Protein AF-A0A365N9K2-F1 (afdb_monomer)

Secondary structure (DSSP, 8-state):
---------------------TTGGGSHHHHHH-HHHHTTTS-HHHHHHHTSPPP-SSSPEEEEEETTEEEEE-HHHHHHHHHHHHHHHHHHHHHHHHHHTS-HHHHHHHH--STTS--SSPP-----HHHHHHHHHHHHHHHHHHHHHHHS-TTTHHHHHSSPPPHHHHHHHHHHHH-GGGGG---TT--------TT-----------------------------PPPP-------------------------SPP-HHHHHHHHHHHHHHSPPPGGG-GGGSHHHHHHHHHTBPTTT--SB--HHHHHHHHHHHHHHHHHHHHHHHS-SS-BTTTTBPPPPSS-HHHHHHHHHHHHTSTTSSSHHHHHHHHHHHHHHHHHHH-----EEE-TTS-EEEETTTEEEEHHHHHHHHHHHHHHHHHHHHHHTTT-PPPPTT---PPPP--

Sequence (452 aa):
MEERGRLDDQQYSPSFSGTLGKKELLTNWMRRTRWDETLSQARRDMLLTLSEVPLTTGQPFWIGIHDGEQIRSSVKDERKLAIIVQALDRLFDRCADTVMHTDVSVRRWLRGRFPDRPYKATFELVMRSASESQYRKEFKRCLCFWLRVLQLPKFVVPSILGRGLSEPQHEMLEQLWSDPIWKDQSPAGLFRVEDDEEGRVEEEDSEDEDESDYEDSGDTKDDEEKIYAWPEQESGCSDEESTTGDQSSTLLTHQDTRVDDPCSDVVLELCYSMAIEDFEDGTASSSLLVYFSAARGLSRPTGDEYLRPHQFTPVLSRLIYCTRLIFLEMTLPRFPHRYAGIPARPSYGHLRKLMPVRTEKMCDGTMSPLGEFLSLLSYGRALSRSEGPVYHFYWSEDDQVLSWDGCLHLAMASFRGLAREALRQATMQSQRLMYDWEPADPTVPITPRIRS

Radius of gyration: 32.37 Å; Cα contacts (8 Å, |Δi|>4): 471; chains: 1; bounding box: 57×123×98 Å

Foldseek 3Di:
DDDDDDDDDDDDDDPPPPPPDPVQCPDPLCVLLVLCVQCVLAQLLLLQQLLAQQFLPVQWRWRDADPNDTDTHHSVLSLLLNVLLVLLVVLLVLLQVLLVPDDQVVQQQLPDQALPDGHPGGNDDDPDPVLNLVLSSLVSSLLSNLLSLLVDDQVCSCNNRVDHQDPVSNVLSCCLVVDPVSVPDDSPDPDGPDCPDPPDPPVPPPPPPPPDDPDDPDDDDDDDDDDDDDDDDDDDDDDDDDDDDDDPDDPPDPDPPDDQDLSNLSSLSSLLCLQQDFDDPLDLCSGSLSVSLSSVQADPDRSSDGHALVRSLSSLVSSLSSSSSSLSCQQARCQANVNNRRHHHDPDDSCVRNSVCCSARQHAPHRGSNNSSVVSSSVSVVVDVVVPPDWDWDADPVNQWIDTPVPDIDGVVVVVVVVVVVVVVVVVVVCVVVVVDDDDDPPDDDDDDDDD

Structure (mmCIF, N/CA/C/O backbone):
data_AF-A0A365N9K2-F1
#
_entry.id   AF-A0A365N9K2-F1
#
loop_
_atom_site.group_PDB
_atom_site.id
_atom_site.type_symbol
_atom_site.label_atom_id
_atom_site.label_alt_id
_atom_site.label_comp_id
_atom_site.label_asym_id
_atom_site.label_entity_id
_atom_site.label_seq_id
_atom_site.pdbx_PDB_ins_code
_atom_site.Cartn_x
_atom_site.Cartn_y
_atom_site.Cartn_z
_atom_site.occupancy
_atom_site.B_iso_or_equiv
_atom_site.auth_seq_id
_atom_site.auth_comp_id
_atom_site.auth_asym_id
_atom_site.auth_atom_id
_atom_site.pdbx_PDB_model_num
ATOM 1 N N . MET A 1 1 ? -23.630 -59.993 38.415 1.00 34.88 1 MET A N 1
ATOM 2 C CA . MET A 1 1 ? -23.910 -59.786 36.981 1.00 34.88 1 MET A CA 1
ATOM 3 C C . MET A 1 1 ? -24.839 -58.589 36.865 1.00 34.88 1 MET A C 1
ATOM 5 O O . MET A 1 1 ? -26.036 -58.758 36.702 1.00 34.88 1 MET A O 1
ATOM 9 N N . GLU A 1 2 ? -24.434 -57.414 37.338 1.00 33.72 2 GLU A N 1
ATOM 10 C CA . GLU A 1 2 ? -23.380 -56.510 36.826 1.00 33.72 2 GLU A CA 1
ATOM 11 C C . GLU A 1 2 ? -23.777 -55.788 35.534 1.00 33.72 2 GLU A C 1
ATOM 13 O O . GLU A 1 2 ? -24.162 -56.406 34.550 1.00 33.72 2 GLU A O 1
ATOM 18 N N . GLU A 1 3 ? -23.652 -54.462 35.633 1.00 29.62 3 GLU A N 1
ATOM 19 C CA . GLU A 1 3 ? -23.690 -53.425 34.599 1.00 29.62 3 GLU A CA 1
ATOM 20 C C . GLU A 1 3 ? -25.038 -53.028 33.974 1.00 29.62 3 GLU A C 1
ATOM 22 O O . GLU A 1 3 ? -25.290 -53.128 32.777 1.00 29.62 3 GLU A O 1
ATOM 27 N N . ARG A 1 4 ? -25.861 -52.377 34.804 1.00 34.00 4 ARG A N 1
ATOM 28 C CA . ARG A 1 4 ? -26.636 -51.191 34.402 1.00 34.00 4 ARG A CA 1
ATOM 29 C C . ARG A 1 4 ? -26.535 -50.145 35.509 1.00 34.00 4 ARG A C 1
ATOM 31 O O . ARG A 1 4 ? -27.096 -50.344 36.581 1.00 34.00 4 ARG A O 1
ATOM 38 N N . GLY A 1 5 ? -25.841 -49.041 35.245 1.00 33.03 5 GLY A N 1
ATOM 39 C CA . GLY A 1 5 ? -25.888 -47.859 36.106 1.00 33.03 5 GLY A CA 1
ATOM 40 C C . GLY A 1 5 ? -24.575 -47.094 36.190 1.00 33.03 5 GLY A C 1
ATOM 41 O O . GLY A 1 5 ? -23.747 -47.420 37.034 1.00 33.03 5 GLY A O 1
ATOM 42 N N . ARG A 1 6 ? -24.439 -46.060 35.349 1.00 31.23 6 ARG A N 1
ATOM 43 C CA . ARG A 1 6 ? -23.902 -44.727 35.689 1.00 31.23 6 ARG A CA 1
ATOM 44 C C . ARG A 1 6 ? -23.842 -43.862 34.427 1.00 31.23 6 ARG A C 1
ATOM 46 O O . ARG A 1 6 ? -22.826 -43.779 33.750 1.00 31.23 6 ARG A O 1
ATOM 53 N N . LEU A 1 7 ? -24.992 -43.274 34.109 1.00 34.56 7 LEU A N 1
ATOM 54 C CA . LEU A 1 7 ? -25.055 -41.947 33.506 1.00 34.56 7 LEU A CA 1
ATOM 55 C C . LEU A 1 7 ? -25.068 -40.929 34.657 1.00 34.56 7 LEU A C 1
ATOM 57 O O . LEU A 1 7 ? -25.518 -41.269 35.752 1.00 34.56 7 LEU A O 1
ATOM 61 N N . ASP A 1 8 ? -24.596 -39.726 34.344 1.00 30.67 8 ASP A N 1
ATOM 62 C CA . ASP A 1 8 ? -24.606 -38.485 35.131 1.00 30.67 8 ASP A CA 1
ATOM 63 C C . ASP A 1 8 ? -23.420 -38.269 36.084 1.00 30.67 8 ASP A C 1
ATOM 65 O O . ASP A 1 8 ? -23.442 -38.646 37.250 1.00 30.67 8 ASP A O 1
ATOM 69 N N . ASP A 1 9 ? -22.356 -37.660 35.543 1.00 30.06 9 ASP A N 1
ATOM 70 C CA . ASP A 1 9 ? -21.850 -36.360 36.018 1.00 30.06 9 ASP A CA 1
ATOM 71 C C . ASP A 1 9 ? -20.636 -35.907 35.183 1.00 30.06 9 ASP A C 1
ATOM 73 O O . ASP A 1 9 ? -19.513 -36.347 35.418 1.00 30.06 9 ASP A O 1
ATOM 77 N N . GLN A 1 10 ? -20.847 -34.996 34.223 1.00 28.80 10 GLN A N 1
ATOM 78 C CA . GLN A 1 10 ? -19.874 -33.934 33.917 1.00 28.80 10 GLN A CA 1
ATOM 79 C C . GLN A 1 10 ? -20.494 -32.838 33.037 1.00 28.80 10 GLN A C 1
ATOM 81 O O . GLN A 1 10 ? -20.728 -33.000 31.841 1.00 28.80 10 GLN A O 1
ATOM 86 N N . GLN A 1 11 ? -20.773 -31.704 33.677 1.00 27.62 11 GLN A N 1
ATOM 87 C CA . GLN A 1 11 ? -21.172 -30.442 33.064 1.00 27.62 11 GLN A CA 1
ATOM 88 C C . GLN A 1 11 ? -19.981 -29.743 32.376 1.00 27.62 11 GLN A C 1
ATOM 90 O O . GLN A 1 11 ? -18.905 -29.639 32.952 1.00 27.62 11 GLN A O 1
ATOM 95 N N . TYR A 1 12 ? -20.251 -29.223 31.172 1.00 24.55 12 TYR A N 1
ATOM 96 C CA . TYR A 1 12 ? -19.747 -27.990 30.539 1.00 24.55 12 TYR A CA 1
ATOM 97 C C . TYR A 1 12 ? -18.257 -27.597 30.633 1.00 24.55 12 TYR A C 1
ATOM 99 O O . TYR A 1 12 ? -17.787 -27.102 31.653 1.00 24.55 12 TYR A O 1
ATOM 107 N N . SER A 1 13 ? -17.596 -27.564 29.467 1.00 24.41 13 SER A N 1
ATOM 108 C CA . SER A 1 13 ? -17.041 -26.334 28.852 1.00 24.41 13 SER A CA 1
ATOM 109 C C . SER A 1 13 ? -16.625 -26.612 27.394 1.00 24.41 13 SER A C 1
ATOM 111 O O . SER A 1 13 ? -15.922 -27.594 27.159 1.00 24.41 13 SER A O 1
ATOM 113 N N . PRO A 1 14 ? -17.016 -25.791 26.399 1.00 27.72 14 PRO A N 1
ATOM 114 C CA . PRO A 1 14 ? -16.534 -25.940 25.033 1.00 27.72 14 PRO A CA 1
ATOM 115 C C . PRO A 1 14 ? -15.165 -25.261 24.917 1.00 27.72 14 PRO A C 1
ATOM 117 O O . PRO A 1 14 ? -15.070 -24.038 24.829 1.00 27.72 14 PRO A O 1
ATOM 120 N N . SER A 1 15 ? -14.085 -26.042 24.922 1.00 25.64 15 SER A N 1
ATOM 121 C CA . SER A 1 15 ? -12.787 -25.543 24.470 1.00 25.64 15 SER A CA 1
ATOM 122 C C . SER A 1 15 ? -12.852 -25.372 22.953 1.00 25.64 15 SER A C 1
ATOM 124 O O . SER A 1 15 ? -12.667 -26.327 22.198 1.00 25.64 15 SER A O 1
ATOM 126 N N . PHE A 1 16 ? -13.147 -24.158 22.498 1.00 33.44 16 PHE A N 1
ATOM 127 C CA . PHE A 1 16 ? -12.962 -23.777 21.104 1.00 33.44 16 PHE A CA 1
ATOM 128 C C . PHE A 1 16 ? -11.461 -23.565 20.863 1.00 33.44 16 PHE A C 1
ATOM 130 O O . PHE A 1 16 ? -10.957 -22.449 20.852 1.00 33.44 16 PHE A O 1
ATOM 137 N N . SER A 1 17 ? -10.723 -24.664 20.736 1.00 33.75 17 SER A N 1
ATOM 138 C CA . SER A 1 17 ? -9.390 -24.681 20.141 1.00 33.75 17 SER A CA 1
ATOM 139 C C . SER A 1 17 ? -9.481 -25.486 18.852 1.00 33.75 17 SER A C 1
ATOM 141 O O . SER A 1 17 ? -9.099 -26.655 18.770 1.00 33.75 17 SER A O 1
ATOM 143 N N . GLY A 1 18 ? -10.050 -24.840 17.832 1.00 34.25 18 GLY A N 1
ATOM 144 C CA . GLY A 1 18 ? -9.949 -25.303 16.457 1.00 34.25 18 GLY A CA 1
ATOM 145 C C . GLY A 1 18 ? -8.474 -25.496 16.136 1.00 34.25 18 GLY A C 1
ATOM 146 O O . GLY A 1 18 ? -7.685 -24.556 16.139 1.00 34.25 18 GLY A O 1
ATOM 147 N N . THR A 1 19 ? -8.092 -26.754 15.963 1.00 39.44 19 THR A N 1
ATOM 148 C CA . THR A 1 19 ? -6.739 -27.161 15.616 1.00 39.44 19 THR A CA 1
ATOM 149 C C . THR A 1 19 ? -6.514 -26.748 14.167 1.00 39.44 19 THR A C 1
ATOM 151 O O . THR A 1 19 ? -6.736 -27.557 13.270 1.00 39.44 19 THR A O 1
ATOM 154 N N . LEU A 1 20 ? -6.118 -25.490 13.930 1.00 42.31 20 LEU A N 1
ATOM 155 C CA . LEU A 1 20 ? -5.577 -25.085 12.634 1.00 42.31 20 LEU A CA 1
ATOM 156 C C . LEU A 1 20 ? -4.445 -26.066 12.326 1.00 42.31 20 LEU A C 1
ATOM 158 O O . LEU A 1 20 ? -3.534 -26.256 13.143 1.00 42.31 20 LEU A O 1
ATOM 162 N N . GLY A 1 21 ? -4.588 -26.818 11.241 1.00 43.91 21 GLY A N 1
ATOM 163 C CA . GLY A 1 21 ? -3.810 -28.025 11.029 1.00 43.91 21 GLY A CA 1
ATOM 164 C C . GLY A 1 21 ? -2.321 -27.709 11.066 1.00 43.91 21 GLY A C 1
ATOM 165 O O . GLY A 1 21 ? -1.830 -26.932 10.255 1.00 43.91 21 GLY A O 1
ATOM 166 N N . LYS A 1 22 ? -1.567 -28.388 11.942 1.00 49.34 22 LYS A N 1
ATOM 167 C CA . LYS A 1 22 ? -0.089 -28.366 11.982 1.00 49.34 22 LYS A CA 1
ATOM 168 C C . LYS A 1 22 ? 0.574 -28.447 10.596 1.00 49.34 22 LYS A C 1
ATOM 170 O O . LYS A 1 22 ? 1.725 -28.068 10.477 1.00 49.34 22 LYS A O 1
ATOM 175 N N . LYS A 1 23 ? -0.112 -28.953 9.565 1.00 49.62 23 LYS A N 1
ATOM 176 C CA . LYS A 1 23 ? 0.366 -29.014 8.178 1.00 49.62 23 LYS A CA 1
ATOM 177 C C . LYS A 1 23 ? 0.492 -27.646 7.490 1.00 49.62 23 LYS A C 1
ATOM 179 O O . LYS A 1 23 ? 1.462 -27.467 6.764 1.00 49.62 23 LYS A O 1
ATOM 184 N N . GLU A 1 24 ? -0.407 -26.690 7.725 1.00 50.44 24 GLU A N 1
ATOM 185 C CA . GLU A 1 24 ? -0.337 -25.351 7.099 1.00 50.44 24 GLU A CA 1
ATOM 186 C C . GLU A 1 24 ? 0.841 -24.538 7.647 1.00 50.44 24 GLU A C 1
ATOM 188 O O . GLU A 1 24 ? 1.615 -23.962 6.879 1.00 50.44 24 GLU A O 1
ATOM 193 N N . LEU A 1 25 ? 1.064 -24.624 8.963 1.00 56.09 25 LEU A N 1
ATOM 194 C CA . LEU A 1 25 ? 2.204 -24.030 9.677 1.00 56.09 25 LEU A CA 1
ATOM 195 C C . LEU A 1 25 ? 3.569 -24.599 9.244 1.00 56.09 25 LEU A C 1
ATOM 197 O O . LEU A 1 25 ? 4.615 -24.033 9.553 1.00 56.09 25 LEU A O 1
ATOM 201 N N . LEU A 1 26 ? 3.588 -25.737 8.544 1.00 60.19 26 LEU A N 1
ATOM 202 C CA . LEU A 1 26 ? 4.820 -26.386 8.089 1.00 60.19 26 LEU A CA 1
ATOM 203 C C . LEU A 1 26 ? 5.224 -25.993 6.665 1.00 60.19 26 LEU A C 1
ATOM 205 O O . LEU A 1 26 ? 6.315 -26.385 6.239 1.00 60.19 26 LEU A O 1
ATOM 209 N N . THR A 1 27 ? 4.396 -25.228 5.946 1.00 81.38 27 THR A N 1
ATOM 210 C CA . THR A 1 27 ? 4.715 -24.788 4.582 1.00 81.38 27 THR A CA 1
ATOM 211 C C . THR A 1 27 ? 5.881 -23.798 4.577 1.00 81.38 27 THR A C 1
ATOM 213 O O . THR A 1 27 ? 6.064 -22.992 5.491 1.00 81.38 27 THR A O 1
ATOM 216 N N . ASN A 1 28 ? 6.680 -23.843 3.513 1.00 87.69 28 ASN A N 1
ATOM 217 C CA . ASN A 1 28 ? 7.766 -22.890 3.279 1.00 87.69 28 ASN A CA 1
ATOM 218 C C . ASN A 1 28 ? 7.250 -21.438 3.251 1.00 87.69 28 ASN A C 1
ATOM 220 O O . ASN A 1 28 ? 7.899 -20.537 3.781 1.00 87.69 28 ASN A O 1
ATOM 224 N N . TRP A 1 29 ? 6.039 -21.236 2.722 1.00 90.44 29 TRP A N 1
ATOM 225 C CA . TRP A 1 29 ? 5.352 -19.947 2.726 1.00 90.44 29 TRP A CA 1
ATOM 226 C C . TRP A 1 29 ? 5.088 -19.411 4.136 1.00 90.44 29 TRP A C 1
ATOM 228 O O . TRP A 1 29 ? 5.485 -18.284 4.439 1.00 90.44 29 TRP A O 1
ATOM 238 N N . MET A 1 30 ? 4.495 -20.218 5.022 1.00 89.81 30 MET A N 1
ATOM 239 C CA . MET A 1 30 ? 4.229 -19.800 6.404 1.00 89.81 30 MET A CA 1
ATOM 240 C C . MET A 1 30 ? 5.520 -19.551 7.187 1.00 89.81 30 MET A C 1
ATOM 242 O O . MET A 1 30 ? 5.608 -18.571 7.917 1.00 89.81 30 MET A O 1
ATOM 246 N N . ARG A 1 31 ? 6.581 -20.338 6.958 1.00 90.06 31 ARG A N 1
ATOM 247 C CA . ARG A 1 31 ? 7.896 -20.073 7.576 1.00 90.06 31 ARG A CA 1
ATOM 248 C C . ARG A 1 31 ? 8.518 -18.744 7.136 1.00 90.06 31 ARG A C 1
ATOM 250 O O . ARG A 1 31 ? 9.196 -18.103 7.939 1.00 90.06 31 ARG A O 1
ATOM 257 N N . ARG A 1 32 ? 8.340 -18.348 5.867 1.00 92.88 32 ARG A N 1
ATOM 258 C CA . ARG A 1 32 ? 8.879 -17.086 5.330 1.00 92.88 32 ARG A CA 1
ATOM 259 C C . ARG A 1 32 ? 8.070 -15.874 5.784 1.00 92.88 32 ARG A C 1
ATOM 261 O O . ARG A 1 32 ? 8.668 -14.834 6.051 1.00 92.88 32 ARG A O 1
ATOM 268 N N . THR A 1 33 ? 6.748 -15.991 5.827 1.00 93.50 33 THR A N 1
ATOM 269 C CA . THR A 1 33 ? 5.845 -14.886 6.183 1.00 93.50 33 THR A CA 1
ATOM 270 C C . THR A 1 33 ? 5.672 -14.719 7.689 1.00 93.50 33 THR A C 1
ATOM 272 O O . THR A 1 33 ? 5.486 -13.597 8.151 1.00 93.50 33 THR A O 1
ATOM 275 N N . ARG A 1 34 ? 5.744 -15.821 8.448 1.00 92.75 34 ARG A N 1
ATOM 276 C CA . ARG A 1 34 ? 5.520 -15.891 9.901 1.00 92.75 34 ARG A CA 1
ATOM 277 C C . ARG A 1 34 ? 4.184 -15.301 10.347 1.00 92.75 34 ARG A C 1
ATOM 279 O O . ARG A 1 34 ? 4.055 -14.818 11.469 1.00 92.75 34 ARG A O 1
ATOM 286 N N . TRP A 1 35 ? 3.172 -15.314 9.480 1.00 93.69 35 TRP A N 1
ATOM 287 C CA . TRP A 1 35 ? 1.870 -14.724 9.801 1.00 93.69 35 TRP A CA 1
ATOM 288 C C . TRP A 1 35 ? 1.162 -15.416 10.964 1.00 93.69 35 TRP A C 1
ATOM 290 O O . TRP A 1 35 ? 0.358 -14.785 11.648 1.00 93.69 35 TRP A O 1
ATOM 300 N N . ASP A 1 36 ? 1.460 -16.690 11.204 1.00 89.81 36 ASP A N 1
ATOM 301 C CA . ASP A 1 36 ? 0.991 -17.427 12.371 1.00 89.81 36 ASP A CA 1
ATOM 302 C C . ASP A 1 36 ? 1.547 -16.850 13.671 1.00 89.81 36 ASP A C 1
ATOM 304 O O . ASP A 1 36 ? 0.795 -16.718 14.630 1.00 89.81 36 ASP A O 1
ATOM 308 N N . GLU A 1 37 ? 2.816 -16.439 13.685 1.00 90.94 37 GLU A N 1
ATOM 309 C CA . GLU A 1 37 ? 3.442 -15.760 14.820 1.00 90.94 37 GLU A CA 1
ATOM 310 C C . GLU A 1 37 ? 2.935 -14.313 14.926 1.00 90.94 37 GLU A C 1
ATOM 312 O O . GLU A 1 37 ? 2.403 -13.919 15.967 1.00 90.94 37 GLU A O 1
ATOM 317 N N . THR A 1 38 ? 3.025 -13.545 13.832 1.00 93.00 38 THR A N 1
ATOM 318 C CA . THR A 1 38 ? 2.657 -12.119 13.772 1.00 93.00 38 THR A CA 1
ATOM 319 C C . THR A 1 38 ? 1.196 -11.867 14.144 1.00 93.00 38 THR A C 1
ATOM 321 O O . THR A 1 38 ? 0.900 -10.881 14.815 1.00 93.00 38 THR A O 1
ATOM 324 N N . LEU A 1 39 ? 0.279 -12.738 13.711 1.00 94.75 39 LEU A N 1
ATOM 325 C CA . LEU A 1 39 ? -1.167 -12.588 13.919 1.00 94.75 39 LEU A CA 1
ATOM 326 C C . LEU A 1 39 ? -1.717 -13.593 14.945 1.00 94.75 39 LEU A C 1
ATOM 328 O O . LEU A 1 39 ? -2.931 -13.793 15.014 1.00 94.75 39 LEU A O 1
ATOM 332 N N . SER A 1 40 ? -0.850 -14.232 15.741 1.00 90.38 40 SER A N 1
ATOM 333 C CA . SER A 1 40 ? -1.245 -15.217 16.766 1.00 90.38 40 SER A CA 1
ATOM 334 C C . SER A 1 40 ? -2.194 -14.635 17.814 1.00 90.38 40 SER A C 1
ATOM 336 O O . SER A 1 40 ? -3.162 -15.282 18.204 1.00 90.38 40 SER A O 1
ATOM 338 N N . GLN A 1 41 ? -1.913 -13.411 18.263 1.00 91.31 41 GLN A N 1
ATOM 339 C CA . GLN A 1 41 ? -2.670 -12.712 19.305 1.00 91.31 41 GLN A CA 1
ATOM 340 C C . GLN A 1 41 ? -3.719 -11.748 18.736 1.00 91.31 41 GLN A C 1
ATOM 342 O O . GLN A 1 41 ? -4.420 -11.088 19.497 1.00 91.31 41 GLN A O 1
ATOM 347 N N . ALA A 1 42 ? -3.820 -11.644 17.409 1.00 94.38 42 ALA A N 1
ATOM 348 C CA . ALA A 1 42 ? -4.695 -10.688 16.752 1.00 94.38 42 ALA A CA 1
ATOM 349 C C . ALA A 1 42 ? -6.100 -11.261 16.508 1.00 94.38 42 ALA A C 1
ATOM 351 O O . ALA A 1 42 ? -6.283 -12.443 16.205 1.00 94.38 42 ALA A O 1
ATOM 352 N N . ARG A 1 43 ? -7.108 -10.391 16.559 1.00 94.81 43 ARG A N 1
ATOM 353 C CA . ARG A 1 43 ? -8.497 -10.692 16.193 1.00 94.81 43 ARG A CA 1
ATOM 354 C C . ARG A 1 43 ? -8.673 -10.625 14.680 1.00 94.81 43 ARG A C 1
ATOM 356 O O . ARG A 1 43 ? -9.058 -9.594 14.135 1.00 94.81 43 ARG A O 1
ATOM 363 N N . ARG A 1 44 ? -8.354 -11.735 14.009 1.00 94.75 44 ARG A N 1
ATOM 364 C CA . ARG A 1 44 ? -8.329 -11.883 12.538 1.00 94.75 44 ARG A CA 1
ATOM 365 C C . ARG A 1 44 ? -9.625 -11.434 11.852 1.00 94.75 44 ARG A C 1
ATOM 367 O O . ARG A 1 44 ? -9.564 -10.730 10.848 1.00 94.75 44 ARG A O 1
ATOM 374 N N . ASP A 1 45 ? -10.771 -11.751 12.449 1.00 92.75 45 ASP A N 1
ATOM 375 C CA . ASP A 1 45 ? -12.102 -11.316 12.011 1.00 92.75 45 ASP A CA 1
ATOM 376 C C . ASP A 1 45 ? -12.229 -9.782 11.968 1.00 92.75 45 ASP A C 1
ATOM 378 O O . ASP A 1 45 ? -12.725 -9.187 11.005 1.00 92.75 45 ASP A O 1
ATOM 382 N N . MET A 1 46 ? -11.708 -9.122 13.001 1.00 95.69 46 MET A N 1
ATOM 383 C CA . MET A 1 46 ? -11.716 -7.666 13.109 1.00 95.69 46 MET A CA 1
ATOM 384 C C . MET A 1 46 ? -10.675 -7.026 12.187 1.00 95.69 46 MET A C 1
ATOM 386 O O . MET A 1 46 ? -10.950 -5.964 11.634 1.00 95.69 46 MET A O 1
ATOM 390 N N . LEU A 1 47 ? -9.516 -7.662 11.964 1.00 96.94 47 LEU A N 1
ATOM 391 C CA . LEU A 1 47 ? -8.500 -7.168 11.023 1.00 96.94 47 LEU A CA 1
ATOM 392 C C . LEU A 1 47 ? -9.048 -7.059 9.596 1.00 96.94 47 LEU A C 1
ATOM 394 O O . LEU A 1 47 ? -8.837 -6.046 8.926 1.00 96.94 47 LEU A O 1
ATOM 398 N N . LEU A 1 48 ? -9.782 -8.082 9.148 1.00 94.94 48 LEU A N 1
ATOM 399 C CA . LEU A 1 48 ? -10.441 -8.068 7.842 1.00 94.94 48 LEU A CA 1
ATOM 400 C C . LEU A 1 48 ? -11.452 -6.920 7.755 1.00 94.94 48 LEU A C 1
ATOM 402 O O . LEU A 1 48 ? -11.399 -6.126 6.816 1.00 94.94 48 LEU A O 1
ATOM 406 N N . THR A 1 49 ? -12.295 -6.771 8.776 1.00 95.50 49 THR A N 1
ATOM 407 C CA . THR A 1 49 ? -13.343 -5.739 8.808 1.00 95.50 49 THR A CA 1
ATOM 408 C C . THR A 1 49 ? -12.766 -4.319 8.874 1.00 95.50 49 THR A C 1
ATOM 410 O O . THR A 1 49 ? -13.257 -3.409 8.205 1.00 95.50 49 THR A O 1
ATOM 413 N N . LEU A 1 50 ? -11.671 -4.116 9.616 1.00 96.88 50 LEU A N 1
ATOM 414 C CA . LEU A 1 50 ? -10.939 -2.844 9.669 1.00 96.88 50 LEU A CA 1
ATOM 415 C C . LEU A 1 50 ? -10.443 -2.403 8.290 1.00 96.88 50 LEU A C 1
ATOM 417 O O . LEU A 1 50 ? -10.382 -1.201 8.036 1.00 96.88 50 LEU A O 1
ATOM 421 N N . SER A 1 51 ? -10.124 -3.350 7.405 1.00 96.06 51 SER A N 1
ATOM 422 C CA . SER A 1 51 ? -9.607 -3.060 6.066 1.00 96.06 51 SER A CA 1
ATOM 423 C C . SER A 1 51 ? -10.673 -2.640 5.055 1.00 96.06 51 SER A C 1
ATOM 425 O O . SER A 1 51 ? -10.312 -2.210 3.968 1.00 96.06 51 SER A O 1
ATOM 427 N N . GLU A 1 52 ? -11.970 -2.729 5.359 1.00 94.75 52 GLU A N 1
ATOM 428 C CA . GLU A 1 52 ? -12.999 -2.450 4.352 1.00 94.75 52 GLU A CA 1
ATOM 429 C C . GLU A 1 52 ? -13.034 -0.989 3.894 1.00 94.75 52 GLU A C 1
ATOM 431 O O . GLU A 1 52 ? -12.782 -0.060 4.658 1.00 94.75 52 GLU A O 1
ATOM 436 N N . VAL A 1 53 ? -13.393 -0.749 2.637 1.00 93.56 53 VAL A N 1
ATOM 437 C CA . VAL A 1 53 ? -13.589 0.626 2.151 1.00 93.56 53 VAL A CA 1
ATOM 438 C C . VAL A 1 53 ? -14.815 1.262 2.831 1.00 93.56 53 VAL A C 1
ATOM 440 O O . VAL A 1 53 ? -15.743 0.549 3.217 1.00 93.56 53 VAL A O 1
ATOM 443 N N . PRO A 1 54 ? -14.835 2.588 3.054 1.00 90.00 54 PRO A N 1
ATOM 444 C CA . PRO A 1 54 ? -15.858 3.219 3.877 1.00 90.00 54 PRO A CA 1
ATOM 445 C C . PRO A 1 54 ? -17.219 3.166 3.181 1.00 90.00 54 PRO A C 1
ATOM 447 O O . PRO A 1 54 ? -17.380 3.623 2.049 1.00 90.00 54 PRO A O 1
ATOM 450 N N . LEU A 1 55 ? -18.221 2.648 3.891 1.00 79.62 55 LEU A N 1
ATOM 451 C CA . LEU A 1 55 ? -19.601 2.594 3.421 1.00 79.62 55 LEU A CA 1
ATOM 452 C C . LEU A 1 55 ? -20.378 3.779 3.985 1.00 79.62 55 LEU A C 1
ATOM 454 O O . LEU A 1 55 ? -20.595 3.893 5.191 1.00 79.62 55 LEU A O 1
ATOM 458 N N . THR A 1 56 ? -20.857 4.667 3.117 1.00 74.88 56 THR A N 1
ATOM 459 C CA . THR A 1 56 ? -21.587 5.865 3.556 1.00 74.88 56 THR A CA 1
ATOM 460 C C . THR A 1 56 ? -23.092 5.622 3.613 1.00 74.88 56 THR A C 1
ATOM 462 O O . THR A 1 56 ? -23.890 6.288 2.962 1.00 74.88 56 THR A O 1
ATOM 465 N N . THR A 1 57 ? -23.488 4.641 4.423 1.00 75.88 57 THR A N 1
ATOM 466 C CA . THR A 1 57 ? -24.889 4.213 4.606 1.00 75.88 57 THR A CA 1
ATOM 467 C C . THR A 1 57 ? -25.666 5.085 5.597 1.00 75.88 57 THR A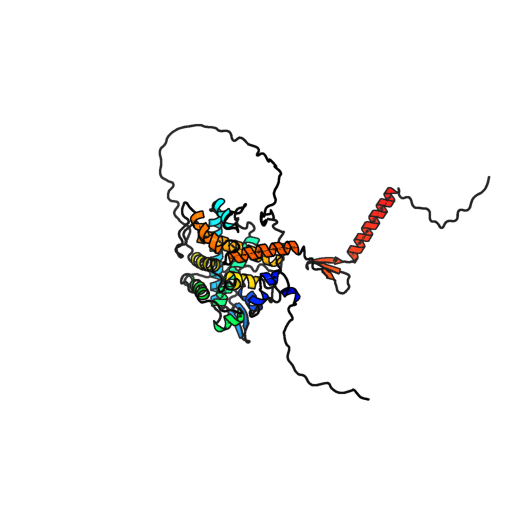 C 1
ATOM 469 O O . THR A 1 57 ? -26.865 4.898 5.789 1.00 75.88 57 THR A O 1
ATOM 472 N N . GLY A 1 58 ? -24.992 6.031 6.260 1.00 80.25 58 GLY A N 1
ATOM 473 C CA . GLY A 1 58 ? -25.572 6.832 7.341 1.00 80.25 58 GLY A CA 1
ATOM 474 C C . GLY A 1 58 ? -25.716 6.077 8.667 1.00 80.25 58 GLY A C 1
ATOM 475 O O . GLY A 1 58 ? -26.249 6.644 9.617 1.00 80.25 58 GLY A O 1
ATOM 476 N N . GLN A 1 59 ? -25.222 4.838 8.744 1.00 86.94 59 GLN A N 1
ATOM 477 C CA . GLN A 1 59 ? -25.156 4.029 9.960 1.00 86.94 59 GLN A CA 1
ATOM 478 C C . GLN A 1 59 ? -23.702 3.879 10.429 1.00 86.94 59 GLN A C 1
ATOM 480 O O . GLN A 1 59 ? -22.794 3.950 9.598 1.00 86.94 59 GLN A O 1
ATOM 485 N N . PRO A 1 60 ? -23.451 3.701 11.741 1.00 90.81 60 PRO A N 1
ATOM 486 C CA . PRO A 1 60 ? -22.120 3.360 12.233 1.00 90.81 60 PRO A CA 1
ATOM 487 C C . PRO A 1 60 ? -21.616 2.072 11.573 1.00 90.81 60 PRO A C 1
ATOM 489 O O . PRO A 1 60 ? -22.372 1.105 11.454 1.00 90.81 60 PRO A O 1
ATOM 492 N N . PHE A 1 61 ? -20.349 2.051 11.171 1.00 94.06 61 PHE A N 1
ATOM 493 C CA . PHE A 1 61 ? -19.744 0.887 10.531 1.00 94.06 61 PHE A CA 1
ATOM 494 C C . PHE A 1 61 ? -19.329 -0.131 11.595 1.00 94.06 61 PHE A C 1
ATOM 496 O O . PHE A 1 61 ? -18.619 0.201 12.545 1.00 94.06 61 PHE A O 1
ATOM 503 N N . TRP A 1 62 ? -19.819 -1.363 11.478 1.00 93.94 62 TRP A N 1
ATOM 504 C CA . TRP A 1 62 ? -19.533 -2.430 12.435 1.00 93.94 62 TRP A CA 1
ATOM 505 C C . TRP A 1 62 ? -18.131 -2.994 12.196 1.00 93.94 62 TRP A C 1
ATOM 507 O O . TRP A 1 62 ? -17.807 -3.329 11.065 1.00 93.94 62 TRP A O 1
ATOM 517 N N . ILE A 1 63 ? -17.317 -3.094 13.253 1.00 94.12 63 ILE A N 1
ATOM 518 C CA . ILE A 1 63 ? -15.950 -3.636 13.178 1.00 94.12 63 ILE A CA 1
ATOM 519 C C . ILE A 1 63 ? -15.883 -5.043 13.777 1.00 94.12 63 ILE A C 1
ATOM 521 O O . ILE A 1 63 ? -15.181 -5.905 13.259 1.00 94.12 63 ILE A O 1
ATOM 525 N N . GLY A 1 64 ? -16.573 -5.277 14.894 1.00 93.69 64 GLY A N 1
ATOM 526 C CA . GLY A 1 64 ? -16.507 -6.561 15.583 1.00 93.69 64 GLY A CA 1
ATOM 527 C C . GLY A 1 64 ? -17.054 -6.524 17.002 1.00 93.69 64 GLY A C 1
ATOM 528 O O . GLY A 1 64 ? -17.652 -5.537 17.437 1.00 93.69 64 GLY A O 1
ATOM 529 N N . ILE A 1 65 ? -16.828 -7.615 17.733 1.00 93.00 65 ILE A N 1
ATOM 530 C CA . ILE A 1 65 ? -17.169 -7.748 19.155 1.00 93.00 65 ILE A CA 1
ATOM 531 C C . ILE A 1 65 ? -15.892 -8.015 19.954 1.00 93.00 65 ILE A C 1
ATOM 533 O O . ILE A 1 65 ? -15.143 -8.948 19.643 1.00 93.00 65 ILE A O 1
ATOM 537 N N . HIS A 1 66 ? -15.676 -7.228 21.004 1.00 89.62 66 HIS A N 1
ATOM 538 C CA . HIS A 1 66 ? -14.559 -7.352 21.940 1.00 89.62 66 HIS A CA 1
ATOM 539 C C . HIS A 1 66 ? -15.098 -7.284 23.371 1.00 89.62 66 HIS A C 1
ATOM 541 O O . HIS A 1 66 ? -15.846 -6.369 23.693 1.00 89.62 66 HIS A O 1
ATOM 547 N N . ASP A 1 67 ? -14.765 -8.267 24.211 1.00 88.19 67 ASP A N 1
ATOM 548 C CA . ASP A 1 67 ? -15.265 -8.387 25.593 1.00 88.19 67 ASP A CA 1
ATOM 549 C C . ASP A 1 67 ? -16.798 -8.273 25.733 1.00 88.19 67 ASP A C 1
ATOM 551 O O . ASP A 1 67 ? -17.327 -7.758 26.713 1.00 88.19 67 ASP A O 1
ATOM 555 N N . GLY A 1 68 ? -17.536 -8.764 24.731 1.00 86.94 68 GLY A N 1
ATOM 556 C CA . GLY A 1 68 ? -19.002 -8.690 24.687 1.00 86.94 68 GLY A CA 1
ATOM 557 C C . GLY A 1 68 ? -19.563 -7.330 24.254 1.00 86.94 68 GLY A C 1
ATOM 558 O O . GLY A 1 68 ? -20.770 -7.216 24.037 1.00 86.94 68 GLY A O 1
ATOM 559 N N . GLU A 1 69 ? -18.712 -6.324 24.053 1.00 90.44 69 GLU A N 1
ATOM 560 C CA . GLU A 1 69 ? -19.093 -5.007 23.548 1.00 90.44 69 GLU A CA 1
ATOM 561 C C . GLU A 1 69 ? -18.915 -4.911 22.031 1.00 90.44 69 GLU A C 1
ATOM 563 O O . GLU A 1 69 ? -17.989 -5.469 21.437 1.00 90.44 69 GLU A O 1
ATOM 568 N N . GLN A 1 70 ? -19.824 -4.186 21.379 1.00 93.50 70 GLN A N 1
ATOM 569 C CA . GLN A 1 70 ? -19.758 -3.974 19.937 1.00 93.50 70 GLN A CA 1
ATOM 570 C C . GLN A 1 70 ? -18.849 -2.794 19.614 1.00 93.50 70 GLN A C 1
ATOM 572 O O . GLN A 1 70 ? -19.151 -1.654 19.969 1.00 93.50 70 GLN A O 1
ATOM 577 N N . ILE A 1 71 ? -17.789 -3.061 18.859 1.00 94.69 71 ILE A N 1
ATOM 578 C CA . ILE A 1 71 ? -16.887 -2.036 18.347 1.00 94.69 71 ILE A CA 1
ATOM 579 C C . ILE A 1 71 ? -17.412 -1.555 17.000 1.00 94.69 71 ILE A C 1
ATOM 581 O O . ILE A 1 71 ? -17.674 -2.344 16.085 1.00 94.69 71 ILE A O 1
ATOM 585 N N . ARG A 1 72 ? -17.588 -0.238 16.890 1.00 94.38 72 ARG A N 1
ATOM 586 C CA . ARG A 1 72 ? -18.125 0.420 15.701 1.00 94.38 72 ARG A CA 1
ATOM 587 C C . ARG A 1 72 ? -17.351 1.701 15.418 1.00 94.38 72 ARG A C 1
ATOM 589 O O . ARG A 1 72 ? -17.041 2.445 16.344 1.00 94.38 72 ARG A O 1
ATOM 596 N N . SER A 1 73 ? -17.113 1.975 14.143 1.00 94.38 73 SER A N 1
ATOM 597 C CA . SER A 1 73 ? -16.654 3.280 13.673 1.00 94.38 73 SER A CA 1
ATOM 598 C C . SER A 1 73 ? -17.851 4.217 13.510 1.00 94.38 73 SER A C 1
ATOM 600 O O . SER A 1 73 ? -18.928 3.810 13.054 1.00 94.38 73 SER A O 1
ATOM 602 N N . SER A 1 74 ? -17.706 5.472 13.937 1.00 94.31 74 SER A N 1
ATOM 603 C CA . SER A 1 74 ? -18.819 6.417 13.919 1.00 94.31 74 SER A CA 1
ATOM 604 C C . SER A 1 74 ? -19.148 6.869 12.491 1.00 94.31 74 SER A C 1
ATOM 606 O O . SER A 1 74 ? -18.294 6.904 11.610 1.00 94.31 74 SER A O 1
ATOM 608 N N . VAL A 1 75 ? -20.391 7.305 12.254 1.00 93.19 75 VAL A N 1
ATOM 609 C CA . VAL A 1 75 ? -20.797 7.862 10.945 1.00 93.19 75 VAL A CA 1
ATOM 610 C C . VAL A 1 75 ? -19.928 9.061 10.549 1.00 93.19 75 VAL A C 1
ATOM 612 O O . VAL A 1 75 ? -19.688 9.296 9.366 1.00 93.19 75 VAL A O 1
ATOM 615 N N . LYS A 1 76 ? -19.471 9.843 11.534 1.00 92.44 76 LYS A N 1
ATOM 616 C CA . LYS A 1 76 ? -18.599 10.996 11.304 1.00 92.44 76 LYS A CA 1
ATOM 617 C C . LYS A 1 76 ? -17.226 10.544 10.804 1.00 92.44 76 LYS A C 1
ATOM 619 O O . LYS A 1 76 ? -16.725 11.127 9.845 1.00 92.44 76 LYS A O 1
ATOM 624 N N . ASP A 1 77 ? -16.669 9.506 11.418 1.00 93.88 77 ASP A N 1
ATOM 625 C CA . ASP A 1 77 ? -15.351 8.979 11.067 1.00 93.88 77 ASP A CA 1
ATOM 626 C C . ASP A 1 77 ? -15.393 8.310 9.692 1.00 93.88 77 ASP A C 1
ATOM 628 O O . ASP A 1 77 ? -14.562 8.618 8.846 1.00 93.88 77 ASP A O 1
ATOM 632 N N . GLU A 1 78 ? -16.427 7.517 9.393 1.00 94.88 78 GLU A N 1
ATOM 633 C CA . GLU A 1 78 ? -16.595 6.892 8.071 1.00 94.88 78 GLU A CA 1
ATOM 634 C C . GLU A 1 78 ? -16.799 7.909 6.942 1.00 94.88 78 GLU A C 1
ATOM 636 O O . GLU A 1 78 ? -16.283 7.731 5.839 1.00 94.88 78 GLU A O 1
ATOM 641 N N . ARG A 1 79 ? -17.500 9.021 7.201 1.00 92.44 79 ARG A N 1
ATOM 642 C CA . ARG A 1 79 ? -17.594 10.125 6.228 1.00 92.44 79 ARG A CA 1
ATOM 643 C C . ARG A 1 79 ? -16.236 10.767 5.976 1.00 92.44 79 ARG A C 1
ATOM 645 O O . ARG A 1 79 ? -15.921 11.087 4.834 1.00 92.44 79 ARG A O 1
ATOM 652 N N . LYS A 1 80 ? -15.435 10.951 7.025 1.00 94.38 80 LYS A N 1
ATOM 653 C CA . LYS A 1 80 ? -14.085 11.498 6.895 1.00 94.38 80 LYS A CA 1
ATOM 654 C C . LYS A 1 80 ? -13.161 10.538 6.148 1.00 94.38 80 LYS A C 1
ATOM 656 O O . LYS A 1 80 ? -12.450 10.976 5.250 1.00 94.38 80 LYS A O 1
ATOM 661 N N . LEU A 1 81 ? -13.235 9.239 6.441 1.00 95.69 81 LEU A N 1
ATOM 662 C CA . LEU A 1 81 ? -12.531 8.198 5.691 1.00 95.69 81 LEU A CA 1
ATOM 663 C C . LEU A 1 81 ? -12.908 8.218 4.210 1.00 95.69 81 LEU A C 1
ATOM 665 O O . LEU A 1 81 ? -12.020 8.124 3.370 1.00 95.69 81 LEU A O 1
ATOM 669 N N . ALA A 1 82 ? -14.189 8.399 3.876 1.00 94.44 82 ALA A N 1
ATOM 670 C CA . ALA A 1 82 ? -14.625 8.518 2.485 1.00 94.44 82 ALA A CA 1
ATOM 671 C C . ALA A 1 82 ? -13.983 9.725 1.778 1.00 94.44 82 ALA A C 1
ATOM 673 O O . ALA A 1 82 ? -13.507 9.587 0.654 1.00 94.44 82 ALA A O 1
ATOM 674 N N . ILE A 1 83 ? -13.894 10.880 2.448 1.00 94.19 83 ILE A N 1
ATOM 675 C CA . ILE A 1 83 ? -13.216 12.074 1.913 1.00 94.19 83 ILE A CA 1
ATOM 676 C C . ILE A 1 83 ? -11.710 11.815 1.717 1.00 94.19 83 ILE A C 1
ATOM 678 O O . ILE A 1 83 ? -11.161 12.165 0.673 1.00 94.19 83 ILE A O 1
ATOM 682 N N . ILE A 1 84 ? -11.048 11.167 2.682 1.00 96.56 84 ILE A N 1
ATOM 683 C CA . ILE A 1 84 ? -9.619 10.808 2.600 1.00 96.56 84 ILE A CA 1
ATOM 684 C C . ILE A 1 84 ? -9.366 9.840 1.437 1.00 96.56 84 ILE A C 1
ATOM 686 O O . ILE A 1 84 ? -8.438 10.031 0.658 1.00 96.56 84 ILE A O 1
ATOM 690 N N . VAL A 1 85 ? -10.215 8.826 1.276 1.00 96.06 85 VAL A N 1
ATOM 691 C CA . VAL A 1 85 ? -10.127 7.852 0.180 1.00 96.06 85 VAL A CA 1
ATOM 692 C C . VAL A 1 85 ? -10.343 8.510 -1.188 1.00 96.06 85 VAL A C 1
ATOM 694 O O . VAL A 1 85 ? -9.649 8.166 -2.141 1.00 96.06 85 VAL A O 1
ATOM 697 N N . GLN A 1 86 ? -11.238 9.495 -1.291 1.00 94.56 86 GLN A N 1
ATOM 698 C CA . GLN A 1 86 ? -11.394 10.292 -2.514 1.00 94.56 86 GLN A CA 1
ATOM 699 C C . GLN A 1 86 ? -10.175 11.185 -2.788 1.00 94.56 86 GLN A C 1
ATOM 701 O O . GLN A 1 86 ? -9.822 11.404 -3.944 1.00 94.56 86 GLN A O 1
ATOM 706 N N . ALA A 1 87 ? -9.523 11.713 -1.748 1.00 96.50 87 ALA A N 1
ATOM 707 C CA . ALA A 1 87 ? -8.258 12.429 -1.905 1.00 96.50 87 ALA A CA 1
ATOM 708 C C . ALA A 1 87 ? -7.133 11.490 -2.368 1.00 96.50 87 ALA A C 1
ATOM 710 O O . ALA A 1 87 ? -6.349 11.866 -3.231 1.00 96.50 87 ALA A O 1
ATOM 711 N N . LEU A 1 88 ? -7.105 10.242 -1.890 1.00 97.88 88 LEU A N 1
ATOM 712 C CA . LEU A 1 88 ? -6.175 9.224 -2.383 1.00 97.88 88 LEU A CA 1
ATOM 713 C C . LEU A 1 88 ? -6.375 8.925 -3.882 1.00 97.88 88 LEU A C 1
ATOM 715 O O . LEU A 1 88 ? -5.393 8.746 -4.597 1.00 97.88 88 LEU A O 1
ATOM 719 N N . ASP A 1 89 ? -7.615 8.907 -4.382 1.00 96.62 89 ASP A N 1
ATOM 720 C CA . ASP A 1 89 ? -7.863 8.754 -5.825 1.00 96.62 89 ASP A CA 1
ATOM 721 C C . ASP A 1 89 ? -7.261 9.907 -6.634 1.00 96.62 89 ASP A C 1
ATOM 723 O O . ASP A 1 89 ? -6.537 9.669 -7.602 1.00 96.62 89 ASP A O 1
ATOM 727 N N . ARG A 1 90 ? -7.486 11.151 -6.197 1.00 96.06 90 ARG A N 1
ATOM 728 C CA . ARG A 1 90 ? -6.910 12.335 -6.854 1.00 96.06 90 ARG A CA 1
ATOM 729 C C . ARG A 1 90 ? -5.384 12.355 -6.768 1.00 96.06 90 ARG A C 1
ATOM 731 O O . ARG A 1 90 ? -4.723 12.758 -7.727 1.00 96.06 90 ARG A O 1
ATOM 738 N N . LEU A 1 91 ? -4.818 11.874 -5.659 1.00 97.75 91 LEU A N 1
ATOM 739 C CA . LEU A 1 91 ? -3.380 11.669 -5.528 1.00 97.75 91 LEU A CA 1
ATOM 740 C C . LEU A 1 91 ? -2.874 10.673 -6.576 1.00 97.75 91 LEU A C 1
ATOM 742 O O . LEU A 1 91 ? -1.910 10.974 -7.272 1.00 97.75 91 LEU A O 1
ATOM 746 N N . PHE A 1 92 ? -3.520 9.518 -6.741 1.00 97.81 92 PHE A N 1
ATOM 747 C CA . PHE A 1 92 ? -3.090 8.543 -7.745 1.00 97.81 92 PHE A CA 1
ATOM 748 C C . PHE A 1 92 ? -3.260 9.047 -9.185 1.00 97.81 92 PHE A C 1
ATOM 750 O O . PHE A 1 92 ? -2.397 8.757 -10.014 1.00 97.81 92 PHE A O 1
ATOM 757 N N . ASP A 1 93 ? -4.271 9.869 -9.476 1.00 96.19 93 ASP A N 1
ATOM 758 C CA . ASP A 1 93 ? -4.398 10.543 -10.781 1.00 96.19 93 ASP A CA 1
ATOM 759 C C . ASP A 1 93 ? -3.216 11.485 -11.043 1.00 96.19 93 ASP A C 1
ATOM 761 O O . ASP A 1 93 ? -2.687 11.577 -12.157 1.00 96.19 93 ASP A O 1
ATOM 765 N N . ARG A 1 94 ? -2.760 12.175 -9.996 1.00 96.31 94 ARG A N 1
ATOM 766 C CA . ARG A 1 94 ? -1.571 13.024 -10.055 1.00 96.31 94 ARG A CA 1
ATOM 767 C C . ARG A 1 94 ? -0.291 12.198 -10.223 1.00 96.31 94 ARG A C 1
ATOM 769 O O . ARG A 1 94 ? 0.504 12.529 -11.103 1.00 96.31 94 ARG A O 1
ATOM 776 N N . CYS A 1 95 ? -0.135 11.096 -9.485 1.00 97.81 95 CYS A N 1
ATOM 777 C CA . CYS A 1 95 ? 0.982 10.163 -9.655 1.00 97.81 95 CYS A CA 1
ATOM 778 C C . CYS A 1 95 ? 1.044 9.614 -11.089 1.00 97.81 95 CYS A C 1
ATOM 780 O O . CYS A 1 95 ? 2.124 9.536 -11.679 1.00 97.81 95 CYS A O 1
ATOM 782 N N . ALA A 1 96 ? -0.108 9.257 -11.666 1.00 96.69 96 ALA A N 1
ATOM 783 C CA . ALA A 1 96 ? -0.207 8.781 -13.040 1.00 96.69 96 ALA A CA 1
ATOM 784 C C . ALA A 1 96 ? 0.289 9.841 -14.035 1.00 96.69 96 ALA A C 1
ATOM 786 O O . ALA A 1 96 ? 1.127 9.549 -14.892 1.00 96.69 96 ALA A O 1
ATOM 787 N N . ASP A 1 97 ? -0.135 11.096 -13.870 1.00 96.12 97 ASP A N 1
ATOM 788 C CA . ASP A 1 97 ? 0.362 12.206 -14.687 1.00 96.12 97 ASP A CA 1
ATOM 789 C C . ASP A 1 97 ? 1.883 12.402 -14.549 1.00 96.12 97 ASP A C 1
ATOM 791 O O . ASP A 1 97 ? 2.573 12.614 -15.553 1.00 96.12 97 ASP A O 1
ATOM 795 N N . THR A 1 98 ? 2.432 12.270 -13.340 1.00 97.75 98 THR A N 1
ATOM 796 C CA . THR A 1 98 ? 3.884 12.327 -13.123 1.00 97.75 98 THR A CA 1
ATOM 797 C C . THR A 1 98 ? 4.611 11.189 -13.837 1.00 97.75 98 THR A C 1
ATOM 799 O O . THR A 1 98 ? 5.620 11.451 -14.499 1.00 97.75 98 THR A O 1
ATOM 802 N N . VAL A 1 99 ? 4.103 9.952 -13.792 1.00 97.94 99 VAL A N 1
ATOM 803 C CA . VAL A 1 99 ? 4.673 8.817 -14.546 1.00 97.94 99 VAL A CA 1
ATOM 804 C C . VAL A 1 99 ? 4.665 9.099 -16.049 1.00 97.94 99 VAL A C 1
ATOM 806 O O . VAL A 1 99 ? 5.706 8.948 -16.691 1.00 97.94 99 VAL A O 1
ATOM 809 N N . MET A 1 100 ? 3.541 9.566 -16.603 1.00 97.06 100 MET A N 1
ATOM 810 C CA . MET A 1 100 ? 3.402 9.854 -18.041 1.00 97.06 100 MET A CA 1
ATOM 811 C C . MET A 1 100 ? 4.399 10.899 -18.545 1.00 97.06 100 MET A C 1
ATOM 813 O O . MET A 1 100 ? 4.837 10.840 -19.691 1.00 97.06 100 MET A O 1
ATOM 817 N N . HIS A 1 101 ? 4.797 11.833 -17.681 1.00 97.06 101 HIS A N 1
ATOM 818 C CA . HIS A 1 101 ? 5.759 12.882 -18.011 1.00 97.06 101 HIS A CA 1
ATOM 819 C C . HIS A 1 101 ? 7.174 12.568 -17.515 1.00 97.06 101 HIS A C 1
ATOM 821 O O . HIS A 1 101 ? 8.012 13.469 -17.448 1.00 97.06 101 HIS A O 1
ATOM 827 N N . THR A 1 102 ? 7.470 11.329 -17.125 1.00 97.62 102 THR A N 1
ATOM 828 C CA . THR A 1 102 ? 8.789 10.918 -16.632 1.00 97.62 102 THR A CA 1
ATOM 829 C C . THR A 1 102 ? 9.530 10.080 -17.671 1.00 97.62 102 THR A C 1
ATOM 831 O O . THR A 1 102 ? 8.990 9.129 -18.239 1.00 97.62 102 THR A O 1
ATOM 834 N N . ASP A 1 103 ? 10.796 10.439 -17.902 1.00 96.56 103 ASP A N 1
ATOM 835 C CA . ASP A 1 103 ? 11.650 9.797 -18.900 1.00 96.56 103 ASP A CA 1
ATOM 836 C C . ASP A 1 103 ? 11.798 8.283 -18.672 1.00 96.56 103 ASP A C 1
ATOM 838 O O . ASP A 1 103 ? 11.802 7.793 -17.534 1.00 96.56 103 ASP A O 1
ATOM 842 N N . VAL A 1 104 ? 11.985 7.553 -19.774 1.00 96.38 104 VAL A N 1
ATOM 843 C CA . VAL A 1 104 ? 12.214 6.101 -19.812 1.00 96.38 104 VAL A CA 1
ATOM 844 C C . VAL A 1 104 ? 13.306 5.682 -18.829 1.00 96.38 104 VAL A C 1
ATOM 846 O O . VAL A 1 104 ? 13.122 4.721 -18.081 1.00 96.38 104 VAL A O 1
ATOM 849 N N . SER A 1 105 ? 14.413 6.424 -18.764 1.00 95.69 105 SER A N 1
ATOM 850 C CA . SER A 1 105 ? 15.548 6.100 -17.895 1.00 95.69 105 SER A CA 1
ATOM 851 C C . SER A 1 105 ? 15.129 6.067 -16.427 1.00 95.69 105 SER A C 1
ATOM 853 O O . SER A 1 105 ? 15.410 5.103 -15.717 1.00 95.69 105 SER A O 1
ATOM 855 N N . VAL A 1 106 ? 14.398 7.088 -15.973 1.00 97.75 106 VAL A N 1
ATOM 856 C CA . VAL A 1 106 ? 13.907 7.182 -14.590 1.00 97.75 106 VAL A CA 1
ATOM 857 C C . VAL A 1 106 ? 12.887 6.078 -14.306 1.00 97.75 106 VAL A C 1
ATOM 859 O O . VAL A 1 106 ? 12.977 5.420 -13.269 1.00 97.75 106 VAL A O 1
ATOM 862 N N . ARG A 1 107 ? 11.966 5.803 -15.241 1.00 98.12 107 ARG A N 1
ATOM 863 C CA . ARG A 1 107 ? 10.953 4.744 -15.079 1.00 98.12 107 ARG A CA 1
ATOM 864 C C . ARG A 1 107 ? 11.554 3.335 -15.032 1.00 98.12 107 ARG A C 1
ATOM 866 O O . ARG A 1 107 ? 11.032 2.484 -14.315 1.00 98.12 107 ARG A O 1
ATOM 873 N N . ARG A 1 108 ? 12.662 3.075 -15.734 1.00 97.69 108 ARG A N 1
ATOM 874 C CA . ARG A 1 108 ? 13.406 1.801 -15.636 1.00 97.69 108 ARG A CA 1
ATOM 875 C C . ARG A 1 108 ? 14.055 1.614 -14.265 1.00 97.69 108 ARG A C 1
ATOM 877 O O . ARG A 1 108 ? 14.010 0.520 -13.701 1.00 97.69 108 ARG A O 1
ATOM 884 N N . TRP A 1 109 ? 14.625 2.681 -13.704 1.00 97.50 109 TRP A N 1
ATOM 885 C CA . TRP A 1 109 ? 15.147 2.663 -12.336 1.00 97.50 109 TRP A CA 1
ATOM 886 C C . TRP A 1 109 ? 14.029 2.490 -11.300 1.00 97.50 109 TRP A C 1
ATOM 888 O O . TRP A 1 109 ? 14.193 1.714 -10.361 1.00 97.50 109 TRP A O 1
ATOM 898 N N . LEU A 1 110 ? 12.877 3.136 -11.501 1.00 97.06 110 LEU A N 1
ATOM 899 C CA . LEU A 1 110 ? 11.700 2.994 -10.638 1.00 97.06 110 LEU A CA 1
ATOM 900 C C . LEU A 1 110 ? 11.174 1.545 -10.585 1.00 97.06 110 LEU A C 1
ATOM 902 O O . LEU A 1 110 ? 10.812 1.061 -9.513 1.00 97.06 110 LEU A O 1
ATOM 906 N N . ARG A 1 111 ? 11.156 0.834 -11.726 1.00 95.88 111 ARG A N 1
ATOM 907 C CA . ARG A 1 111 ? 10.732 -0.582 -11.811 1.00 95.88 111 ARG A CA 1
ATOM 908 C C . ARG A 1 111 ? 11.762 -1.556 -11.230 1.00 95.88 111 ARG A C 1
ATOM 910 O O . ARG A 1 111 ? 11.386 -2.644 -10.792 1.00 95.88 111 ARG A O 1
ATOM 917 N N . GLY A 1 112 ? 13.047 -1.203 -11.236 1.00 92.38 112 GLY A N 1
ATOM 918 C CA . GLY A 1 112 ? 14.132 -2.105 -10.842 1.00 92.38 112 GLY A CA 1
ATOM 919 C C . GLY A 1 112 ? 14.153 -2.429 -9.350 1.00 92.38 112 GLY A C 1
ATOM 920 O O . GLY A 1 112 ? 14.007 -1.535 -8.521 1.00 92.38 112 GLY A O 1
ATOM 921 N N . ARG A 1 113 ? 14.416 -3.698 -9.012 1.00 92.38 113 ARG A N 1
ATOM 922 C CA . ARG A 1 113 ? 14.582 -4.176 -7.624 1.00 92.38 113 ARG A CA 1
ATOM 923 C C . ARG A 1 113 ? 16.007 -4.055 -7.076 1.00 92.38 113 ARG A C 1
ATOM 925 O O . ARG A 1 113 ? 16.174 -4.052 -5.867 1.00 92.38 113 ARG A O 1
ATOM 932 N N . PHE A 1 114 ? 17.017 -4.003 -7.947 1.00 94.25 114 PHE A N 1
ATOM 933 C CA . PHE A 1 114 ? 18.430 -4.071 -7.558 1.00 94.25 114 PHE A CA 1
ATOM 934 C C . PHE A 1 114 ? 19.066 -2.679 -7.490 1.00 94.25 114 PHE A C 1
ATOM 936 O O . PHE A 1 114 ? 18.822 -1.870 -8.386 1.00 94.25 114 PHE A O 1
ATOM 943 N N . PRO A 1 115 ? 19.884 -2.364 -6.477 1.00 93.44 115 PRO A N 1
ATOM 944 C CA . PRO A 1 115 ? 20.396 -1.009 -6.265 1.00 93.44 115 PRO A CA 1
ATOM 945 C C . PRO A 1 115 ? 21.307 -0.511 -7.398 1.00 93.44 115 PRO A C 1
ATOM 947 O O . PRO A 1 115 ? 21.299 0.678 -7.705 1.00 93.44 115 PRO A O 1
ATOM 950 N N . ASP A 1 116 ? 22.031 -1.413 -8.047 1.00 93.88 116 ASP A N 1
ATOM 951 C CA . ASP A 1 116 ? 23.154 -1.159 -8.951 1.00 93.88 116 ASP A CA 1
ATOM 952 C C . ASP A 1 116 ? 22.789 -1.147 -10.445 1.00 93.88 116 ASP A C 1
ATOM 954 O O . ASP A 1 116 ? 23.578 -0.675 -11.265 1.00 93.88 116 ASP A O 1
ATOM 958 N N . ARG A 1 117 ? 21.591 -1.615 -10.817 1.00 93.62 117 ARG A N 1
ATOM 959 C CA . ARG A 1 117 ? 21.164 -1.725 -12.221 1.00 93.62 117 ARG A CA 1
ATOM 960 C C . ARG A 1 117 ? 19.696 -1.341 -12.446 1.00 93.62 117 ARG A C 1
ATOM 962 O O . ARG A 1 117 ? 18.838 -1.673 -11.620 1.00 93.62 117 ARG A O 1
ATOM 969 N N . PRO A 1 118 ? 19.372 -0.671 -13.571 1.00 94.62 118 PRO A N 1
ATOM 970 C CA . PRO A 1 118 ? 17.989 -0.419 -13.958 1.00 94.62 118 PRO A CA 1
ATOM 971 C C . PRO A 1 118 ? 17.325 -1.708 -14.451 1.00 94.62 118 PRO A C 1
ATOM 973 O O . PRO A 1 118 ? 17.996 -2.632 -14.908 1.00 94.62 118 PRO A O 1
ATOM 976 N N . TYR A 1 119 ? 15.992 -1.754 -14.432 1.00 94.81 119 TYR A N 1
ATOM 977 C CA . TYR A 1 119 ? 15.266 -2.852 -15.071 1.00 94.81 119 TYR A CA 1
ATOM 978 C C . TYR A 1 119 ? 15.320 -2.744 -16.601 1.00 94.81 119 TYR A C 1
ATOM 980 O O . TYR A 1 119 ? 15.536 -1.656 -17.148 1.00 94.81 119 TYR A O 1
ATOM 988 N N . LYS A 1 120 ? 15.113 -3.856 -17.316 1.00 93.38 120 LYS A N 1
ATOM 989 C CA . LYS A 1 120 ? 15.072 -3.854 -18.787 1.00 93.38 120 LYS A CA 1
ATOM 990 C C . 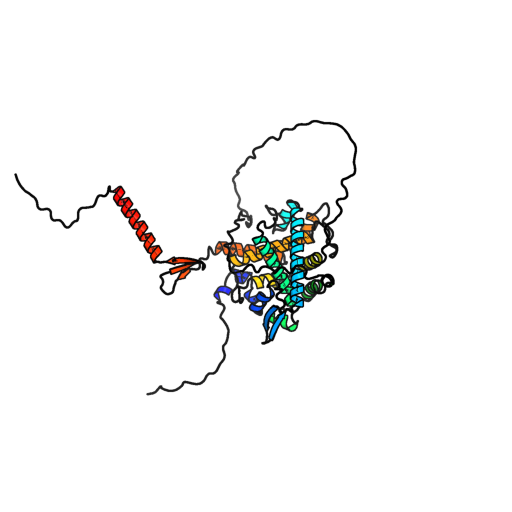LYS A 1 120 ? 13.890 -3.046 -19.340 1.00 93.38 120 LYS A C 1
ATOM 992 O O . LYS A 1 120 ? 14.087 -2.244 -20.246 1.00 93.38 120 LYS A O 1
ATOM 997 N N . ALA A 1 121 ? 12.713 -3.168 -18.723 1.00 92.81 121 ALA A N 1
ATOM 998 C CA . ALA A 1 121 ? 11.490 -2.466 -19.118 1.00 92.81 121 ALA A CA 1
ATOM 999 C C . ALA A 1 121 ? 11.175 -1.245 -18.237 1.00 92.81 121 ALA A C 1
ATOM 1001 O O . ALA A 1 121 ? 11.654 -1.113 -17.104 1.00 92.81 121 ALA A O 1
ATOM 1002 N N . THR A 1 122 ? 10.334 -0.348 -18.748 1.00 94.94 122 THR A N 1
ATOM 1003 C CA . THR A 1 122 ? 9.832 0.805 -17.997 1.00 94.94 122 THR A CA 1
ATOM 1004 C C . THR A 1 122 ? 8.801 0.407 -16.950 1.00 94.94 122 THR A C 1
ATOM 1006 O O . THR A 1 122 ? 8.070 -0.569 -17.104 1.00 94.94 122 THR A O 1
ATOM 1009 N N . PHE A 1 123 ? 8.726 1.178 -15.863 1.00 96.44 123 PHE A N 1
ATOM 1010 C CA . PHE A 1 123 ? 7.512 1.237 -15.056 1.00 96.44 123 PHE A CA 1
ATOM 1011 C C . PHE A 1 123 ? 6.385 1.834 -15.908 1.00 96.44 123 PHE A C 1
ATOM 1013 O O . PHE A 1 123 ? 6.544 2.924 -16.471 1.00 96.44 123 PHE A O 1
ATOM 1020 N N . GLU A 1 124 ? 5.277 1.114 -16.016 1.00 93.12 124 GLU A N 1
ATOM 1021 C CA . GLU A 1 124 ? 4.116 1.490 -16.820 1.00 93.12 124 GLU A CA 1
ATOM 1022 C C . GLU A 1 124 ? 2.876 1.532 -15.945 1.00 93.12 124 GLU A C 1
ATOM 1024 O O . GLU A 1 124 ? 2.804 0.856 -14.919 1.00 93.12 124 GLU A O 1
ATOM 1029 N N . LEU A 1 125 ? 1.935 2.388 -16.333 1.00 94.38 125 LEU A N 1
ATOM 1030 C CA . LEU A 1 125 ? 0.645 2.460 -15.670 1.00 94.38 125 LEU A CA 1
ATOM 1031 C C . LEU A 1 125 ? -0.183 1.237 -16.052 1.00 94.38 125 LEU A C 1
ATOM 1033 O O . LEU A 1 125 ? -0.107 0.760 -17.182 1.00 94.38 125 LEU A O 1
ATOM 1037 N N . VAL A 1 126 ? -0.993 0.753 -15.116 1.00 88.81 126 VAL A N 1
ATOM 1038 C CA . VAL A 1 126 ? -1.948 -0.322 -15.394 1.00 88.81 126 VAL A CA 1
ATOM 1039 C C . VAL A 1 126 ? -2.958 0.177 -16.431 1.00 88.81 126 VAL A C 1
ATOM 1041 O O . VAL A 1 126 ? -3.625 1.182 -16.211 1.00 88.81 126 VAL A O 1
ATOM 1044 N N . MET A 1 127 ? -3.048 -0.505 -17.575 1.00 77.31 127 MET A N 1
ATOM 1045 C CA . MET A 1 127 ? -3.867 -0.055 -18.711 1.00 77.31 127 MET A CA 1
ATOM 1046 C C . MET A 1 127 ? -5.357 -0.386 -18.553 1.00 77.31 127 MET A C 1
ATOM 1048 O O . MET A 1 127 ? -6.214 0.350 -19.040 1.00 77.31 127 MET A O 1
ATOM 1052 N N . ARG A 1 128 ? -5.685 -1.510 -17.902 1.00 82.44 128 ARG A N 1
ATOM 1053 C CA . ARG A 1 128 ? -7.073 -1.951 -17.700 1.00 82.44 128 ARG A CA 1
ATOM 1054 C C . ARG A 1 128 ? -7.676 -1.221 -16.502 1.00 82.44 128 ARG A C 1
ATOM 1056 O O . ARG A 1 128 ? -7.174 -1.355 -15.390 1.00 82.44 128 ARG A O 1
ATOM 1063 N N . SER A 1 129 ? -8.791 -0.519 -16.707 1.00 78.56 129 SER A N 1
ATOM 1064 C CA . SER A 1 129 ? -9.473 0.241 -15.647 1.00 78.56 129 SER A CA 1
ATOM 1065 C C . SER A 1 129 ? -9.930 -0.635 -14.475 1.00 78.56 129 SER A C 1
ATOM 1067 O O . SER A 1 129 ? -9.828 -0.217 -13.327 1.00 78.56 129 SER A O 1
ATOM 1069 N N . ALA A 1 130 ? -10.387 -1.863 -14.745 1.00 79.12 130 ALA A N 1
ATOM 1070 C CA . ALA A 1 130 ? -10.768 -2.822 -13.706 1.00 79.12 130 ALA A CA 1
ATOM 1071 C C . ALA A 1 130 ? -9.569 -3.186 -12.813 1.00 79.12 130 ALA A C 1
ATOM 1073 O O . ALA A 1 130 ? -9.653 -3.104 -11.587 1.00 79.12 130 ALA A O 1
ATOM 1074 N N . SER A 1 131 ? -8.423 -3.499 -13.426 1.00 83.75 131 SER A N 1
ATOM 1075 C CA . SER A 1 131 ? -7.177 -3.767 -12.710 1.00 83.75 131 SER A CA 1
ATOM 1076 C C . SER A 1 131 ? -6.716 -2.528 -11.936 1.00 83.75 131 SER A C 1
ATOM 1078 O O . SER A 1 131 ? -6.442 -2.618 -10.744 1.00 83.75 131 SER A O 1
ATOM 1080 N N . GLU A 1 132 ? -6.713 -1.343 -12.548 1.00 89.25 132 GLU A N 1
ATOM 1081 C CA . GLU A 1 132 ? -6.324 -0.100 -11.870 1.00 89.25 132 GLU A CA 1
ATOM 1082 C C . GLU A 1 132 ? -7.179 0.173 -10.617 1.00 89.25 132 GLU A C 1
ATOM 1084 O O . GLU A 1 132 ? -6.641 0.476 -9.544 1.00 89.25 132 GLU A O 1
ATOM 1089 N N . SER A 1 133 ? -8.500 -0.005 -10.718 1.00 89.75 133 SER A N 1
ATOM 1090 C CA . SER A 1 133 ? -9.431 0.123 -9.592 1.00 89.75 133 SER A CA 1
ATOM 1091 C C . SER A 1 133 ? -9.079 -0.813 -8.436 1.00 89.75 133 SER A C 1
ATOM 1093 O O . SER A 1 133 ? -9.082 -0.377 -7.282 1.00 89.75 133 SER A O 1
ATOM 1095 N N . GLN A 1 134 ? -8.700 -2.065 -8.712 1.00 92.31 134 GLN A N 1
ATOM 1096 C CA . GLN A 1 134 ? -8.275 -3.010 -7.672 1.00 92.31 134 GLN A CA 1
ATOM 1097 C C . GLN A 1 134 ? -6.977 -2.572 -6.977 1.00 92.31 134 GLN A C 1
ATOM 1099 O O . GLN A 1 134 ? -6.856 -2.693 -5.756 1.00 92.31 134 GLN A O 1
ATOM 1104 N N . TYR A 1 135 ? -6.013 -2.035 -7.729 1.00 94.25 135 TYR A N 1
ATOM 1105 C CA . TYR A 1 135 ? -4.736 -1.563 -7.181 1.00 94.25 135 TYR A CA 1
ATOM 1106 C C . TYR A 1 135 ? -4.959 -0.383 -6.230 1.00 94.25 135 TYR A C 1
ATOM 1108 O O . TYR A 1 135 ? -4.461 -0.377 -5.098 1.00 94.25 135 TYR A O 1
ATOM 1116 N N . ARG A 1 136 ? -5.782 0.583 -6.656 1.00 96.06 136 ARG A N 1
ATOM 1117 C CA . ARG A 1 136 ? -6.185 1.728 -5.828 1.00 96.06 136 ARG A CA 1
ATOM 1118 C C . ARG A 1 136 ? -6.985 1.270 -4.606 1.00 96.06 136 ARG A C 1
ATOM 1120 O O . ARG A 1 136 ? -6.713 1.734 -3.499 1.00 96.06 136 ARG A O 1
ATOM 1127 N N . LYS A 1 137 ? -7.928 0.331 -4.778 1.00 96.25 137 LYS A N 1
ATOM 1128 C CA . LYS A 1 137 ? -8.735 -0.257 -3.690 1.00 96.25 137 LYS A CA 1
ATOM 1129 C C . LYS A 1 137 ? -7.850 -0.844 -2.599 1.00 96.25 137 LYS A C 1
ATOM 1131 O O . LYS A 1 137 ? -8.094 -0.563 -1.431 1.00 96.25 137 LYS A O 1
ATOM 1136 N N . GLU A 1 138 ? -6.792 -1.569 -2.948 1.00 96.62 138 GLU A N 1
ATOM 1137 C CA . GLU A 1 138 ? -5.898 -2.177 -1.956 1.00 96.62 138 GLU A CA 1
ATOM 1138 C C . GLU A 1 138 ? -5.211 -1.129 -1.058 1.00 96.62 138 GLU A C 1
ATOM 1140 O O . GLU A 1 138 ? -5.135 -1.300 0.159 1.00 96.62 138 GLU A O 1
ATOM 1145 N N . PHE A 1 139 ? -4.801 0.015 -1.613 1.00 97.12 139 PHE A N 1
ATOM 1146 C CA . PHE A 1 139 ? -4.214 1.091 -0.806 1.00 97.12 139 PHE A CA 1
ATOM 1147 C C . PHE A 1 139 ? -5.269 1.889 -0.015 1.00 97.12 139 PHE A C 1
ATOM 1149 O O . PHE A 1 139 ? -5.003 2.316 1.111 1.00 97.12 139 PHE A O 1
ATOM 1156 N N . LYS A 1 140 ? -6.500 2.026 -0.537 1.00 98.25 140 LYS A N 1
ATOM 1157 C CA . LYS A 1 140 ? -7.643 2.564 0.231 1.00 98.25 140 LYS A CA 1
ATOM 1158 C C . LYS A 1 140 ? -7.907 1.720 1.475 1.00 98.25 140 LYS A C 1
ATOM 1160 O O . LYS A 1 140 ? -8.049 2.273 2.563 1.00 98.25 140 LYS A O 1
ATOM 1165 N N . ARG A 1 141 ? -7.902 0.391 1.323 1.00 98.12 141 ARG A N 1
ATOM 1166 C CA . ARG A 1 141 ? -8.033 -0.559 2.438 1.00 98.12 141 ARG A CA 1
ATOM 1167 C C . ARG A 1 141 ? -6.953 -0.338 3.496 1.00 98.12 141 ARG A C 1
ATOM 1169 O O . ARG A 1 141 ? -7.271 -0.327 4.681 1.00 98.12 141 ARG A O 1
ATOM 1176 N N . CYS A 1 142 ? -5.710 -0.084 3.078 1.00 98.56 142 CYS A N 1
ATOM 1177 C CA . CYS A 1 142 ? -4.609 0.237 3.989 1.00 98.56 142 CYS A CA 1
ATOM 1178 C C . CYS A 1 142 ? -4.880 1.503 4.815 1.00 98.56 142 CYS A C 1
ATOM 1180 O O . CYS A 1 142 ? -4.734 1.482 6.038 1.00 98.56 142 CYS A O 1
ATOM 1182 N N . LEU A 1 143 ? -5.301 2.599 4.175 1.00 98.44 143 LEU A N 1
ATOM 1183 C CA . LEU A 1 143 ? -5.616 3.836 4.899 1.00 98.44 143 LEU A CA 1
ATOM 1184 C C . LEU A 1 143 ? -6.797 3.645 5.854 1.00 98.44 143 LEU A C 1
ATOM 1186 O O . LEU A 1 143 ? -6.726 4.057 7.010 1.00 98.44 143 LEU A O 1
ATOM 1190 N N . CYS A 1 144 ? -7.867 2.991 5.401 1.00 98.44 144 CYS A N 1
ATOM 1191 C CA . CYS A 1 144 ? -9.031 2.723 6.242 1.00 98.44 144 CYS A CA 1
ATOM 1192 C C . CYS A 1 144 ? -8.684 1.851 7.445 1.00 98.44 144 CYS A C 1
ATOM 1194 O O . CYS A 1 144 ? -9.126 2.159 8.550 1.00 98.44 144 CYS A O 1
ATOM 1196 N N . PHE A 1 145 ? -7.850 0.829 7.250 1.00 98.62 145 PHE A N 1
ATOM 1197 C CA . PHE A 1 145 ? -7.364 -0.031 8.320 1.00 98.62 145 PHE A CA 1
ATOM 1198 C C . PHE A 1 145 ? -6.712 0.788 9.437 1.00 98.62 145 PHE A C 1
ATOM 1200 O O . PHE A 1 145 ? -7.181 0.767 10.577 1.00 98.62 145 PHE A O 1
ATOM 1207 N N . TRP A 1 146 ? -5.678 1.568 9.115 1.00 98.62 146 TRP A N 1
ATOM 1208 C CA . TRP A 1 146 ? -4.907 2.284 10.133 1.00 98.62 146 TRP A CA 1
ATOM 1209 C C . TRP A 1 146 ? -5.648 3.467 10.743 1.00 98.62 146 TRP A C 1
ATOM 1211 O O . TRP A 1 146 ? -5.558 3.694 11.949 1.00 98.62 146 TRP A O 1
ATOM 1221 N N . LEU A 1 147 ? -6.433 4.193 9.950 1.00 98.38 147 LEU A N 1
ATOM 1222 C CA . LEU A 1 147 ? -7.209 5.317 10.464 1.00 98.38 147 LEU A CA 1
ATOM 1223 C C . LEU A 1 147 ? -8.379 4.856 11.340 1.00 98.38 147 LEU A C 1
ATOM 1225 O O . LEU A 1 147 ? -8.679 5.521 12.328 1.00 98.38 147 LEU A O 1
ATOM 1229 N N . ARG A 1 148 ? -8.999 3.699 11.062 1.00 97.81 148 ARG A N 1
ATOM 1230 C CA . ARG A 1 148 ? -9.962 3.107 12.005 1.00 97.81 148 ARG A CA 1
ATOM 1231 C C . ARG A 1 148 ? -9.281 2.666 13.288 1.00 97.81 148 ARG A C 1
ATOM 1233 O O . ARG A 1 148 ? -9.806 2.970 14.351 1.00 97.81 148 ARG A O 1
ATOM 1240 N N . VAL A 1 149 ? -8.116 2.015 13.199 1.00 98.00 149 VAL A N 1
ATOM 1241 C CA . VAL A 1 149 ? -7.314 1.642 14.378 1.00 98.00 149 VAL A CA 1
ATOM 1242 C C . VAL A 1 149 ? -6.998 2.866 15.238 1.00 98.00 149 VAL A C 1
ATOM 1244 O O . VAL A 1 149 ? -7.170 2.796 16.452 1.00 98.00 149 VAL A O 1
ATOM 1247 N N . LEU A 1 150 ? -6.602 3.990 14.630 1.00 97.75 150 LEU A N 1
ATOM 1248 C CA . LEU A 1 150 ? -6.338 5.247 15.341 1.00 97.75 150 LEU A CA 1
ATOM 1249 C C . LEU A 1 150 ? -7.555 5.720 16.156 1.00 97.75 150 LEU A C 1
ATOM 1251 O O . LEU A 1 150 ? -7.389 6.264 17.244 1.00 97.75 150 LEU A O 1
ATOM 1255 N N . GLN A 1 151 ? -8.774 5.509 15.646 1.00 96.31 151 GLN A N 1
ATOM 1256 C CA . GLN A 1 151 ? -10.009 5.906 16.336 1.00 96.31 151 GLN A CA 1
ATOM 1257 C C . GLN A 1 151 ? -10.467 4.913 17.415 1.00 96.31 151 GLN A C 1
ATOM 1259 O O . GLN A 1 151 ? -11.411 5.205 18.153 1.00 96.31 151 GLN A O 1
ATOM 1264 N N . LEU A 1 152 ? -9.836 3.742 17.534 1.00 95.19 152 LEU A N 1
ATOM 1265 C CA . LEU A 1 152 ? -10.179 2.786 18.583 1.00 95.19 152 LEU A CA 1
ATOM 1266 C C . LEU A 1 152 ? -9.653 3.252 19.949 1.00 95.19 152 LEU A C 1
ATOM 1268 O O . LEU A 1 152 ? -8.612 3.908 20.037 1.00 95.19 152 LEU A O 1
ATOM 1272 N N . PRO A 1 153 ? -10.317 2.874 21.056 1.00 91.88 153 PRO A N 1
ATOM 1273 C CA . PRO A 1 153 ? -9.779 3.145 22.380 1.00 91.88 153 PRO A CA 1
ATOM 1274 C C . PRO A 1 153 ? -8.395 2.502 22.549 1.00 91.88 153 PRO A C 1
ATOM 1276 O O . PRO A 1 153 ? -8.218 1.313 22.282 1.00 91.88 153 PRO A O 1
ATOM 1279 N N . LYS A 1 154 ? -7.416 3.270 23.050 1.00 91.31 154 LYS A N 1
ATOM 1280 C CA . LYS A 1 154 ? -6.000 2.853 23.134 1.00 91.31 154 LYS A CA 1
ATOM 1281 C C . LYS A 1 154 ? -5.778 1.516 23.849 1.00 91.31 154 LYS A C 1
ATOM 1283 O O . LYS A 1 154 ? -4.871 0.778 23.491 1.00 91.31 154 LYS A O 1
ATOM 1288 N N . PHE A 1 155 ? -6.607 1.198 24.843 1.00 91.00 155 PHE A N 1
ATOM 1289 C CA . PHE A 1 155 ? -6.511 -0.055 25.598 1.00 91.00 155 PHE A CA 1
ATOM 1290 C C . PHE A 1 155 ? -7.012 -1.283 24.819 1.00 91.00 155 PHE A C 1
ATOM 1292 O O . PHE A 1 155 ? -6.653 -2.401 25.168 1.00 91.00 155 PHE A O 1
ATOM 1299 N N . VAL A 1 156 ? -7.821 -1.087 23.774 1.00 93.75 156 VAL A N 1
ATOM 1300 C CA . VAL A 1 156 ? -8.395 -2.161 22.948 1.00 93.75 156 VAL A CA 1
ATOM 1301 C C . VAL A 1 156 ? -7.469 -2.525 21.783 1.00 93.75 156 VAL A C 1
ATOM 1303 O O . VAL A 1 156 ? -7.440 -3.676 21.352 1.00 93.75 156 VAL A O 1
ATOM 1306 N N . VAL A 1 157 ? -6.688 -1.562 21.279 1.00 95.56 157 VAL A N 1
ATOM 1307 C CA . VAL A 1 157 ? -5.802 -1.748 20.115 1.00 95.56 157 VAL A CA 1
ATOM 1308 C C . VAL A 1 157 ? -4.880 -2.973 20.259 1.00 95.56 157 VAL A C 1
ATOM 1310 O O . VAL A 1 157 ? -4.889 -3.796 19.340 1.00 95.56 157 VAL A O 1
ATOM 1313 N N . PRO A 1 158 ? -4.165 -3.186 21.388 1.00 96.06 158 PRO A N 1
ATOM 1314 C CA . PRO A 1 158 ? -3.318 -4.367 21.554 1.00 96.06 158 PRO A CA 1
ATOM 1315 C C . PRO A 1 158 ? -4.084 -5.688 21.485 1.00 96.06 158 PRO A C 1
ATOM 1317 O O . PRO A 1 158 ? -3.579 -6.648 20.914 1.00 96.06 158 PRO A O 1
ATOM 1320 N N . SER A 1 159 ? -5.312 -5.736 22.004 1.00 94.94 159 SER A N 1
ATOM 1321 C CA . SER A 1 159 ? -6.149 -6.941 21.975 1.00 94.94 159 SER A CA 1
ATOM 1322 C C . SER A 1 159 ? -6.687 -7.267 20.579 1.00 94.94 159 SER A C 1
ATOM 1324 O O . SER A 1 159 ? -6.964 -8.425 20.280 1.00 94.94 159 SER A O 1
ATOM 1326 N N . ILE A 1 160 ? -6.855 -6.260 19.715 1.00 95.56 160 ILE A N 1
ATOM 1327 C CA . ILE A 1 160 ? -7.316 -6.461 18.334 1.00 95.56 160 ILE A CA 1
ATOM 1328 C C . ILE A 1 160 ? -6.147 -6.788 17.409 1.00 95.56 160 ILE A C 1
ATOM 1330 O O . ILE A 1 160 ? -6.237 -7.726 16.622 1.00 95.56 160 ILE A O 1
ATOM 1334 N N . LEU A 1 161 ? -5.058 -6.024 17.483 1.00 96.31 161 LEU A N 1
ATOM 1335 C CA . LEU A 1 161 ? -3.918 -6.184 16.579 1.00 96.31 161 LEU A CA 1
ATOM 1336 C C . LEU A 1 161 ? -2.904 -7.230 17.065 1.00 96.31 161 LEU A C 1
ATOM 1338 O O . LEU A 1 161 ? -1.994 -7.597 16.325 1.00 96.31 161 LEU A O 1
ATOM 1342 N N . GLY A 1 162 ? -2.976 -7.667 18.322 1.00 94.69 162 GLY A N 1
ATOM 1343 C CA . GLY A 1 162 ? -1.878 -8.405 18.954 1.00 94.69 162 GLY A CA 1
ATOM 1344 C C . GLY A 1 162 ? -0.617 -7.550 19.166 1.00 94.69 162 GLY A C 1
ATOM 1345 O O . GLY A 1 162 ? 0.429 -8.081 19.526 1.00 94.69 162 GLY A O 1
ATOM 1346 N N . ARG A 1 163 ? -0.694 -6.232 18.921 1.00 93.88 163 ARG A N 1
ATOM 1347 C CA . ARG A 1 163 ? 0.385 -5.253 19.121 1.00 93.88 163 ARG A CA 1
ATOM 1348 C C . ARG A 1 163 ? -0.160 -3.840 19.334 1.00 93.88 163 ARG A C 1
ATOM 1350 O O . ARG A 1 163 ? -1.273 -3.527 18.918 1.00 93.88 163 ARG A O 1
ATOM 1357 N N . GLY A 1 164 ? 0.631 -2.976 19.962 1.00 93.56 164 GLY A N 1
ATOM 1358 C CA . GLY A 1 164 ? 0.345 -1.540 20.017 1.00 93.56 164 GLY A CA 1
ATOM 1359 C C . GLY A 1 164 ? 0.777 -0.808 18.743 1.00 93.56 164 GLY A C 1
ATOM 1360 O O . GLY A 1 164 ? 1.524 -1.354 17.932 1.00 93.56 164 GLY A O 1
ATOM 1361 N N . LEU A 1 165 ? 0.327 0.440 18.601 1.00 95.44 165 LEU A N 1
ATOM 1362 C CA . LEU A 1 165 ? 0.962 1.413 17.710 1.00 95.44 165 LEU A CA 1
ATOM 1363 C C . LEU A 1 165 ? 2.145 2.049 18.445 1.00 95.44 165 LEU A C 1
ATOM 1365 O O . LEU A 1 165 ? 1.997 2.429 19.611 1.00 95.44 165 LEU A O 1
ATOM 1369 N N . SER A 1 166 ? 3.285 2.185 17.772 1.00 95.44 166 SER A N 1
ATOM 1370 C CA . SER A 1 166 ? 4.408 2.963 18.303 1.00 95.44 166 SER A CA 1
ATOM 1371 C C . SER A 1 166 ? 4.064 4.460 18.339 1.00 95.44 166 SER A C 1
ATOM 1373 O O . SER A 1 166 ? 3.122 4.914 17.680 1.00 95.44 166 SER A O 1
ATOM 1375 N N . GLU A 1 167 ? 4.810 5.251 19.116 1.00 95.75 167 GLU A N 1
ATOM 1376 C CA . GLU A 1 167 ? 4.600 6.706 19.168 1.00 95.75 167 GLU A CA 1
ATOM 1377 C C . GLU A 1 167 ? 4.730 7.361 17.778 1.00 95.75 167 GLU A C 1
ATOM 1379 O O . GLU A 1 167 ? 3.788 8.054 17.387 1.00 95.75 167 GLU A O 1
ATOM 1384 N N . PRO A 1 168 ? 5.768 7.069 16.960 1.00 96.69 168 PRO A N 1
ATOM 1385 C CA . PRO A 1 168 ? 5.871 7.622 15.605 1.00 96.69 168 PRO A CA 1
ATOM 1386 C C . PRO A 1 168 ? 4.705 7.229 14.687 1.00 96.69 168 PRO A C 1
ATOM 1388 O O . PRO A 1 168 ? 4.237 8.040 13.888 1.00 96.69 168 PRO A O 1
ATOM 1391 N N . GLN A 1 169 ? 4.202 5.994 14.807 1.00 97.69 169 GLN A N 1
ATOM 1392 C CA . GLN A 1 169 ? 3.033 5.531 14.050 1.00 97.69 169 GLN A CA 1
ATOM 1393 C C . GLN A 1 169 ? 1.770 6.294 14.439 1.00 97.69 169 GLN A C 1
ATOM 1395 O O . GLN A 1 169 ? 0.998 6.715 13.578 1.00 97.69 169 GLN A O 1
ATOM 1400 N N . HIS A 1 170 ? 1.554 6.489 15.739 1.00 97.38 170 HIS A N 1
ATOM 1401 C CA . HIS A 1 170 ? 0.423 7.271 16.213 1.00 97.38 170 HIS A CA 1
ATOM 1402 C C . HIS A 1 170 ? 0.535 8.729 15.753 1.00 97.38 170 HIS A C 1
ATOM 1404 O O . HIS A 1 170 ? -0.459 9.295 15.306 1.00 97.38 170 HIS A O 1
ATOM 1410 N N . GLU A 1 171 ? 1.716 9.342 15.845 1.00 97.44 171 GLU A N 1
ATOM 1411 C CA . GLU A 1 171 ? 1.944 10.726 15.420 1.00 97.44 171 GLU A CA 1
ATOM 1412 C C . GLU A 1 171 ? 1.684 10.921 13.924 1.00 97.44 171 GLU A C 1
ATOM 1414 O O . GLU A 1 171 ? 0.943 11.835 13.563 1.00 97.44 171 GLU A O 1
ATOM 1419 N N . MET A 1 172 ? 2.201 10.042 13.055 1.00 97.12 172 MET A N 1
ATOM 1420 C CA . MET A 1 172 ? 1.987 10.178 11.607 1.00 97.12 172 MET A CA 1
ATOM 1421 C C . MET A 1 172 ? 0.508 10.022 11.215 1.00 97.12 172 MET A C 1
ATOM 1423 O O . MET A 1 172 ? 0.005 10.761 10.366 1.00 97.12 172 MET A O 1
ATOM 1427 N N . LEU A 1 173 ? -0.215 9.088 11.846 1.00 98.44 173 LEU A N 1
ATOM 1428 C CA . LEU A 1 173 ? -1.640 8.872 11.583 1.00 98.44 173 LEU A CA 1
ATOM 1429 C C . LEU A 1 173 ? -2.478 10.044 12.110 1.00 98.44 173 LEU A C 1
ATOM 1431 O O . LEU A 1 173 ? -3.399 10.507 11.432 1.00 98.44 173 LEU A O 1
ATOM 1435 N N . GLU A 1 174 ? -2.139 10.547 13.298 1.00 97.81 174 GLU A N 1
ATOM 1436 C CA . GLU A 1 174 ? -2.799 11.695 13.919 1.00 97.81 174 GLU A CA 1
ATOM 1437 C C . GLU A 1 174 ? -2.542 12.989 13.139 1.00 97.81 174 GLU A C 1
ATOM 1439 O O . GLU A 1 174 ? -3.452 13.807 13.030 1.00 97.81 174 GLU A O 1
ATOM 1444 N N . GLN A 1 175 ? -1.358 13.162 12.539 1.00 97.31 175 GLN A N 1
ATOM 1445 C CA . GLN A 1 175 ? -1.050 14.308 11.680 1.00 97.31 175 GLN A CA 1
ATOM 1446 C C . GLN A 1 175 ? -2.025 14.389 10.501 1.00 97.31 175 GLN A C 1
ATOM 1448 O O . GLN A 1 175 ? -2.631 15.440 10.294 1.00 97.31 175 GLN A O 1
ATOM 1453 N N . LEU A 1 176 ? -2.246 13.282 9.778 1.00 97.69 176 LEU A N 1
ATOM 1454 C CA . LEU A 1 176 ? -3.260 13.251 8.719 1.00 97.69 176 LEU A CA 1
ATOM 1455 C C . LEU A 1 176 ? -4.656 13.473 9.300 1.00 97.69 176 LEU A C 1
ATOM 1457 O O . LEU A 1 176 ? -5.436 14.261 8.763 1.00 97.69 176 LEU A O 1
ATOM 1461 N N . TRP A 1 177 ? -5.005 12.748 10.367 1.00 97.50 177 TRP A N 1
ATOM 1462 C CA . TRP A 1 177 ? -6.364 12.760 10.890 1.00 97.50 177 TRP A CA 1
ATOM 1463 C C . TRP A 1 177 ? -6.750 14.139 11.416 1.00 97.50 177 TRP A C 1
ATOM 1465 O O . TRP A 1 177 ? -7.815 14.641 11.079 1.00 97.50 177 TRP A O 1
ATOM 1475 N N . SER A 1 178 ? -5.911 14.796 12.198 1.00 96.62 178 SER A N 1
ATOM 1476 C CA . SER A 1 178 ? -6.239 16.067 12.846 1.00 96.62 178 SER A CA 1
ATOM 1477 C C . SER A 1 178 ? -5.929 17.307 11.999 1.00 96.62 178 SER A C 1
ATOM 1479 O O . SER A 1 178 ? -6.147 18.428 12.469 1.00 96.62 178 SER A O 1
ATOM 1481 N N . ASP A 1 179 ? -5.508 17.130 10.742 1.00 96.94 179 ASP A N 1
ATOM 1482 C CA . ASP A 1 179 ? -5.206 18.239 9.837 1.00 96.94 179 ASP A CA 1
ATOM 1483 C C . ASP A 1 179 ? -6.427 19.175 9.627 1.00 96.94 179 ASP A C 1
ATOM 1485 O O . ASP A 1 179 ? -7.561 18.711 9.420 1.00 96.94 179 ASP A O 1
ATOM 1489 N N . PRO A 1 180 ? -6.251 20.511 9.697 1.00 94.81 180 PRO A N 1
ATOM 1490 C CA . PRO A 1 180 ? -7.340 21.470 9.521 1.00 94.81 180 PRO A CA 1
ATOM 1491 C C . PRO A 1 180 ? -7.994 21.433 8.135 1.00 94.81 180 PRO A C 1
ATOM 1493 O O . PRO A 1 180 ? -9.135 21.894 8.025 1.00 94.81 180 PRO A O 1
ATOM 1496 N N . ILE A 1 181 ? -7.339 20.870 7.113 1.00 93.88 181 ILE A N 1
ATOM 1497 C CA . ILE A 1 181 ? -7.843 20.838 5.736 1.00 93.88 181 ILE A CA 1
ATOM 1498 C C . ILE A 1 181 ? -9.197 20.140 5.609 1.00 93.88 181 ILE A C 1
ATOM 1500 O O . ILE A 1 181 ? -9.986 20.456 4.718 1.00 93.88 181 ILE A O 1
ATOM 1504 N N . TRP A 1 182 ? -9.507 19.227 6.531 1.00 93.25 182 TRP A N 1
ATOM 1505 C CA . TRP A 1 182 ? -10.753 18.465 6.523 1.00 93.25 182 TRP A CA 1
ATOM 1506 C C . TRP A 1 182 ? -11.980 19.263 6.982 1.00 93.25 182 TRP A C 1
ATOM 1508 O O . TRP A 1 182 ? -13.099 18.785 6.804 1.00 93.25 182 TRP A O 1
ATOM 1518 N N . LYS A 1 183 ? -11.813 20.449 7.589 1.00 85.19 183 LYS A N 1
ATOM 1519 C CA . LYS A 1 183 ? -12.935 21.229 8.155 1.00 85.19 183 LYS A CA 1
ATOM 1520 C C . LYS A 1 183 ? -13.876 21.792 7.089 1.00 85.19 183 LYS A C 1
ATOM 1522 O O . LYS A 1 183 ? -15.079 21.851 7.332 1.00 85.19 183 LYS A O 1
ATOM 1527 N N . ASP A 1 184 ? -13.332 22.147 5.928 1.00 73.50 184 ASP A N 1
ATOM 1528 C CA . ASP A 1 184 ? -14.065 22.817 4.847 1.00 73.50 184 ASP A CA 1
ATOM 1529 C C . ASP A 1 184 ? -14.485 21.857 3.719 1.00 73.50 184 ASP A C 1
ATOM 1531 O O . ASP A 1 184 ? -15.094 22.269 2.730 1.00 73.50 184 ASP A O 1
ATOM 1535 N N . GLN A 1 185 ? -14.191 20.559 3.858 1.00 76.69 185 GLN A N 1
ATOM 1536 C CA . GLN A 1 185 ? -14.524 19.564 2.843 1.00 76.69 185 GLN A CA 1
ATOM 1537 C C . GLN A 1 185 ? -15.994 19.151 2.955 1.00 76.69 185 GLN A C 1
ATOM 1539 O O . GLN A 1 185 ? -16.426 18.520 3.922 1.00 76.69 185 GLN A O 1
ATOM 1544 N N . SER A 1 186 ? -16.776 19.503 1.934 1.00 63.88 186 SER A N 1
ATOM 1545 C CA . SER A 1 186 ? -18.140 19.003 1.785 1.00 63.88 186 SER A CA 1
ATOM 1546 C C . SER A 1 186 ? -18.106 17.555 1.278 1.00 63.88 186 SER A C 1
ATOM 1548 O O . SER A 1 186 ? -17.317 17.263 0.381 1.00 63.88 186 SER A O 1
ATOM 1550 N N . PRO A 1 187 ? -19.006 16.659 1.727 1.00 56.25 187 PRO A N 1
ATOM 1551 C CA . PRO A 1 187 ? -19.191 15.323 1.145 1.00 56.25 187 PRO A CA 1
ATOM 1552 C C . PRO A 1 187 ? -19.768 15.338 -0.289 1.00 56.25 187 PRO A C 1
ATOM 1554 O O . PRO A 1 187 ? -20.477 14.410 -0.688 1.00 56.25 187 PRO A O 1
ATOM 1557 N N . ALA A 1 188 ? -19.563 16.421 -1.043 1.00 42.78 188 ALA A N 1
ATOM 1558 C CA . ALA A 1 188 ? -20.149 16.635 -2.353 1.00 42.78 188 ALA A CA 1
ATOM 1559 C C . ALA A 1 188 ? -19.661 15.545 -3.315 1.00 42.78 188 ALA A C 1
ATOM 1561 O O . ALA A 1 188 ? -18.499 15.518 -3.700 1.00 42.78 188 ALA A O 1
ATOM 1562 N N . GLY A 1 189 ? -20.571 14.642 -3.686 1.00 48.72 189 GLY A N 1
ATOM 1563 C CA . GLY A 1 189 ? -20.260 13.517 -4.564 1.00 48.72 189 GLY A CA 1
ATOM 1564 C C . GLY A 1 189 ? -19.870 12.235 -3.832 1.00 48.72 189 GLY A C 1
ATOM 1565 O O . GLY A 1 189 ? -19.025 11.502 -4.329 1.00 48.72 189 GLY A O 1
ATOM 1566 N N . LEU A 1 190 ? -20.491 11.928 -2.685 1.00 48.06 190 LEU A N 1
ATOM 1567 C CA . LEU A 1 190 ? -20.578 10.561 -2.148 1.00 48.06 190 LEU A CA 1
ATOM 1568 C C . LEU A 1 190 ? -21.282 9.628 -3.155 1.00 48.06 190 LEU A C 1
ATOM 1570 O O . LEU A 1 190 ? -22.412 9.186 -2.951 1.00 48.06 190 LEU A O 1
ATOM 1574 N N . PHE A 1 191 ? -20.625 9.352 -4.277 1.00 44.94 191 PHE A N 1
ATOM 1575 C CA . PHE A 1 191 ? -20.918 8.187 -5.080 1.00 44.94 191 PHE A CA 1
ATOM 1576 C C . PHE A 1 191 ? -20.583 6.989 -4.206 1.00 44.94 191 PHE A C 1
ATOM 1578 O O . PHE A 1 191 ? -19.518 6.921 -3.587 1.00 44.94 191 PHE A O 1
ATOM 1585 N N . ARG A 1 192 ? -21.556 6.090 -4.092 1.00 43.72 192 ARG A N 1
ATOM 1586 C CA . ARG A 1 192 ? -21.383 4.778 -3.487 1.00 43.72 192 ARG A CA 1
ATOM 1587 C C . ARG A 1 192 ? -20.110 4.191 -4.095 1.00 43.72 192 ARG A C 1
ATOM 1589 O O . ARG A 1 192 ? -20.063 4.034 -5.309 1.00 43.72 192 ARG A O 1
ATOM 1596 N N . VAL A 1 193 ? -19.081 3.950 -3.279 1.00 48.31 193 VAL A N 1
ATOM 1597 C CA . VAL A 1 193 ? -17.940 3.136 -3.707 1.00 48.31 193 VAL A CA 1
ATOM 1598 C C . VAL A 1 193 ? -18.575 1.825 -4.146 1.00 48.31 193 VAL A C 1
ATOM 1600 O O . VAL A 1 193 ? -19.198 1.155 -3.320 1.00 48.31 193 VAL A O 1
ATOM 1603 N N . GLU A 1 194 ? -18.597 1.574 -5.454 1.00 40.62 194 GLU A N 1
ATOM 1604 C CA . GLU A 1 194 ? -19.239 0.385 -5.987 1.00 40.62 194 GLU A CA 1
ATOM 1605 C C . GLU A 1 194 ? -18.540 -0.817 -5.363 1.00 40.62 194 GLU A C 1
ATOM 1607 O O . GLU A 1 194 ? -17.311 -0.929 -5.328 1.00 40.62 194 GLU A O 1
ATOM 1612 N N . ASP A 1 195 ? -19.363 -1.643 -4.735 1.00 40.75 195 ASP A N 1
ATOM 1613 C CA . ASP A 1 195 ? -18.945 -2.886 -4.132 1.00 40.75 195 ASP A CA 1
ATOM 1614 C C . ASP A 1 195 ? -18.780 -3.849 -5.306 1.00 40.75 195 ASP A C 1
ATOM 1616 O O . ASP A 1 195 ? -19.733 -4.510 -5.713 1.00 40.75 195 ASP A O 1
ATOM 1620 N N . ASP A 1 196 ? -17.610 -3.820 -5.948 1.00 40.56 196 ASP A N 1
ATOM 1621 C CA . ASP A 1 196 ? -17.219 -4.893 -6.858 1.00 40.56 196 ASP A CA 1
ATOM 1622 C C . ASP A 1 196 ? -17.207 -6.167 -6.013 1.00 40.56 196 ASP A C 1
ATOM 1624 O O . ASP A 1 196 ? -16.313 -6.346 -5.174 1.00 40.56 196 ASP A O 1
ATOM 1628 N N . GLU A 1 197 ? -18.255 -6.983 -6.166 1.00 40.41 197 GLU A N 1
ATOM 1629 C CA . GLU A 1 197 ? -18.417 -8.243 -5.455 1.00 40.41 197 GLU A CA 1
ATOM 1630 C C . GLU A 1 197 ? -17.139 -9.074 -5.600 1.00 40.41 197 GLU A C 1
ATOM 1632 O O . GLU A 1 197 ? -16.800 -9.552 -6.682 1.00 40.41 197 GLU A O 1
ATOM 1637 N N . GLU A 1 198 ? -16.470 -9.328 -4.476 1.00 43.84 198 GLU A N 1
ATOM 1638 C CA . GLU A 1 198 ? -15.336 -10.256 -4.348 1.00 43.84 198 GLU A CA 1
ATOM 1639 C C . GLU A 1 198 ? -15.716 -11.736 -4.604 1.00 43.84 198 GLU A C 1
ATOM 1641 O O . GLU A 1 198 ? -14.987 -12.645 -4.218 1.00 43.84 198 GLU A O 1
ATOM 1646 N N . GLY A 1 199 ? -16.859 -12.002 -5.243 1.00 35.97 199 GLY A N 1
ATOM 1647 C CA . GLY A 1 199 ? -17.369 -13.342 -5.538 1.00 35.97 199 GLY A CA 1
ATOM 1648 C C . GLY A 1 199 ? -17.055 -13.849 -6.944 1.00 35.97 199 GLY A C 1
ATOM 1649 O O . GLY A 1 199 ? -17.174 -15.049 -7.192 1.00 35.97 199 GLY A O 1
ATOM 1650 N N . ARG A 1 200 ? -16.631 -12.979 -7.868 1.00 34.41 200 ARG A N 1
ATOM 1651 C CA . ARG A 1 200 ? -16.095 -13.434 -9.150 1.00 34.41 200 ARG A CA 1
ATOM 1652 C C . ARG A 1 200 ? -14.585 -13.499 -9.011 1.00 34.41 200 ARG A C 1
ATOM 1654 O O . ARG A 1 200 ? -13.896 -12.489 -9.107 1.00 34.41 200 ARG A O 1
ATOM 1661 N N . VAL A 1 201 ? -14.080 -14.714 -8.814 1.00 37.88 201 VAL A N 1
ATOM 1662 C CA . VAL A 1 201 ? -12.795 -15.075 -9.406 1.00 37.88 201 VAL A CA 1
ATOM 1663 C C . VAL A 1 201 ? -13.033 -14.893 -10.904 1.00 37.88 201 VAL A C 1
ATOM 1665 O O . VAL A 1 201 ? -13.476 -15.807 -11.594 1.00 37.88 201 VAL A O 1
ATOM 1668 N N . GLU A 1 202 ? -12.898 -13.661 -11.404 1.00 32.25 202 GLU A N 1
ATOM 1669 C CA . GLU A 1 202 ? -12.438 -13.540 -12.772 1.00 32.25 202 GLU A CA 1
ATOM 1670 C C . GLU A 1 202 ? -11.156 -14.349 -12.743 1.00 32.25 202 GLU A C 1
ATOM 1672 O O . GLU A 1 202 ? -10.297 -14.112 -11.888 1.00 32.25 202 GLU A O 1
ATOM 1677 N N . GLU A 1 203 ? -11.117 -15.412 -13.545 1.00 35.34 203 GLU A N 1
ATOM 1678 C CA . GLU A 1 203 ? -9.848 -15.969 -13.961 1.00 35.34 203 GLU A CA 1
ATOM 1679 C C . GLU A 1 203 ? -9.044 -14.730 -14.339 1.00 35.34 203 GLU A C 1
ATOM 1681 O O . GLU A 1 203 ? -9.381 -14.039 -15.305 1.00 35.34 203 GLU A O 1
ATOM 1686 N N . GLU A 1 204 ? -8.113 -14.334 -13.462 1.00 37.56 204 GLU A N 1
ATOM 1687 C CA . GLU A 1 204 ? -7.037 -13.443 -13.830 1.00 37.56 204 GLU A CA 1
ATOM 1688 C C . GLU A 1 204 ? -6.379 -14.265 -14.928 1.00 37.56 204 GLU A C 1
ATOM 1690 O O . GLU A 1 204 ? -5.582 -15.160 -14.645 1.00 37.56 204 GLU A O 1
ATOM 1695 N N . ASP A 1 205 ? -6.865 -14.062 -16.163 1.00 30.67 205 ASP A N 1
ATOM 1696 C CA . ASP A 1 205 ? -6.195 -14.409 -17.400 1.00 30.67 205 ASP A CA 1
ATOM 1697 C C . ASP A 1 205 ? -4.773 -14.048 -17.064 1.00 30.67 205 ASP A C 1
ATOM 1699 O O . ASP A 1 205 ? -4.533 -12.888 -16.698 1.00 30.67 205 ASP A O 1
ATOM 1703 N N . SER A 1 206 ? -3.916 -15.066 -16.983 1.00 39.47 206 SER A N 1
ATOM 1704 C CA . SER A 1 206 ? -2.525 -14.881 -16.646 1.00 39.47 206 SER A CA 1
ATOM 1705 C C . SER A 1 206 ? -2.089 -13.716 -17.507 1.00 39.47 206 SER A C 1
ATOM 1707 O O . SER A 1 206 ? -2.014 -13.824 -18.731 1.00 39.47 206 SER A O 1
ATOM 1709 N N . GLU A 1 207 ? -1.903 -12.545 -16.895 1.00 36.34 207 GLU A N 1
ATOM 1710 C CA . GLU A 1 207 ? -1.125 -11.511 -17.528 1.00 36.34 207 GLU A CA 1
ATOM 1711 C C . GLU A 1 207 ? 0.265 -12.125 -17.478 1.00 36.34 207 GLU A C 1
ATOM 1713 O O . GLU A 1 207 ? 1.050 -11.907 -16.553 1.00 36.34 207 GLU A O 1
ATOM 1718 N N . ASP A 1 208 ? 0.503 -12.992 -18.463 1.00 31.73 208 ASP A N 1
ATOM 1719 C CA . ASP A 1 208 ? 1.771 -13.454 -18.961 1.00 31.73 208 ASP A CA 1
ATOM 1720 C C . ASP A 1 208 ? 2.484 -12.201 -19.493 1.00 31.73 208 ASP A C 1
ATOM 1722 O O . ASP A 1 208 ? 2.830 -12.077 -20.660 1.00 31.73 208 ASP A O 1
ATOM 1726 N N . GLU A 1 209 ? 2.734 -11.239 -18.605 1.00 39.09 209 GLU A N 1
ATOM 1727 C CA . GLU A 1 209 ? 3.994 -10.524 -18.586 1.00 39.09 209 GLU A CA 1
ATOM 1728 C C . GLU A 1 209 ? 5.026 -11.429 -17.892 1.00 39.09 209 GLU A C 1
ATOM 1730 O O . GLU A 1 209 ? 5.673 -11.040 -16.916 1.00 39.09 209 GLU A O 1
ATOM 1735 N N . ASP A 1 210 ? 5.175 -12.660 -18.388 1.00 41.19 210 ASP A N 1
ATOM 1736 C CA . ASP A 1 210 ? 6.376 -13.448 -18.171 1.00 41.19 210 ASP A CA 1
ATOM 1737 C C . ASP A 1 210 ? 7.185 -13.393 -19.465 1.00 41.19 210 ASP A C 1
ATOM 1739 O O . ASP A 1 210 ? 7.052 -14.200 -20.373 1.00 41.19 210 ASP A O 1
ATOM 1743 N N . GLU A 1 211 ? 8.058 -12.395 -19.525 1.00 39.03 211 GLU A N 1
ATOM 1744 C CA . GLU A 1 211 ? 9.341 -12.559 -20.192 1.00 39.03 211 GLU A CA 1
ATOM 1745 C C . GLU A 1 211 ? 10.423 -12.278 -19.141 1.00 39.03 211 GLU A C 1
ATOM 1747 O O . GLU A 1 211 ? 10.912 -11.155 -18.991 1.00 39.03 211 GLU A O 1
ATOM 1752 N N . SER A 1 212 ? 10.715 -13.314 -18.344 1.00 48.47 212 SER A N 1
ATOM 1753 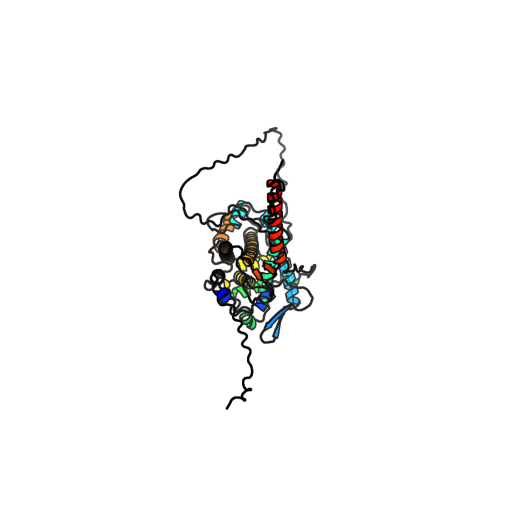C CA . SER A 1 212 ? 12.039 -13.678 -17.806 1.00 48.47 212 SER A CA 1
ATOM 1754 C C . SER A 1 212 ? 12.967 -12.538 -17.340 1.00 48.47 212 SER A C 1
ATOM 1756 O O . SER A 1 212 ? 13.694 -11.962 -18.139 1.00 48.47 212 SER A O 1
ATOM 1758 N N . ASP A 1 213 ? 13.028 -12.224 -16.035 1.00 42.09 213 ASP A N 1
ATOM 1759 C CA . ASP A 1 213 ? 14.267 -11.643 -15.456 1.00 42.09 213 ASP A CA 1
ATOM 1760 C C . ASP A 1 213 ? 14.347 -11.698 -13.915 1.00 42.09 213 ASP A C 1
ATOM 1762 O O . ASP A 1 213 ? 14.719 -10.740 -13.233 1.00 42.09 213 ASP A O 1
ATOM 1766 N N . TYR A 1 214 ? 13.957 -12.833 -13.331 1.00 47.31 214 TYR A N 1
ATOM 1767 C CA . TYR A 1 214 ? 14.323 -13.163 -11.944 1.00 47.31 214 TYR A CA 1
ATOM 1768 C C . TYR A 1 214 ? 15.554 -14.077 -11.887 1.00 47.31 214 TYR A C 1
ATOM 1770 O O . TYR A 1 214 ? 15.809 -14.681 -10.847 1.00 47.31 214 TYR A O 1
ATOM 1778 N N . GLU A 1 215 ? 16.295 -14.192 -12.992 1.00 42.75 215 GLU A N 1
ATOM 1779 C CA . GLU A 1 215 ? 17.546 -14.933 -13.025 1.00 42.75 215 GLU A CA 1
ATOM 1780 C C . GLU A 1 215 ? 18.654 -14.104 -12.376 1.00 42.75 215 GLU A C 1
ATOM 1782 O O . GLU A 1 215 ? 19.053 -13.025 -12.818 1.00 42.75 215 GLU A O 1
ATOM 1787 N N . ASP A 1 216 ? 19.131 -14.637 -11.263 1.00 37.06 216 ASP A N 1
ATOM 1788 C CA . ASP A 1 216 ? 20.483 -14.432 -10.790 1.00 37.06 216 ASP A CA 1
ATOM 1789 C C . ASP A 1 216 ? 21.434 -14.912 -11.897 1.00 37.06 216 ASP A C 1
ATOM 1791 O O . ASP A 1 216 ? 21.565 -16.113 -12.119 1.00 37.06 216 ASP A O 1
ATOM 1795 N N . SER A 1 217 ? 22.067 -13.998 -12.641 1.00 43.00 217 SER A N 1
ATOM 1796 C CA . SER A 1 217 ? 23.216 -14.348 -13.489 1.00 43.00 217 SER A CA 1
ATOM 1797 C C . SER A 1 217 ? 24.409 -14.711 -12.600 1.00 43.00 217 SER A C 1
ATOM 1799 O O . SER A 1 217 ? 25.370 -13.952 -12.470 1.00 43.00 217 SER A O 1
ATOM 1801 N N . GLY A 1 218 ? 24.327 -15.885 -11.983 1.00 36.88 218 GLY A N 1
ATOM 1802 C CA . GLY A 1 218 ? 25.460 -16.636 -11.481 1.00 36.88 218 GLY A CA 1
ATOM 1803 C C . GLY A 1 218 ? 26.054 -17.452 -12.625 1.00 36.88 218 GLY A C 1
ATOM 1804 O O . GLY A 1 218 ? 25.545 -18.515 -12.955 1.00 36.88 218 GLY A O 1
ATOM 1805 N N . ASP A 1 219 ? 27.101 -16.898 -13.234 1.00 40.22 219 ASP A N 1
ATOM 1806 C CA . ASP A 1 219 ? 28.189 -17.563 -13.966 1.00 40.22 219 ASP A CA 1
ATOM 1807 C C . ASP A 1 219 ? 27.900 -18.976 -14.521 1.00 40.22 219 ASP A C 1
ATOM 1809 O O . ASP A 1 219 ? 28.049 -19.991 -13.839 1.00 40.22 219 ASP A O 1
ATOM 1813 N N . THR A 1 220 ? 27.594 -19.056 -15.814 1.00 32.16 220 THR A N 1
ATOM 1814 C CA . THR A 1 220 ? 28.021 -20.200 -16.627 1.00 32.16 220 THR A CA 1
ATOM 1815 C C . THR A 1 220 ? 28.634 -19.672 -17.914 1.00 32.16 220 THR A C 1
ATOM 1817 O O . THR A 1 220 ? 28.027 -18.902 -18.653 1.00 32.16 220 THR A O 1
ATOM 1820 N N . LYS A 1 221 ? 29.898 -20.039 -18.110 1.00 39.88 221 LYS A N 1
ATOM 1821 C CA . LYS A 1 221 ? 30.708 -19.728 -19.281 1.00 39.88 221 LYS A CA 1
ATOM 1822 C C . LYS A 1 221 ? 30.181 -20.431 -20.534 1.00 39.88 221 LYS A C 1
ATOM 1824 O O . LYS A 1 221 ? 29.614 -21.516 -20.440 1.00 39.88 221 LYS A O 1
ATOM 1829 N N . ASP A 1 222 ? 30.562 -19.817 -21.647 1.00 32.62 222 ASP A N 1
ATOM 1830 C CA . ASP A 1 222 ? 30.652 -20.313 -23.022 1.00 32.62 222 ASP A CA 1
ATOM 1831 C C . ASP A 1 222 ? 29.411 -20.190 -23.926 1.00 32.62 222 ASP A C 1
ATOM 1833 O O . ASP A 1 222 ? 28.388 -20.843 -23.753 1.00 32.62 222 ASP A O 1
ATOM 1837 N N . ASP A 1 223 ? 29.623 -19.322 -24.925 1.00 33.38 223 ASP A N 1
ATOM 1838 C CA . ASP A 1 223 ? 29.350 -19.481 -26.354 1.00 33.38 223 ASP A CA 1
ATOM 1839 C C . ASP A 1 223 ? 27.910 -19.740 -26.825 1.00 33.38 223 ASP A C 1
ATOM 1841 O O . ASP A 1 223 ? 27.364 -20.828 -26.709 1.00 33.38 223 ASP A O 1
ATOM 1845 N N . GLU A 1 224 ? 27.333 -18.748 -27.512 1.00 34.28 224 GLU A N 1
ATOM 1846 C CA . GLU A 1 224 ? 27.224 -18.779 -28.981 1.00 34.28 224 GLU A CA 1
ATOM 1847 C C . GLU A 1 224 ? 26.569 -17.487 -29.512 1.00 34.28 224 GLU A C 1
ATOM 1849 O O . GLU A 1 224 ? 25.501 -17.049 -29.081 1.00 34.28 224 GLU A O 1
ATOM 1854 N N . GLU A 1 225 ? 27.244 -16.858 -30.474 1.00 36.84 225 GLU A N 1
ATOM 1855 C CA . GLU A 1 225 ? 26.809 -15.665 -31.197 1.00 36.84 225 GLU A CA 1
ATOM 1856 C C . GLU A 1 225 ? 25.500 -15.902 -31.969 1.00 36.84 225 GLU A C 1
ATOM 1858 O O . GLU A 1 225 ? 25.404 -16.806 -32.801 1.00 36.84 225 GLU A O 1
ATOM 1863 N N . LYS A 1 226 ? 24.517 -15.004 -31.815 1.00 30.58 226 LYS A N 1
ATOM 1864 C CA . LYS A 1 226 ? 23.450 -14.832 -32.811 1.00 30.58 226 LYS A CA 1
ATOM 1865 C C . LYS A 1 226 ? 23.204 -13.363 -33.128 1.00 30.58 226 LYS A C 1
ATOM 1867 O O . LYS A 1 226 ? 22.491 -12.639 -32.441 1.00 30.58 226 LYS A O 1
ATOM 1872 N N . ILE A 1 227 ? 23.831 -12.970 -34.229 1.00 30.97 227 ILE A N 1
ATOM 1873 C CA . ILE A 1 227 ? 23.606 -11.762 -35.016 1.00 30.97 227 ILE A CA 1
ATOM 1874 C C . ILE A 1 2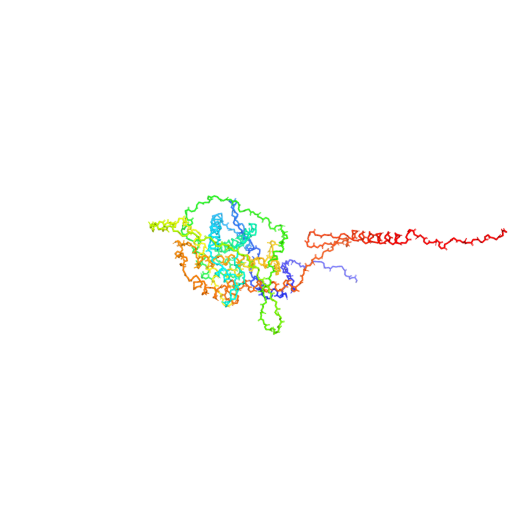27 ? 22.117 -11.658 -35.380 1.00 30.97 227 ILE A C 1
ATOM 1876 O O . ILE A 1 227 ? 21.585 -12.550 -36.039 1.00 30.97 227 ILE A O 1
ATOM 1880 N N . TYR A 1 228 ? 21.470 -10.543 -35.035 1.00 27.98 228 TYR A N 1
ATOM 1881 C CA . TYR A 1 228 ? 20.232 -10.113 -35.686 1.00 27.98 228 TYR A CA 1
ATOM 1882 C C . TYR A 1 228 ? 20.400 -8.693 -36.222 1.00 27.98 228 TYR A C 1
ATOM 1884 O O . TYR A 1 228 ? 20.554 -7.727 -35.477 1.00 27.98 228 TYR A O 1
ATOM 1892 N N . ALA A 1 229 ? 20.417 -8.614 -37.550 1.00 27.55 229 ALA A N 1
ATOM 1893 C CA . ALA A 1 229 ? 20.524 -7.401 -38.338 1.00 27.55 229 ALA A CA 1
ATOM 1894 C C . ALA A 1 229 ? 19.223 -6.583 -38.280 1.00 27.55 229 ALA A C 1
ATOM 1896 O O . ALA A 1 229 ? 18.129 -7.113 -38.474 1.00 27.55 229 ALA A O 1
ATOM 1897 N N . TRP A 1 230 ? 19.364 -5.280 -38.046 1.00 24.20 230 TRP A N 1
ATOM 1898 C CA . TRP A 1 230 ? 18.328 -4.267 -38.255 1.00 24.20 230 TRP A CA 1
ATOM 1899 C C . TRP A 1 230 ? 18.178 -3.978 -39.759 1.00 24.20 230 TRP A C 1
ATOM 1901 O O . TRP A 1 230 ? 19.198 -3.727 -40.402 1.00 24.20 230 TRP A O 1
ATOM 1911 N N . PRO A 1 231 ? 16.965 -3.945 -40.342 1.00 31.69 231 PRO A N 1
ATOM 1912 C CA . PRO A 1 231 ? 16.773 -3.362 -41.659 1.00 31.69 231 PRO A CA 1
ATOM 1913 C C . PRO A 1 231 ? 16.638 -1.841 -41.537 1.00 31.69 231 PRO A C 1
ATOM 1915 O O . PRO A 1 231 ? 15.723 -1.328 -40.892 1.00 31.69 231 PRO A O 1
ATOM 1918 N N . GLU A 1 232 ? 17.556 -1.140 -42.191 1.00 30.22 232 GLU A N 1
ATOM 1919 C CA . GLU A 1 232 ? 17.474 0.280 -42.517 1.00 30.22 232 GLU A CA 1
ATOM 1920 C C . GLU A 1 232 ? 16.238 0.546 -43.396 1.00 30.22 232 GLU A C 1
ATOM 1922 O O . GLU A 1 232 ? 16.001 -0.152 -44.384 1.00 30.22 232 GLU A O 1
ATOM 1927 N N . GLN A 1 233 ? 15.454 1.573 -43.060 1.00 33.72 233 GLN A N 1
ATOM 1928 C CA . GLN A 1 233 ? 14.571 2.233 -44.020 1.00 33.72 233 GLN A CA 1
ATOM 1929 C C . GLN A 1 233 ? 14.902 3.721 -44.053 1.00 33.72 233 GLN A C 1
ATOM 1931 O O . GLN A 1 233 ? 14.820 4.436 -43.055 1.00 33.72 233 GLN A O 1
ATOM 1936 N N . GLU A 1 234 ? 15.333 4.126 -45.240 1.00 29.84 234 GLU A N 1
ATOM 1937 C CA . GLU A 1 234 ? 15.753 5.454 -45.649 1.00 29.84 234 GLU A CA 1
ATOM 1938 C C . GLU A 1 234 ? 14.605 6.466 -45.509 1.00 29.84 234 GLU A C 1
ATOM 1940 O O . GLU A 1 234 ? 13.533 6.298 -46.089 1.00 29.84 234 GLU A O 1
ATOM 1945 N N . SER A 1 235 ? 14.845 7.555 -44.777 1.00 33.25 235 SER A N 1
ATOM 1946 C CA . SER A 1 235 ? 14.016 8.761 -44.831 1.00 33.25 235 SER A CA 1
ATOM 1947 C C . SER A 1 235 ? 14.782 9.817 -45.622 1.00 33.25 235 SER A C 1
ATOM 1949 O O . SER A 1 235 ? 15.787 10.346 -45.150 1.00 33.25 235 SER A O 1
ATOM 1951 N N . GLY A 1 236 ? 14.324 10.086 -46.845 1.00 26.84 236 GLY A N 1
ATOM 1952 C CA . GLY A 1 236 ? 14.928 11.051 -47.759 1.00 26.84 236 GLY A CA 1
ATOM 1953 C C . GLY A 1 236 ? 14.906 12.481 -47.215 1.00 26.84 236 GLY A C 1
ATOM 1954 O O . GLY A 1 236 ? 13.871 12.982 -46.779 1.00 26.84 236 GLY A O 1
ATOM 1955 N N . CYS A 1 237 ? 16.071 13.125 -47.275 1.00 24.23 237 CYS A N 1
ATOM 1956 C CA . CYS A 1 237 ? 16.273 14.553 -47.059 1.00 24.23 237 CYS A CA 1
ATOM 1957 C C . CYS A 1 237 ? 15.636 15.367 -48.195 1.00 24.23 237 CYS A C 1
ATOM 1959 O O . CYS A 1 237 ? 15.811 15.048 -49.371 1.00 24.23 237 CYS A O 1
ATOM 1961 N N . SER A 1 238 ? 14.980 16.466 -47.838 1.00 30.33 238 SER A N 1
ATOM 1962 C CA . SER A 1 238 ? 14.666 17.572 -48.740 1.00 30.33 238 SER A CA 1
ATOM 1963 C C . SER A 1 238 ? 14.970 18.862 -47.984 1.00 30.33 238 SER A C 1
ATOM 1965 O O . SER A 1 238 ? 14.132 19.359 -47.233 1.00 30.33 238 SER A O 1
ATOM 1967 N N . ASP A 1 239 ? 16.193 19.354 -48.169 1.00 29.84 239 ASP A N 1
ATOM 1968 C CA . ASP A 1 239 ? 16.635 20.684 -47.766 1.00 29.84 239 ASP A CA 1
ATOM 1969 C C . ASP A 1 239 ? 16.029 21.739 -48.699 1.00 29.84 239 ASP A C 1
ATOM 1971 O O . ASP A 1 239 ? 16.273 21.695 -49.902 1.00 29.84 239 ASP A O 1
ATOM 1975 N N . GLU A 1 240 ? 15.329 22.730 -48.144 1.00 36.16 240 GLU A N 1
ATOM 1976 C CA . GLU A 1 240 ? 15.248 24.065 -48.745 1.00 36.16 240 GLU A CA 1
ATOM 1977 C C . GLU A 1 240 ? 15.441 25.130 -47.652 1.00 36.16 240 GLU A C 1
ATOM 1979 O O . GLU A 1 240 ? 14.625 25.301 -46.746 1.00 36.16 240 GLU A O 1
ATOM 1984 N N . GLU A 1 241 ? 16.579 25.820 -47.737 1.00 31.88 241 GLU A N 1
ATOM 1985 C CA . GLU A 1 241 ? 17.022 26.926 -46.887 1.00 31.88 241 GLU A CA 1
ATOM 1986 C C . GLU A 1 241 ? 16.548 28.258 -47.497 1.00 31.88 241 GLU A C 1
ATOM 1988 O O . GLU A 1 241 ? 16.806 28.555 -48.663 1.00 31.88 241 GLU A O 1
ATOM 1993 N N . SER A 1 242 ? 15.773 29.069 -46.779 1.00 31.27 242 SER A N 1
ATOM 1994 C CA . SER A 1 242 ? 16.115 30.410 -46.248 1.00 31.27 242 SER A CA 1
ATOM 1995 C C . SER A 1 242 ? 14.840 31.268 -46.388 1.00 31.27 242 SER A C 1
ATOM 1997 O O . SER A 1 242 ? 14.096 31.110 -47.347 1.00 31.27 242 SER A O 1
ATOM 1999 N N . THR A 1 243 ? 14.415 32.094 -45.431 1.00 28.77 243 THR A N 1
ATOM 2000 C CA . THR A 1 243 ? 15.033 33.376 -45.083 1.00 28.77 243 THR A CA 1
ATOM 2001 C C . THR A 1 243 ? 14.659 33.839 -43.671 1.00 28.77 243 THR A C 1
ATOM 2003 O O . THR A 1 243 ? 13.522 33.715 -43.223 1.00 28.77 243 THR A O 1
ATOM 2006 N N . THR A 1 244 ? 15.640 34.467 -43.033 1.00 37.75 244 THR A N 1
ATOM 2007 C CA . THR A 1 244 ? 15.630 35.244 -41.787 1.00 37.75 244 THR A CA 1
ATOM 2008 C C . THR A 1 244 ? 14.379 36.090 -41.519 1.00 37.75 244 THR A C 1
ATOM 2010 O O . THR A 1 244 ? 14.006 36.937 -42.330 1.00 37.75 244 THR A O 1
ATOM 2013 N N . GLY A 1 245 ? 13.835 35.953 -40.309 1.00 28.81 245 GLY A N 1
ATOM 2014 C CA . GLY A 1 245 ? 12.817 36.824 -39.727 1.00 28.81 245 GLY A CA 1
ATOM 2015 C C . GLY A 1 245 ? 12.825 36.684 -38.210 1.00 28.81 245 GLY A C 1
ATOM 2016 O O . GLY A 1 245 ? 12.137 35.841 -37.651 1.00 28.81 245 GLY A O 1
ATOM 2017 N N . ASP A 1 246 ? 13.673 37.484 -37.578 1.00 34.97 246 ASP A N 1
ATOM 2018 C CA . ASP A 1 246 ? 13.833 37.657 -36.139 1.00 34.97 246 ASP A CA 1
ATOM 2019 C C . ASP A 1 246 ? 12.488 37.921 -35.436 1.00 34.97 246 ASP A C 1
ATOM 2021 O O . ASP A 1 246 ? 11.814 38.912 -35.720 1.00 34.97 246 ASP A O 1
ATOM 2025 N N . GLN A 1 247 ? 12.098 37.017 -34.536 1.00 39.53 247 GLN A N 1
ATOM 2026 C CA . GLN A 1 247 ? 11.157 37.266 -33.442 1.00 39.53 247 GLN A CA 1
ATOM 2027 C C . GLN A 1 247 ? 11.344 36.178 -32.380 1.00 39.53 247 GLN A C 1
ATOM 2029 O O . GLN A 1 247 ? 10.570 35.237 -32.213 1.00 39.53 247 GLN A O 1
ATOM 2034 N N . SER A 1 248 ? 12.450 36.325 -31.655 1.00 38.41 248 SER A N 1
ATOM 2035 C CA . SER A 1 248 ? 12.572 35.808 -30.299 1.00 38.41 248 SER A CA 1
ATOM 2036 C C . SER A 1 248 ? 11.410 36.317 -29.430 1.00 38.41 248 SER A C 1
ATOM 2038 O O . SER A 1 248 ? 10.903 37.419 -29.638 1.00 38.41 248 SER A O 1
ATOM 2040 N N . SER A 1 249 ? 11.066 35.534 -28.403 1.00 36.12 249 SER A N 1
ATOM 2041 C CA . SER A 1 249 ? 10.188 35.842 -27.260 1.00 36.12 249 SER A CA 1
ATOM 2042 C C . SER A 1 249 ? 8.662 35.764 -27.448 1.00 36.12 249 SER A C 1
ATOM 2044 O O . SER A 1 249 ? 7.964 36.771 -27.474 1.00 36.12 249 SER A O 1
ATOM 2046 N N . THR A 1 250 ? 8.100 34.544 -27.425 1.00 33.84 250 THR A N 1
ATOM 2047 C CA . THR A 1 250 ? 6.710 34.337 -26.936 1.00 33.84 250 THR A CA 1
ATOM 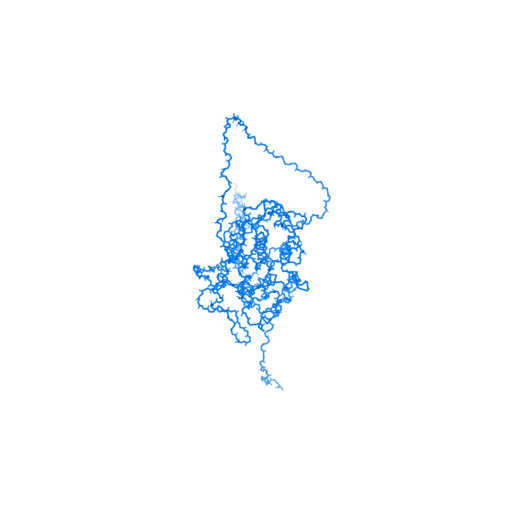2048 C C . THR A 1 250 ? 6.383 32.944 -26.365 1.00 33.84 250 THR A C 1
ATOM 2050 O O . THR A 1 250 ? 5.214 32.593 -26.266 1.00 33.84 250 THR A O 1
ATOM 2053 N N . LEU A 1 251 ? 7.363 32.139 -25.924 1.00 39.78 251 LEU A N 1
ATOM 2054 C CA . LEU A 1 251 ? 7.097 30.795 -25.361 1.00 39.78 251 LEU A CA 1
ATOM 2055 C C . LEU A 1 251 ? 7.580 30.596 -23.915 1.00 39.78 251 LEU A C 1
ATOM 2057 O O . LEU A 1 251 ? 8.048 29.523 -23.550 1.00 39.78 251 LEU A O 1
ATOM 2061 N N . LEU A 1 252 ? 7.445 31.615 -23.065 1.00 44.47 252 LEU A N 1
ATOM 2062 C CA . LEU A 1 252 ? 7.717 31.500 -21.628 1.00 44.47 252 LEU A CA 1
ATOM 2063 C C . LEU A 1 252 ? 6.574 32.090 -20.799 1.00 44.47 252 LEU A C 1
ATOM 2065 O O . LEU A 1 252 ? 6.768 33.113 -20.160 1.00 44.47 252 LEU A O 1
ATOM 2069 N N . THR A 1 253 ? 5.401 31.450 -20.812 1.00 38.72 253 THR A N 1
ATOM 2070 C CA . THR A 1 253 ? 4.370 31.568 -19.755 1.00 38.72 253 THR A CA 1
ATOM 2071 C C . THR A 1 253 ? 3.202 30.602 -20.011 1.00 38.72 253 THR A C 1
ATOM 2073 O O . THR A 1 253 ? 2.054 31.008 -20.153 1.00 38.72 253 THR A O 1
ATOM 2076 N N . HIS A 1 254 ? 3.447 29.287 -20.005 1.00 36.94 254 HIS A N 1
ATOM 2077 C CA . HIS A 1 254 ? 2.383 28.381 -19.556 1.00 36.94 254 HIS A CA 1
ATOM 2078 C C . HIS A 1 254 ? 2.404 28.398 -18.029 1.00 36.94 254 HIS A C 1
ATOM 2080 O O . HIS A 1 254 ? 3.165 27.679 -17.390 1.00 36.94 254 HIS A O 1
ATOM 2086 N N . GLN A 1 255 ? 1.634 29.329 -17.468 1.00 43.00 255 GLN A N 1
ATOM 2087 C CA . GLN A 1 255 ? 1.375 29.449 -16.039 1.00 43.00 255 GLN A CA 1
ATOM 2088 C C . GLN A 1 255 ? 0.960 28.097 -15.446 1.00 43.00 255 GLN A C 1
ATOM 2090 O O . GLN A 1 255 ? 0.022 27.466 -15.937 1.00 43.00 255 GLN A O 1
ATOM 2095 N N . ASP A 1 256 ? 1.642 27.717 -14.360 1.00 47.69 256 ASP A N 1
ATOM 2096 C CA . ASP A 1 256 ? 1.264 26.703 -13.369 1.00 47.69 256 ASP A CA 1
ATOM 2097 C C . ASP A 1 256 ? -0.203 26.862 -12.946 1.00 47.69 256 ASP A C 1
ATOM 2099 O O . ASP A 1 256 ? -0.525 27.531 -11.963 1.00 47.69 256 ASP A O 1
ATOM 2103 N N . THR A 1 257 ? -1.116 26.265 -13.700 1.00 50.44 257 THR A N 1
ATOM 2104 C CA . THR A 1 257 ? -2.558 26.315 -13.428 1.00 50.44 257 THR A CA 1
ATOM 2105 C C . THR A 1 257 ? -3.113 24.917 -13.197 1.00 50.44 257 THR A C 1
ATOM 2107 O O . THR A 1 257 ? -4.239 24.609 -13.574 1.00 50.44 257 THR A O 1
ATOM 2110 N N . ARG A 1 258 ? -2.338 24.049 -12.532 1.00 64.19 258 ARG A N 1
ATOM 2111 C CA . ARG A 1 258 ? -2.952 22.927 -11.819 1.00 64.19 258 ARG A CA 1
ATOM 2112 C C . ARG A 1 258 ? -3.471 23.455 -10.485 1.00 64.19 258 ARG A C 1
ATOM 2114 O O . ARG A 1 258 ? -2.757 24.166 -9.783 1.00 64.19 258 ARG A O 1
ATOM 2121 N N . VAL A 1 259 ? -4.732 23.160 -10.189 1.00 71.56 259 VAL A N 1
ATOM 2122 C CA . VAL A 1 259 ? -5.374 23.520 -8.922 1.00 71.56 259 VAL A CA 1
ATOM 2123 C C . VAL A 1 259 ? -4.623 22.802 -7.802 1.00 71.56 259 VAL A C 1
ATOM 2125 O O . VAL A 1 259 ? -4.446 21.587 -7.879 1.00 71.56 259 VAL A O 1
ATOM 2128 N N . ASP A 1 260 ? -4.151 23.549 -6.803 1.00 83.25 260 ASP A N 1
ATOM 2129 C CA . ASP A 1 260 ? -3.567 22.952 -5.602 1.00 83.25 260 ASP A CA 1
ATOM 2130 C C . ASP A 1 260 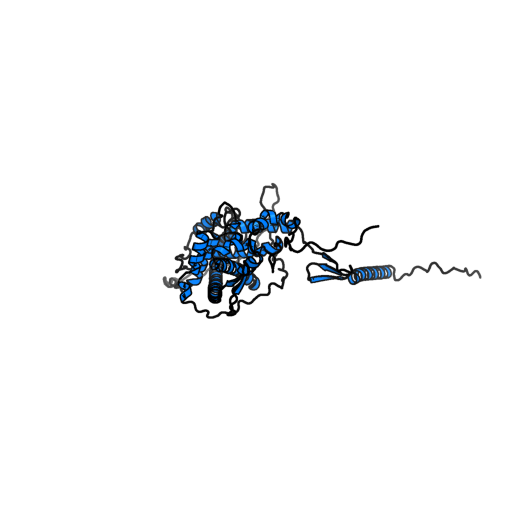? -4.621 22.057 -4.932 1.00 83.25 260 ASP A C 1
ATOM 2132 O O . ASP A 1 260 ? -5.765 22.478 -4.752 1.00 83.25 260 ASP A O 1
ATOM 2136 N N . ASP A 1 261 ? -4.239 20.839 -4.540 1.00 91.94 261 ASP A N 1
ATOM 2137 C CA . ASP A 1 261 ? -5.104 19.905 -3.808 1.00 91.94 261 ASP A CA 1
ATOM 2138 C C . ASP A 1 261 ? -4.470 19.551 -2.457 1.00 91.94 261 ASP A C 1
ATOM 2140 O O . ASP A 1 261 ? -3.828 18.506 -2.323 1.00 91.94 261 ASP A O 1
ATOM 2144 N N . PRO A 1 262 ? -4.644 20.412 -1.439 1.00 94.62 262 PRO A N 1
ATOM 2145 C CA . PRO A 1 262 ? -4.074 20.193 -0.115 1.00 94.62 262 PRO A CA 1
ATOM 2146 C C . PRO A 1 262 ? -4.494 18.869 0.539 1.00 94.62 262 PRO A C 1
ATOM 2148 O O . PRO A 1 262 ? -3.743 18.314 1.334 1.00 94.62 262 PRO A O 1
ATOM 2151 N N . CYS A 1 263 ? -5.676 18.335 0.205 1.00 95.69 263 CYS A N 1
ATOM 2152 C CA . CYS A 1 263 ? -6.111 17.035 0.715 1.00 95.69 263 CYS A CA 1
ATOM 2153 C C . CYS A 1 263 ? -5.243 15.899 0.163 1.00 95.69 263 CYS A C 1
ATOM 2155 O O . CYS A 1 263 ? -4.893 14.987 0.905 1.00 95.69 263 CYS A O 1
ATOM 2157 N N . SER A 1 264 ? -4.895 15.949 -1.126 1.00 96.00 264 SER A N 1
ATOM 2158 C CA . SER A 1 264 ? -3.968 14.980 -1.723 1.00 96.00 264 SER A CA 1
ATOM 2159 C C . SER A 1 264 ? -2.552 15.134 -1.165 1.00 96.00 264 SER A C 1
ATOM 2161 O O . SER A 1 264 ? -1.866 14.131 -0.989 1.00 96.00 264 SER A O 1
ATOM 2163 N N . ASP A 1 265 ? -2.129 16.363 -0.852 1.00 97.00 265 ASP A N 1
ATOM 2164 C CA . ASP A 1 265 ? -0.811 16.658 -0.275 1.00 97.00 265 ASP A CA 1
ATOM 2165 C C . ASP A 1 265 ? -0.616 15.960 1.086 1.00 97.00 265 ASP A C 1
ATOM 2167 O O . ASP A 1 265 ? 0.348 15.215 1.253 1.00 97.00 265 ASP A O 1
ATOM 2171 N N . VAL A 1 266 ? -1.555 16.109 2.029 1.00 97.44 266 VAL A N 1
ATOM 2172 C CA . VAL A 1 266 ? -1.446 15.446 3.349 1.00 97.44 266 VAL A CA 1
ATOM 2173 C C . VAL A 1 266 ? -1.561 13.925 3.257 1.00 97.44 266 VAL A C 1
ATOM 2175 O O . VAL A 1 266 ? -0.914 13.194 4.008 1.00 97.44 266 VAL A O 1
ATOM 2178 N N . VAL A 1 267 ? -2.362 13.418 2.311 1.00 98.44 267 VAL A N 1
ATOM 2179 C CA . VAL A 1 267 ? -2.459 11.975 2.055 1.00 98.44 267 VAL A CA 1
ATOM 2180 C C . VAL A 1 267 ? -1.136 11.445 1.508 1.00 98.44 267 VAL A C 1
ATOM 2182 O O . VAL A 1 267 ? -0.700 10.380 1.946 1.00 98.44 267 VAL A O 1
ATOM 2185 N N . LEU A 1 268 ? -0.469 12.180 0.609 1.00 98.62 268 LEU A N 1
ATOM 2186 C CA . LEU A 1 268 ? 0.857 11.822 0.102 1.00 98.62 268 LEU A CA 1
ATOM 2187 C C . LEU A 1 268 ? 1.881 11.741 1.235 1.00 98.62 268 LEU A C 1
ATOM 2189 O O . LEU A 1 268 ? 2.625 10.762 1.286 1.00 98.62 268 LEU A O 1
ATOM 2193 N N . GLU A 1 269 ? 1.892 12.711 2.153 1.00 98.31 269 GLU A N 1
ATOM 2194 C CA . GLU A 1 269 ? 2.808 12.708 3.301 1.00 98.31 269 GLU A CA 1
ATOM 2195 C C . GLU A 1 269 ? 2.636 11.458 4.170 1.00 98.31 269 GLU A C 1
ATOM 2197 O O . GLU A 1 269 ? 3.628 10.784 4.462 1.00 98.31 269 GLU A O 1
ATOM 2202 N N . LEU A 1 270 ? 1.398 11.082 4.525 1.00 98.56 270 LEU A N 1
ATOM 2203 C CA . LEU A 1 270 ? 1.161 9.838 5.269 1.00 98.56 270 LEU A CA 1
ATOM 2204 C C . LEU A 1 270 ? 1.593 8.613 4.454 1.00 98.56 270 LEU A C 1
ATOM 2206 O O . LEU A 1 270 ? 2.315 7.756 4.961 1.00 98.56 270 LEU A O 1
ATOM 2210 N N . CYS A 1 271 ? 1.160 8.520 3.194 1.00 98.69 271 CYS A N 1
ATOM 2211 C CA . CYS A 1 271 ? 1.458 7.378 2.330 1.00 98.69 271 CYS A CA 1
ATOM 2212 C C . CYS A 1 271 ? 2.968 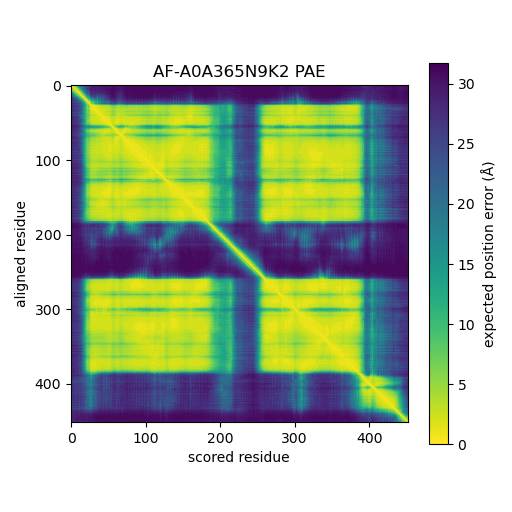7.159 2.179 1.00 98.69 271 CYS A C 1
ATOM 2214 O O . CYS A 1 271 ? 3.443 6.024 2.241 1.00 98.69 271 CYS A O 1
ATOM 2216 N N . TYR A 1 272 ? 3.717 8.248 2.008 1.00 98.69 272 TYR A N 1
ATOM 2217 C CA . TYR A 1 272 ? 5.169 8.223 1.931 1.00 98.69 272 TYR A CA 1
ATOM 2218 C C . TYR A 1 272 ? 5.806 7.867 3.276 1.00 98.69 272 TYR A C 1
ATOM 2220 O O . TYR A 1 272 ? 6.711 7.038 3.301 1.00 98.69 272 TYR A O 1
ATOM 2228 N N . SER A 1 273 ? 5.299 8.410 4.389 1.00 98.38 273 SER A N 1
ATOM 2229 C CA . SER A 1 273 ? 5.795 8.105 5.742 1.00 98.38 273 SER A CA 1
ATOM 2230 C C . SER A 1 273 ? 5.674 6.618 6.073 1.00 98.38 273 SER A C 1
ATOM 2232 O O . SER A 1 273 ? 6.640 6.019 6.539 1.00 98.38 273 SER A O 1
ATOM 2234 N N . MET A 1 274 ? 4.541 5.990 5.734 1.00 98.38 274 MET A N 1
ATOM 2235 C CA . MET A 1 274 ? 4.396 4.536 5.863 1.00 98.38 274 MET A CA 1
ATOM 2236 C C . MET A 1 274 ? 5.346 3.779 4.923 1.00 98.38 274 MET A C 1
ATOM 2238 O O . MET A 1 274 ? 5.822 2.709 5.276 1.00 98.38 274 MET A O 1
ATOM 2242 N N . ALA A 1 275 ? 5.619 4.297 3.719 1.00 98.25 275 ALA A N 1
ATOM 2243 C CA . ALA A 1 275 ? 6.480 3.643 2.728 1.00 98.25 275 ALA A CA 1
ATOM 2244 C C . ALA A 1 275 ? 7.973 3.652 3.092 1.00 98.25 275 ALA A C 1
ATOM 2246 O O . ALA A 1 275 ? 8.694 2.743 2.677 1.00 98.25 275 ALA A O 1
ATOM 2247 N N . ILE A 1 276 ? 8.435 4.657 3.842 1.00 97.75 276 ILE A N 1
ATOM 2248 C CA . ILE A 1 276 ? 9.835 4.776 4.286 1.00 97.75 276 ILE A CA 1
ATOM 2249 C C . ILE A 1 276 ? 10.076 4.266 5.708 1.00 97.75 276 ILE A C 1
ATOM 2251 O O . ILE A 1 276 ? 11.212 4.337 6.180 1.00 97.75 276 ILE A O 1
ATOM 2255 N N . GLU A 1 277 ? 9.034 3.792 6.387 1.00 97.12 277 GLU A N 1
ATOM 2256 C CA . GLU A 1 277 ? 9.095 3.341 7.773 1.00 97.12 277 GLU A CA 1
ATOM 2257 C C . GLU A 1 277 ? 10.162 2.253 7.971 1.00 97.12 277 GLU A C 1
ATOM 2259 O O . GLU A 1 277 ? 10.210 1.271 7.229 1.00 97.12 277 GLU A O 1
ATOM 2264 N N . ASP A 1 278 ? 11.027 2.435 8.967 1.00 92.94 278 ASP A N 1
ATOM 2265 C CA . ASP A 1 278 ? 12.043 1.450 9.336 1.00 92.94 278 ASP A CA 1
ATOM 2266 C C . ASP A 1 278 ? 11.457 0.344 10.216 1.00 92.94 278 ASP A C 1
ATOM 2268 O O . ASP A 1 278 ? 10.498 0.544 10.962 1.00 92.94 278 ASP A O 1
ATOM 2272 N N . PHE A 1 279 ? 12.060 -0.840 10.150 1.00 94.75 279 PHE A N 1
ATOM 2273 C CA . PHE A 1 279 ? 11.652 -1.959 10.991 1.00 94.75 279 PHE A CA 1
ATOM 2274 C C . PHE A 1 279 ? 12.162 -1.787 12.423 1.00 94.75 279 PHE A C 1
ATOM 2276 O O . PHE A 1 279 ? 13.369 -1.761 12.670 1.00 94.75 279 PHE A O 1
ATOM 2283 N N . GLU A 1 280 ? 11.239 -1.757 13.375 1.00 92.00 280 GLU A N 1
ATOM 2284 C CA . GLU A 1 280 ? 11.538 -1.812 14.801 1.00 92.00 280 GLU A CA 1
ATOM 2285 C C . GLU A 1 280 ? 12.022 -3.221 15.181 1.00 92.00 280 GLU A C 1
ATOM 2287 O O . GLU A 1 280 ? 11.474 -4.231 14.724 1.00 92.00 280 GLU A O 1
ATOM 2292 N N . ASP A 1 281 ? 13.106 -3.289 15.961 1.00 89.50 281 ASP A N 1
ATOM 2293 C CA . ASP A 1 281 ? 13.766 -4.529 16.401 1.00 89.50 281 ASP A CA 1
ATOM 2294 C C . ASP A 1 281 ? 14.070 -5.532 15.271 1.00 89.50 281 ASP A C 1
ATOM 2296 O O . ASP A 1 281 ? 14.080 -6.750 15.460 1.00 89.50 281 ASP A O 1
ATOM 2300 N N . GLY A 1 282 ? 14.294 -5.022 14.055 1.00 86.44 282 GLY A N 1
ATOM 2301 C CA . GLY A 1 282 ? 14.553 -5.833 12.865 1.00 86.44 282 GLY A CA 1
ATOM 2302 C C . GLY A 1 282 ? 13.367 -6.685 12.402 1.00 86.44 282 GLY A C 1
ATOM 2303 O O . GLY A 1 282 ? 13.543 -7.589 11.584 1.00 86.44 282 GLY A O 1
ATOM 2304 N N . THR A 1 283 ? 12.162 -6.408 12.899 1.00 91.56 283 THR A N 1
ATOM 2305 C CA . THR A 1 283 ? 10.954 -7.170 12.577 1.00 91.56 283 THR A CA 1
ATOM 2306 C C . THR A 1 283 ? 10.146 -6.450 11.505 1.00 91.56 283 THR A C 1
ATOM 2308 O O . THR A 1 283 ? 9.595 -5.385 11.761 1.00 91.56 283 THR A O 1
ATOM 2311 N N . ALA A 1 284 ? 10.006 -7.035 10.312 1.00 94.88 284 ALA A N 1
ATOM 2312 C CA . ALA A 1 284 ? 9.307 -6.386 9.196 1.00 94.88 284 ALA A CA 1
ATOM 2313 C C . ALA A 1 284 ? 7.845 -6.018 9.516 1.00 94.88 284 ALA A C 1
ATOM 2315 O O . ALA A 1 284 ? 7.382 -4.928 9.175 1.00 94.88 284 ALA A O 1
ATOM 2316 N N . SER A 1 285 ? 7.137 -6.888 10.249 1.00 94.19 285 SER A N 1
ATOM 2317 C CA . SER A 1 285 ? 5.748 -6.671 10.676 1.00 94.19 285 SER A CA 1
ATOM 2318 C C . SER A 1 285 ? 5.567 -5.572 11.729 1.00 94.19 285 SER A C 1
ATOM 2320 O O . SER A 1 285 ? 4.438 -5.328 12.150 1.00 94.19 285 SER A O 1
ATOM 2322 N N . SER A 1 286 ? 6.646 -4.927 12.182 1.00 95.81 286 SER A N 1
ATOM 2323 C CA . SER A 1 286 ? 6.547 -3.706 12.988 1.00 95.81 286 SER A CA 1
ATOM 2324 C C . SER A 1 286 ? 6.047 -2.521 12.157 1.00 95.81 286 SER A C 1
ATOM 2326 O O . SER A 1 286 ? 5.303 -1.698 12.684 1.00 95.81 286 SER A O 1
ATOM 2328 N N . SER A 1 287 ? 6.351 -2.470 10.856 1.00 97.50 287 SER A N 1
ATOM 2329 C CA . SER A 1 287 ? 5.870 -1.398 9.979 1.00 97.50 287 SER A CA 1
ATOM 2330 C C . SER A 1 287 ? 4.373 -1.521 9.674 1.00 97.50 287 SER A C 1
ATOM 2332 O O . SER A 1 287 ? 3.803 -2.621 9.625 1.00 97.50 287 SER A O 1
ATOM 2334 N N . LEU A 1 288 ? 3.716 -0.386 9.450 1.00 98.31 288 LEU A N 1
ATOM 2335 C CA . LEU A 1 288 ? 2.289 -0.292 9.152 1.00 98.31 288 LEU A CA 1
ATOM 2336 C C . LEU A 1 288 ? 1.941 -1.001 7.837 1.00 98.31 288 LEU A C 1
ATOM 2338 O O . LEU A 1 288 ? 1.000 -1.794 7.780 1.00 98.31 288 LEU A O 1
ATOM 2342 N N . LEU A 1 289 ? 2.717 -0.778 6.775 1.00 98.25 289 LEU A N 1
ATOM 2343 C CA . LEU A 1 289 ? 2.443 -1.390 5.470 1.00 98.25 289 LEU A CA 1
ATOM 2344 C C . LEU A 1 289 ? 2.632 -2.912 5.481 1.00 98.25 289 LEU A C 1
ATOM 2346 O O . LEU A 1 289 ? 1.786 -3.634 4.948 1.00 98.25 289 LEU A O 1
ATOM 2350 N N . VAL A 1 290 ? 3.700 -3.422 6.106 1.00 98.19 290 VAL A N 1
ATOM 2351 C CA . VAL A 1 290 ? 3.946 -4.873 6.144 1.00 98.19 290 VAL A CA 1
ATOM 2352 C C . VAL A 1 290 ? 2.918 -5.573 7.022 1.00 98.19 290 VAL A C 1
ATOM 2354 O O . VAL A 1 290 ? 2.370 -6.595 6.607 1.00 98.19 290 VAL A O 1
ATOM 2357 N N . TYR A 1 291 ? 2.583 -5.014 8.187 1.00 98.31 291 TYR A N 1
ATOM 2358 C CA . TYR A 1 291 ? 1.533 -5.586 9.028 1.00 98.31 291 TYR A CA 1
ATOM 2359 C C . TYR A 1 291 ? 0.172 -5.593 8.320 1.00 98.31 291 TYR A C 1
ATOM 2361 O O . TYR A 1 291 ? -0.528 -6.605 8.347 1.00 98.31 291 TYR A O 1
ATOM 2369 N N . PHE A 1 292 ? -0.190 -4.503 7.632 1.00 98.50 292 PHE A N 1
ATOM 2370 C CA . PHE A 1 292 ? -1.402 -4.473 6.812 1.00 98.50 292 PHE A CA 1
ATOM 2371 C C . PHE A 1 292 ? -1.375 -5.569 5.739 1.00 98.50 292 PHE A C 1
ATOM 2373 O O . PHE A 1 292 ? -2.348 -6.308 5.596 1.00 98.50 292 PHE A O 1
ATOM 2380 N N . SER A 1 293 ? -0.250 -5.743 5.035 1.00 97.94 293 SER A N 1
ATOM 2381 C CA . SER A 1 293 ? -0.118 -6.813 4.039 1.00 97.94 293 SER A CA 1
ATOM 2382 C C . SER A 1 293 ? -0.322 -8.207 4.650 1.00 97.94 293 SER A C 1
ATOM 2384 O O . SER A 1 293 ? -0.983 -9.043 4.042 1.00 97.94 293 SER A O 1
ATOM 2386 N N . ALA A 1 294 ? 0.152 -8.441 5.880 1.00 97.00 294 ALA A N 1
ATOM 2387 C CA . ALA A 1 294 ? -0.064 -9.696 6.595 1.00 97.00 294 ALA A CA 1
ATOM 2388 C C . ALA A 1 294 ? -1.547 -9.918 6.925 1.00 97.00 294 ALA A C 1
ATOM 2390 O O . ALA A 1 294 ? -2.068 -11.009 6.704 1.00 97.00 294 ALA A O 1
ATOM 2391 N N . ALA A 1 295 ? -2.257 -8.877 7.375 1.00 97.06 295 ALA A N 1
ATOM 2392 C CA . ALA A 1 295 ? -3.706 -8.941 7.584 1.00 97.06 295 ALA A CA 1
ATOM 2393 C C . ALA A 1 295 ? -4.465 -9.249 6.280 1.00 97.06 295 ALA A C 1
ATOM 2395 O O . ALA A 1 295 ? -5.467 -9.962 6.288 1.00 97.06 295 ALA A O 1
ATOM 2396 N N . ARG A 1 296 ? -3.969 -8.766 5.136 1.00 96.44 296 ARG A N 1
ATOM 2397 C CA . ARG A 1 296 ? -4.514 -9.094 3.809 1.00 96.44 296 ARG A CA 1
ATOM 2398 C C . ARG A 1 296 ? -4.193 -10.512 3.343 1.00 96.44 296 ARG A C 1
ATOM 2400 O O . ARG A 1 296 ? -4.848 -10.991 2.423 1.00 96.44 296 ARG A O 1
ATOM 2407 N N . GLY A 1 297 ? -3.250 -11.181 4.002 1.00 94.19 297 GLY A N 1
ATOM 2408 C CA . GLY A 1 297 ? -2.956 -12.602 3.849 1.00 94.19 297 GLY A CA 1
ATOM 2409 C C . GLY A 1 297 ? -3.980 -13.530 4.503 1.00 94.19 297 GLY A C 1
ATOM 2410 O O . GLY A 1 297 ? -3.845 -14.740 4.372 1.00 94.19 297 GLY A O 1
ATOM 2411 N N . LEU A 1 298 ? -4.994 -13.007 5.197 1.00 93.75 298 LEU A N 1
ATOM 2412 C CA . LEU A 1 298 ? -6.072 -13.797 5.797 1.00 93.75 298 LEU A CA 1
ATOM 2413 C C . LEU A 1 298 ? -7.159 -14.147 4.766 1.00 93.75 298 LEU A C 1
ATOM 2415 O O . LEU A 1 298 ? -7.583 -13.296 3.978 1.00 93.75 298 LEU A O 1
ATOM 2419 N N . SER A 1 299 ? -7.655 -15.385 4.804 1.00 88.62 299 SER A N 1
ATOM 2420 C CA . SER A 1 299 ? -8.768 -15.841 3.963 1.00 88.62 299 SER A CA 1
ATOM 2421 C C . SER A 1 299 ? -10.089 -15.187 4.380 1.00 88.62 299 SER A C 1
ATOM 2423 O O . SER A 1 299 ? -10.422 -15.137 5.563 1.00 88.62 299 SER A O 1
ATOM 2425 N N . ARG A 1 300 ? -10.908 -14.748 3.425 1.00 85.12 300 ARG A N 1
ATOM 2426 C CA . ARG A 1 300 ? -12.258 -14.234 3.718 1.00 85.12 300 ARG A CA 1
ATOM 2427 C C . ARG A 1 300 ? -13.258 -15.380 3.950 1.00 85.12 300 ARG A C 1
ATOM 2429 O O . ARG A 1 300 ? -13.068 -16.450 3.378 1.00 85.12 300 ARG A O 1
ATOM 2436 N N . PRO A 1 301 ? -14.330 -15.167 4.743 1.00 82.12 301 PRO A N 1
ATOM 2437 C CA . PRO A 1 301 ? -14.715 -13.916 5.415 1.00 82.12 301 PRO A CA 1
ATOM 2438 C C . PRO A 1 301 ? -14.176 -13.759 6.849 1.00 82.12 301 PRO A C 1
ATOM 2440 O O . PRO A 1 301 ? -14.121 -12.643 7.351 1.00 82.12 301 PRO A O 1
ATOM 2443 N N . THR A 1 302 ? -13.792 -14.847 7.517 1.00 78.00 302 THR A N 1
ATOM 2444 C CA . THR A 1 302 ? -13.480 -14.882 8.962 1.00 78.00 302 THR A CA 1
ATOM 2445 C C . THR A 1 302 ? -11.989 -14.810 9.294 1.00 78.00 302 THR A C 1
ATOM 2447 O O . THR A 1 302 ? -11.636 -14.503 10.430 1.00 78.00 302 THR A O 1
ATOM 2450 N N . GLY A 1 303 ? -11.101 -15.038 8.323 1.00 84.81 303 GLY A N 1
ATOM 2451 C CA . GLY A 1 303 ? -9.655 -15.066 8.553 1.00 84.81 303 GLY A CA 1
ATOM 2452 C C . GLY A 1 303 ? -9.165 -16.352 9.212 1.00 84.81 303 GLY A C 1
ATOM 2453 O O . GLY A 1 303 ? -8.155 -16.328 9.917 1.00 84.81 303 GLY A O 1
ATOM 2454 N N . ASP A 1 304 ? -9.889 -17.457 9.024 1.00 83.56 304 ASP A N 1
ATOM 2455 C CA . ASP A 1 304 ? -9.531 -18.740 9.628 1.00 83.56 304 ASP A CA 1
ATOM 2456 C C . ASP A 1 304 ? -8.244 -19.311 9.010 1.00 83.56 304 ASP A C 1
ATOM 2458 O O . ASP A 1 304 ? -7.365 -19.764 9.743 1.00 83.56 304 ASP A O 1
ATOM 2462 N N . GLU A 1 305 ? -8.080 -19.196 7.691 1.00 88.06 305 GLU A N 1
ATOM 2463 C CA . GLU A 1 305 ? -6.919 -19.682 6.941 1.00 88.06 305 GLU A CA 1
ATOM 2464 C C . GLU A 1 305 ? -6.043 -18.533 6.410 1.00 88.06 305 GLU A C 1
ATOM 2466 O O . GLU A 1 305 ? -6.398 -17.349 6.453 1.00 88.06 305 GLU A O 1
ATOM 2471 N N . TYR A 1 306 ? -4.873 -18.897 5.880 1.00 89.88 306 TYR A N 1
ATOM 2472 C CA . TYR A 1 306 ? -3.944 -17.978 5.227 1.00 89.88 306 TYR A CA 1
ATOM 2473 C C . TYR A 1 306 ? -3.911 -18.206 3.715 1.00 89.88 306 TYR A C 1
ATOM 2475 O O . TYR A 1 306 ? -3.900 -19.341 3.238 1.00 89.88 306 TYR A O 1
ATOM 2483 N N . LEU A 1 307 ? -3.837 -17.113 2.958 1.00 89.81 307 LEU A N 1
ATOM 2484 C CA . LEU A 1 307 ? -3.714 -17.134 1.508 1.00 89.81 307 LEU A CA 1
ATOM 2485 C C . LEU A 1 307 ? -2.412 -17.808 1.080 1.00 89.81 307 LEU A C 1
ATOM 2487 O O . LEU A 1 307 ? -1.325 -17.542 1.609 1.00 89.81 307 LEU A O 1
ATOM 2491 N N . ARG A 1 308 ? -2.531 -18.650 0.054 1.00 87.44 308 ARG A N 1
ATOM 2492 C CA . ARG A 1 308 ? -1.388 -19.301 -0.586 1.00 87.44 308 ARG A CA 1
ATOM 2493 C C . ARG A 1 308 ? -0.603 -18.315 -1.455 1.00 87.44 308 ARG A C 1
ATOM 2495 O O . ARG A 1 308 ? -1.154 -17.287 -1.855 1.00 87.44 308 ARG A O 1
ATOM 2502 N N . PRO A 1 309 ? 0.655 -18.638 -1.817 1.00 89.50 309 PRO A N 1
ATOM 2503 C CA . PRO A 1 309 ? 1.497 -17.761 -2.627 1.00 89.50 309 PRO A CA 1
ATOM 2504 C C . PRO A 1 309 ? 0.796 -17.201 -3.870 1.00 89.50 309 PRO A C 1
ATOM 2506 O O . PRO A 1 309 ? 0.732 -15.988 -4.021 1.00 89.50 309 PRO A O 1
ATOM 2509 N N . HIS A 1 310 ? 0.190 -18.051 -4.705 1.00 85.12 310 HIS A N 1
ATOM 2510 C CA . HIS A 1 310 ? -0.481 -17.623 -5.939 1.00 85.12 310 HIS A CA 1
ATOM 2511 C C . HIS A 1 310 ? -1.659 -16.660 -5.704 1.00 85.12 310 HIS A C 1
ATOM 2513 O O . HIS A 1 310 ? -1.895 -15.787 -6.530 1.00 85.12 310 HIS A O 1
ATOM 2519 N N . GLN A 1 311 ? -2.353 -16.759 -4.565 1.00 89.19 311 GLN A N 1
ATOM 2520 C CA . GLN A 1 311 ? -3.456 -15.858 -4.200 1.00 89.19 311 GLN A CA 1
ATOM 2521 C C . GLN A 1 311 ? -2.953 -14.544 -3.593 1.00 89.19 311 GLN A C 1
ATOM 2523 O O . GLN A 1 311 ? -3.610 -13.509 -3.700 1.00 89.19 311 GLN A O 1
ATOM 2528 N N . PHE A 1 312 ? -1.789 -14.568 -2.939 1.00 93.44 312 PHE A N 1
ATOM 2529 C CA . PHE A 1 312 ? -1.243 -13.402 -2.251 1.00 93.44 312 PHE A CA 1
ATOM 2530 C C . PHE A 1 312 ? -0.294 -12.563 -3.116 1.00 93.44 312 PHE A C 1
ATOM 2532 O O . PHE A 1 312 ? -0.202 -11.347 -2.936 1.00 93.44 312 PHE A O 1
ATOM 2539 N N . THR A 1 313 ? 0.396 -13.162 -4.091 1.00 94.06 313 THR A N 1
ATOM 2540 C CA . THR A 1 313 ? 1.294 -12.413 -4.982 1.00 94.06 313 THR A CA 1
ATOM 2541 C C . THR A 1 313 ? 0.603 -11.281 -5.758 1.00 94.06 313 THR A C 1
ATOM 2543 O O . THR A 1 313 ? 1.233 -10.231 -5.897 1.00 94.06 313 THR A O 1
ATOM 2546 N N . PRO A 1 314 ? -0.673 -11.383 -6.190 1.00 94.44 314 PRO A N 1
ATOM 2547 C CA . PRO A 1 314 ? -1.405 -10.238 -6.736 1.00 94.44 314 PRO A CA 1
ATOM 2548 C C . PRO A 1 314 ? -1.583 -9.093 -5.725 1.00 94.44 314 PRO A C 1
ATOM 2550 O O . PRO A 1 314 ? -1.395 -7.932 -6.079 1.00 94.44 314 PRO A O 1
ATOM 2553 N N . VAL A 1 315 ? -1.864 -9.388 -4.446 1.00 95.88 315 VAL A N 1
ATOM 2554 C CA . VAL A 1 315 ? -1.958 -8.369 -3.376 1.00 95.88 315 VAL A CA 1
ATOM 2555 C C . VAL A 1 315 ? -0.631 -7.619 -3.228 1.00 95.88 315 VAL A C 1
ATOM 2557 O O . VAL A 1 315 ? -0.615 -6.387 -3.204 1.00 95.88 315 VAL A O 1
ATOM 2560 N N . LEU A 1 316 ? 0.492 -8.343 -3.209 1.00 97.25 316 LEU A N 1
ATOM 2561 C CA . LEU A 1 316 ? 1.825 -7.733 -3.169 1.00 97.25 316 LEU A CA 1
ATOM 2562 C C . LEU A 1 316 ? 2.101 -6.867 -4.401 1.00 97.25 316 LEU A C 1
ATOM 2564 O O . LEU A 1 316 ? 2.608 -5.758 -4.253 1.00 97.25 316 LEU A O 1
ATOM 2568 N N . SER A 1 317 ? 1.746 -7.329 -5.603 1.00 96.31 317 SER A N 1
ATOM 2569 C CA . SER A 1 317 ? 1.908 -6.550 -6.840 1.00 96.31 317 SER A CA 1
ATOM 2570 C C . SER A 1 317 ? 1.154 -5.217 -6.782 1.00 96.31 317 SER A C 1
ATOM 2572 O O . SER A 1 317 ? 1.724 -4.183 -7.140 1.00 96.31 317 SER A O 1
ATOM 2574 N N . ARG A 1 318 ? -0.085 -5.226 -6.267 1.00 97.50 318 ARG A N 1
ATOM 2575 C CA . ARG A 1 318 ? -0.904 -4.018 -6.059 1.00 97.50 318 ARG A CA 1
ATOM 2576 C C . ARG A 1 318 ? -0.216 -3.032 -5.111 1.00 97.50 318 ARG A C 1
ATOM 2578 O O . ARG A 1 318 ? -0.061 -1.858 -5.447 1.00 97.50 318 ARG A O 1
ATOM 2585 N N . LEU A 1 319 ? 0.263 -3.518 -3.964 1.00 98.19 319 LEU A N 1
ATOM 2586 C CA . LEU A 1 319 ? 0.973 -2.695 -2.978 1.00 98.19 319 LEU A CA 1
ATOM 2587 C C . LEU A 1 319 ? 2.288 -2.132 -3.533 1.00 98.19 319 LEU A C 1
ATOM 2589 O O . LEU A 1 319 ? 2.513 -0.928 -3.451 1.00 98.19 319 LEU A O 1
ATOM 2593 N N . ILE A 1 320 ? 3.117 -2.964 -4.171 1.00 98.31 320 ILE A N 1
ATOM 2594 C CA . ILE A 1 320 ? 4.385 -2.549 -4.797 1.00 98.31 320 ILE A CA 1
ATOM 2595 C C . ILE A 1 320 ? 4.155 -1.442 -5.827 1.00 98.31 320 ILE A C 1
ATOM 2597 O O . ILE A 1 320 ? 4.902 -0.462 -5.862 1.00 98.31 320 ILE A O 1
ATOM 2601 N N . TYR A 1 321 ? 3.135 -1.592 -6.673 1.00 98.25 321 TYR A N 1
ATOM 2602 C CA . TYR A 1 321 ? 2.793 -0.600 -7.686 1.00 98.25 321 TYR A CA 1
ATOM 2603 C C . TYR A 1 321 ? 2.405 0.741 -7.056 1.00 98.25 321 TYR A C 1
ATOM 2605 O O . TYR A 1 321 ? 3.015 1.764 -7.377 1.00 98.25 321 TYR A O 1
ATOM 2613 N N . CYS A 1 322 ? 1.455 0.736 -6.118 1.00 98.38 322 CYS A N 1
ATOM 2614 C CA . CYS A 1 322 ? 1.000 1.951 -5.441 1.00 98.38 322 CYS A CA 1
ATOM 2615 C C . CYS A 1 322 ? 2.141 2.632 -4.675 1.00 98.38 322 CYS A C 1
ATOM 2617 O O . CYS A 1 322 ? 2.327 3.843 -4.791 1.00 98.38 322 CYS A O 1
ATOM 2619 N N . THR A 1 323 ? 2.972 1.866 -3.964 1.00 98.31 323 THR A N 1
ATOM 2620 C CA . THR A 1 323 ? 4.136 2.403 -3.251 1.00 98.31 323 THR A CA 1
ATOM 2621 C C . THR A 1 323 ? 5.152 3.038 -4.208 1.00 98.31 323 THR A C 1
ATOM 2623 O O . THR A 1 323 ? 5.679 4.108 -3.913 1.00 98.31 323 THR A O 1
ATOM 2626 N N . ARG A 1 324 ? 5.395 2.460 -5.394 1.00 98.44 324 ARG A N 1
ATOM 2627 C CA . ARG A 1 324 ? 6.266 3.075 -6.418 1.00 98.44 324 ARG A CA 1
ATOM 2628 C C . ARG A 1 324 ? 5.709 4.387 -6.963 1.00 98.44 324 ARG A C 1
ATOM 2630 O O . ARG A 1 324 ? 6.488 5.318 -7.164 1.00 98.44 324 ARG A O 1
ATOM 2637 N N . LEU A 1 325 ? 4.394 4.475 -7.171 1.00 98.50 325 LEU A N 1
ATOM 2638 C CA . LEU A 1 325 ? 3.733 5.730 -7.544 1.00 98.50 325 LEU A CA 1
ATOM 2639 C C . LEU A 1 325 ? 3.968 6.813 -6.483 1.00 98.50 325 LEU A C 1
ATOM 2641 O O . LEU A 1 325 ? 4.390 7.916 -6.824 1.00 98.50 325 LEU A O 1
ATOM 2645 N N . ILE A 1 326 ? 3.776 6.467 -5.208 1.00 98.62 326 ILE A N 1
ATOM 2646 C CA . ILE A 1 326 ? 3.999 7.362 -4.062 1.00 98.62 326 ILE A CA 1
ATOM 2647 C C . ILE A 1 326 ? 5.458 7.838 -4.004 1.00 98.62 326 ILE A C 1
ATOM 2649 O O . ILE A 1 326 ? 5.708 9.034 -3.875 1.00 98.62 326 ILE A O 1
ATOM 2653 N N . PHE A 1 327 ? 6.432 6.932 -4.155 1.00 98.56 327 PHE A N 1
ATOM 2654 C CA . PHE A 1 327 ? 7.852 7.300 -4.188 1.00 98.56 327 PHE A CA 1
ATOM 2655 C C . PHE A 1 327 ? 8.174 8.264 -5.330 1.00 98.56 327 PHE A C 1
ATOM 2657 O O . PHE A 1 327 ? 8.921 9.227 -5.129 1.00 98.56 327 PHE A O 1
ATOM 2664 N N . LEU A 1 328 ? 7.634 8.024 -6.530 1.00 98.50 328 LEU A N 1
ATOM 2665 C CA . LEU A 1 328 ? 7.885 8.903 -7.667 1.00 98.50 328 LEU A CA 1
ATOM 2666 C C . LEU A 1 328 ? 7.267 10.287 -7.450 1.00 98.50 328 LEU A C 1
ATOM 2668 O O . LEU A 1 328 ? 7.958 11.277 -7.679 1.00 98.50 328 LEU A O 1
ATOM 2672 N N . GLU A 1 329 ? 6.019 10.364 -6.984 1.00 98.38 329 GLU A N 1
ATOM 2673 C CA . GLU A 1 329 ? 5.353 11.648 -6.732 1.00 98.38 329 GLU A CA 1
ATOM 2674 C C . GLU A 1 329 ? 6.036 12.421 -5.601 1.00 98.38 329 GLU A C 1
ATOM 2676 O O . GLU A 1 329 ? 6.277 13.611 -5.738 1.00 98.38 329 GLU A O 1
ATOM 2681 N N . MET A 1 330 ? 6.461 11.762 -4.522 1.00 98.19 330 MET A N 1
ATOM 2682 C CA . MET A 1 330 ? 7.169 12.449 -3.437 1.00 98.19 330 MET A CA 1
ATOM 2683 C C . MET A 1 330 ? 8.544 12.979 -3.879 1.00 98.19 330 MET A C 1
ATOM 2685 O O . MET A 1 330 ? 8.966 14.078 -3.509 1.00 98.19 330 MET A O 1
ATOM 2689 N N . THR A 1 331 ? 9.287 12.195 -4.666 1.00 97.81 331 THR A N 1
ATOM 2690 C CA . THR A 1 331 ? 10.678 12.530 -5.011 1.00 97.81 331 THR A CA 1
ATOM 2691 C C . THR A 1 331 ? 10.780 13.422 -6.243 1.00 97.81 331 THR A C 1
ATOM 2693 O O . THR A 1 331 ? 11.588 14.357 -6.272 1.00 97.81 331 THR A O 1
ATOM 2696 N N . LEU A 1 332 ? 9.975 13.171 -7.269 1.00 97.94 332 LEU A N 1
ATOM 2697 C CA . LEU A 1 332 ? 10.029 13.831 -8.570 1.00 97.94 332 LEU A CA 1
ATOM 2698 C C . LEU A 1 332 ? 8.630 14.267 -9.042 1.00 97.94 332 LEU A C 1
ATOM 2700 O O . LEU A 1 332 ? 8.285 13.989 -10.196 1.00 97.94 332 LEU A O 1
ATOM 2704 N N . PRO A 1 333 ? 7.851 15.002 -8.223 1.00 97.56 333 PRO A N 1
ATOM 2705 C CA . PRO A 1 333 ? 6.525 15.428 -8.643 1.00 97.56 333 PRO A CA 1
ATOM 2706 C C . PRO A 1 333 ? 6.647 16.355 -9.847 1.00 97.56 333 PRO A C 1
ATOM 2708 O O . PRO A 1 333 ? 7.545 17.206 -9.917 1.00 97.56 333 PRO A O 1
ATOM 2711 N N . ARG A 1 334 ? 5.745 16.216 -10.817 1.00 95.62 334 ARG A N 1
ATOM 2712 C CA . ARG A 1 334 ? 5.744 17.103 -11.988 1.00 95.62 334 ARG A CA 1
ATOM 2713 C C . ARG A 1 334 ? 5.466 18.560 -11.602 1.00 95.62 334 ARG A C 1
ATOM 2715 O O . ARG A 1 334 ? 6.098 19.460 -12.148 1.00 95.62 334 ARG A O 1
ATOM 2722 N N . PHE A 1 335 ? 4.546 18.768 -10.665 1.00 95.19 335 PHE A N 1
ATOM 2723 C CA . PHE A 1 335 ? 4.105 20.071 -10.159 1.00 95.19 335 PHE A CA 1
ATOM 2724 C C . PHE A 1 335 ? 4.320 20.144 -8.642 1.00 95.19 335 PHE A C 1
ATOM 2726 O O . PHE A 1 335 ? 4.361 19.097 -8.002 1.00 95.19 335 PHE A O 1
ATOM 2733 N N . PRO A 1 336 ? 4.446 21.332 -8.029 1.00 96.31 336 PRO A N 1
ATOM 2734 C CA . PRO A 1 336 ? 4.676 21.419 -6.588 1.00 96.31 336 PRO A CA 1
ATOM 2735 C C . PRO A 1 336 ? 3.447 20.972 -5.777 1.00 96.31 336 PRO A C 1
ATOM 2737 O O . PRO A 1 336 ? 2.309 21.218 -6.179 1.00 96.31 336 PRO A O 1
ATOM 2740 N N . HIS A 1 337 ? 3.664 20.332 -4.629 1.00 96.56 337 HIS A N 1
ATOM 2741 C CA . HIS A 1 337 ? 2.652 20.158 -3.581 1.00 96.56 337 HIS A CA 1
ATOM 2742 C C . HIS A 1 337 ? 2.815 21.306 -2.592 1.00 96.56 337 HIS A C 1
ATOM 2744 O O . HIS A 1 337 ? 3.699 21.277 -1.732 1.00 96.56 337 HIS A O 1
ATOM 2750 N N . ARG A 1 338 ? 2.047 22.382 -2.782 1.00 95.19 338 ARG A N 1
ATOM 2751 C CA . ARG A 1 338 ? 2.261 23.627 -2.032 1.00 95.19 338 ARG A CA 1
ATOM 2752 C C . ARG A 1 338 ? 1.912 23.491 -0.554 1.00 95.19 338 ARG A C 1
ATOM 2754 O O . ARG A 1 338 ? 2.566 24.144 0.252 1.00 95.19 338 ARG A O 1
ATOM 2761 N N . TYR A 1 339 ? 0.929 22.660 -0.205 1.00 94.94 339 TYR A N 1
ATOM 2762 C CA . TYR A 1 339 ? 0.528 22.472 1.188 1.00 94.94 339 TYR A CA 1
ATOM 2763 C C . TYR A 1 339 ? 1.553 21.623 1.949 1.00 94.94 339 TYR A C 1
ATOM 2765 O O . TYR A 1 339 ? 1.976 22.019 3.029 1.00 94.94 339 TYR A O 1
ATOM 2773 N N . ALA A 1 340 ? 2.044 20.539 1.334 1.00 95.06 340 ALA A N 1
ATOM 2774 C CA . ALA A 1 340 ? 3.114 19.697 1.893 1.00 95.06 340 ALA A CA 1
ATOM 2775 C C . ALA A 1 340 ? 4.533 20.294 1.731 1.00 95.06 340 ALA A C 1
ATOM 2777 O O . ALA A 1 340 ? 5.526 19.694 2.133 1.00 95.06 340 ALA A O 1
ATOM 2778 N N . GLY A 1 341 ? 4.676 21.459 1.088 1.00 95.75 341 GLY A N 1
ATOM 2779 C CA . GLY A 1 341 ? 5.978 22.098 0.869 1.00 95.75 341 GLY A CA 1
ATOM 2780 C C . GLY A 1 341 ? 6.927 21.331 -0.066 1.00 95.75 341 GLY A C 1
ATOM 2781 O O . GLY A 1 341 ? 8.138 21.556 -0.024 1.00 95.75 341 GLY A O 1
ATOM 2782 N N . ILE A 1 342 ? 6.412 20.444 -0.926 1.00 96.50 342 ILE A N 1
ATOM 2783 C CA . ILE A 1 342 ? 7.232 19.644 -1.847 1.00 96.50 342 ILE A CA 1
ATOM 2784 C C . ILE A 1 342 ? 7.376 20.406 -3.174 1.00 96.50 342 ILE A C 1
ATOM 2786 O O . ILE A 1 342 ? 6.380 20.643 -3.866 1.00 96.50 342 ILE A O 1
ATOM 2790 N N . PRO A 1 343 ? 8.597 20.794 -3.584 1.00 96.31 343 PRO A N 1
ATOM 2791 C CA . PRO A 1 343 ? 8.800 21.498 -4.842 1.00 96.31 343 PRO A CA 1
ATOM 2792 C C . PRO A 1 343 ? 8.647 20.555 -6.038 1.00 96.31 343 PRO A C 1
ATOM 2794 O O . PRO A 1 343 ? 8.966 19.366 -5.952 1.00 96.31 343 PRO A O 1
ATOM 2797 N N . ALA A 1 344 ? 8.261 21.115 -7.188 1.00 96.44 344 ALA A N 1
ATOM 2798 C CA . ALA A 1 344 ? 8.332 20.406 -8.461 1.00 96.44 344 ALA A CA 1
ATOM 2799 C C . ALA A 1 344 ? 9.748 19.862 -8.716 1.00 96.44 344 ALA A C 1
ATOM 2801 O O . ALA A 1 344 ? 10.756 20.412 -8.251 1.00 96.44 344 ALA A O 1
ATOM 2802 N N . ARG A 1 345 ? 9.834 18.770 -9.477 1.00 96.31 345 ARG A N 1
ATOM 2803 C CA . ARG A 1 345 ? 11.111 18.179 -9.878 1.00 96.31 345 ARG A CA 1
ATOM 2804 C C . ARG A 1 345 ? 11.995 19.210 -10.605 1.00 96.31 345 ARG A C 1
ATOM 2806 O O . ARG A 1 345 ? 11.486 20.014 -11.387 1.00 96.31 345 ARG A O 1
ATOM 2813 N N . PRO A 1 346 ? 13.321 19.179 -10.390 1.00 96.38 346 PRO A N 1
ATOM 2814 C CA . PRO A 1 346 ? 14.241 20.077 -11.084 1.00 96.38 346 PRO A CA 1
ATOM 2815 C C . PRO A 1 346 ? 14.268 19.794 -12.592 1.00 96.38 346 PRO A C 1
ATOM 2817 O O . PRO A 1 346 ? 13.918 18.700 -13.031 1.00 96.38 346 PRO A O 1
ATOM 2820 N N . SER A 1 347 ? 14.758 20.738 -13.399 1.00 95.06 347 SER A N 1
ATOM 2821 C CA . SER A 1 347 ? 14.901 20.536 -14.851 1.00 95.06 347 SER A CA 1
ATOM 2822 C C . SER A 1 347 ? 15.914 19.444 -15.217 1.00 95.06 347 SER A C 1
ATOM 2824 O O . SER A 1 347 ? 15.819 18.843 -16.280 1.00 95.06 347 SER A O 1
ATOM 2826 N N . TYR A 1 348 ? 16.887 19.175 -14.343 1.00 95.50 348 TYR A N 1
ATOM 2827 C CA . TYR A 1 348 ? 17.960 18.204 -14.554 1.00 95.50 348 TYR A CA 1
ATOM 2828 C C . TYR A 1 348 ? 18.261 17.416 -13.276 1.00 95.50 348 TYR A C 1
ATOM 2830 O O . TYR A 1 348 ? 17.900 17.815 -12.171 1.00 95.50 348 TYR A O 1
ATOM 2838 N N . GLY A 1 349 ? 18.969 16.292 -13.419 1.00 95.50 349 GLY A N 1
ATOM 2839 C CA . GLY A 1 349 ? 19.452 15.514 -12.276 1.00 95.50 349 GLY A CA 1
ATOM 2840 C C . GLY A 1 349 ? 18.380 14.680 -11.570 1.00 95.50 349 GLY A C 1
ATOM 2841 O O . GLY A 1 349 ? 18.531 14.399 -10.386 1.00 95.50 349 GLY A O 1
ATOM 2842 N N . HIS A 1 350 ? 17.326 14.247 -12.273 1.00 97.38 350 HIS A N 1
ATOM 2843 C CA . HIS A 1 350 ? 16.241 13.437 -11.692 1.00 97.38 350 HIS A CA 1
ATOM 2844 C C . HIS A 1 350 ? 16.754 12.182 -10.981 1.00 97.38 350 HIS A C 1
ATOM 2846 O O . HIS A 1 350 ? 16.377 11.923 -9.842 1.00 97.38 350 HIS A O 1
ATOM 2852 N N . LEU A 1 351 ? 17.694 11.455 -11.595 1.00 96.56 351 LEU A N 1
ATOM 2853 C CA . LEU A 1 351 ? 18.305 10.276 -10.972 1.00 96.56 351 LEU A CA 1
ATOM 2854 C C . LEU A 1 351 ? 19.096 10.622 -9.706 1.00 96.56 351 LEU A C 1
ATOM 2856 O O . LEU A 1 351 ? 19.049 9.864 -8.748 1.00 96.56 351 LEU A O 1
ATOM 2860 N N . ARG A 1 352 ? 19.758 11.786 -9.640 1.00 96.38 352 ARG A N 1
ATOM 2861 C CA . ARG A 1 352 ? 20.458 12.212 -8.414 1.00 96.38 352 ARG A CA 1
ATOM 2862 C C . ARG A 1 352 ? 19.495 12.412 -7.242 1.00 96.38 352 ARG A C 1
ATOM 2864 O O . ARG A 1 352 ? 19.909 12.235 -6.104 1.00 96.38 352 ARG A O 1
ATOM 2871 N N . LYS A 1 353 ? 18.235 12.763 -7.520 1.00 96.69 353 LYS A N 1
ATOM 2872 C CA . LYS A 1 353 ? 17.183 12.911 -6.506 1.00 96.69 353 LYS A CA 1
ATOM 2873 C C . LYS A 1 353 ? 16.518 11.572 -6.160 1.00 96.69 353 LYS A C 1
ATOM 2875 O O . LYS A 1 353 ? 16.251 11.326 -4.993 1.00 96.69 353 LYS A O 1
ATOM 2880 N N . LEU A 1 354 ? 16.294 10.702 -7.151 1.00 96.62 354 LEU A N 1
ATOM 2881 C CA . LEU A 1 354 ? 15.641 9.401 -6.952 1.00 96.62 354 LEU A CA 1
ATOM 2882 C C . LEU A 1 354 ? 16.556 8.352 -6.299 1.00 96.62 354 LEU A C 1
ATOM 2884 O O . LEU A 1 354 ? 16.101 7.588 -5.453 1.00 96.62 354 LEU A O 1
ATOM 2888 N N . MET A 1 355 ? 17.829 8.277 -6.706 1.00 96.69 355 MET A N 1
ATOM 2889 C CA . MET A 1 355 ? 18.718 7.169 -6.329 1.00 96.69 355 MET A CA 1
ATOM 2890 C C . MET A 1 355 ? 18.909 6.996 -4.818 1.00 96.69 355 MET A C 1
ATOM 2892 O O . MET A 1 355 ? 18.777 5.854 -4.389 1.00 96.69 355 MET A O 1
ATOM 2896 N N . PRO A 1 356 ? 19.147 8.049 -4.006 1.00 96.62 356 PRO A N 1
ATOM 2897 C CA . PRO A 1 356 ? 19.359 7.880 -2.566 1.00 96.62 356 PRO A CA 1
ATOM 2898 C C . PRO A 1 356 ? 18.189 7.166 -1.877 1.00 96.62 356 PRO A C 1
ATOM 2900 O O . PRO A 1 356 ? 18.376 6.130 -1.244 1.00 96.62 356 PRO A O 1
ATOM 2903 N N . VAL A 1 357 ? 16.967 7.657 -2.111 1.00 96.69 357 VAL A N 1
ATOM 2904 C CA . VAL A 1 357 ? 15.741 7.074 -1.548 1.00 96.69 357 VAL A CA 1
ATOM 2905 C C . VAL A 1 357 ? 15.527 5.656 -2.073 1.00 96.69 357 VAL A C 1
ATOM 2907 O O . VAL A 1 357 ? 15.154 4.756 -1.326 1.00 96.69 357 VAL A O 1
ATOM 2910 N N . ARG A 1 358 ? 15.815 5.422 -3.357 1.00 96.25 358 ARG A N 1
ATOM 2911 C CA . ARG A 1 358 ? 15.654 4.105 -3.970 1.00 96.25 358 ARG A CA 1
ATOM 2912 C C . ARG A 1 358 ? 16.571 3.054 -3.347 1.00 96.25 358 ARG A C 1
ATOM 2914 O O . ARG A 1 358 ? 16.108 1.958 -3.028 1.00 96.25 358 ARG A O 1
ATOM 2921 N N . THR A 1 359 ? 17.859 3.361 -3.217 1.00 96.31 359 THR A N 1
ATOM 2922 C CA . THR A 1 359 ? 18.849 2.423 -2.671 1.00 96.31 359 THR A CA 1
ATOM 2923 C C . THR A 1 359 ? 18.602 2.116 -1.202 1.00 96.31 359 THR A C 1
ATOM 2925 O O . THR A 1 359 ? 18.918 1.020 -0.757 1.00 96.31 359 THR A O 1
ATOM 2928 N N . GLU A 1 360 ? 18.015 3.061 -0.470 1.00 96.81 360 GLU A N 1
ATOM 2929 C CA . GLU A 1 360 ? 17.742 2.921 0.957 1.00 96.81 360 GLU A CA 1
ATOM 2930 C C . GLU A 1 360 ? 16.392 2.244 1.246 1.00 96.81 360 GLU A C 1
ATOM 2932 O O . GLU A 1 360 ? 16.313 1.413 2.147 1.00 96.81 360 GLU A O 1
ATOM 2937 N N . LYS A 1 361 ? 15.336 2.572 0.485 1.00 97.31 361 LYS A N 1
ATOM 2938 C CA . LYS A 1 361 ? 13.940 2.254 0.848 1.00 97.31 361 LYS A CA 1
ATOM 2939 C C . LYS A 1 361 ? 13.114 1.550 -0.236 1.00 97.31 361 LYS A C 1
ATOM 2941 O O . LYS A 1 361 ? 11.943 1.272 -0.012 1.00 97.31 361 LYS A O 1
ATOM 2946 N N . MET A 1 362 ? 13.652 1.301 -1.433 1.00 96.62 362 MET A N 1
ATOM 2947 C CA . MET A 1 362 ? 12.857 0.720 -2.535 1.00 96.62 362 MET A CA 1
ATOM 2948 C C . MET A 1 362 ? 13.404 -0.582 -3.107 1.00 96.62 362 MET A C 1
ATOM 2950 O O . MET A 1 362 ? 12.692 -1.261 -3.846 1.00 96.62 362 MET A O 1
ATOM 2954 N N . CYS A 1 363 ? 14.669 -0.902 -2.845 1.00 95.50 363 CYS A N 1
ATOM 2955 C CA . CYS A 1 363 ? 15.309 -2.086 -3.405 1.00 95.50 363 CYS A CA 1
ATOM 2956 C C . CYS A 1 363 ? 15.022 -3.332 -2.563 1.00 95.50 363 CYS A C 1
ATOM 2958 O O . CYS A 1 363 ? 14.749 -3.252 -1.364 1.00 95.50 363 CYS A O 1
ATOM 2960 N N . ASP A 1 364 ? 15.113 -4.495 -3.198 1.00 93.88 364 ASP A N 1
ATOM 2961 C CA . ASP A 1 364 ? 15.059 -5.772 -2.493 1.00 93.88 364 ASP A CA 1
ATOM 2962 C C . ASP A 1 364 ? 16.193 -5.877 -1.458 1.00 93.88 364 ASP A C 1
ATOM 2964 O O . ASP A 1 364 ? 17.300 -5.381 -1.680 1.00 93.88 364 ASP A O 1
ATOM 2968 N N . GLY A 1 365 ? 15.891 -6.490 -0.314 1.00 89.88 365 GLY A N 1
ATOM 2969 C CA . GLY A 1 365 ? 16.806 -6.595 0.825 1.00 89.88 365 GLY A CA 1
ATOM 2970 C C . GLY A 1 365 ? 16.940 -5.327 1.680 1.00 89.88 365 GLY A C 1
ATOM 2971 O O . GLY A 1 365 ? 17.640 -5.361 2.689 1.00 89.88 365 GLY A O 1
ATOM 2972 N N . THR A 1 366 ? 16.274 -4.222 1.326 1.00 93.75 366 THR A N 1
ATOM 2973 C CA . THR A 1 366 ? 16.198 -3.046 2.211 1.00 93.75 366 THR A CA 1
ATOM 2974 C C . THR A 1 366 ? 15.285 -3.320 3.409 1.00 93.75 366 THR A C 1
ATOM 2976 O O . THR A 1 366 ? 14.289 -4.033 3.286 1.00 93.75 366 THR A O 1
ATOM 2979 N N . MET A 1 367 ? 15.593 -2.726 4.568 1.00 94.38 367 MET A N 1
ATOM 2980 C CA . MET A 1 367 ? 14.757 -2.811 5.778 1.00 94.38 367 MET A CA 1
ATOM 2981 C C . MET A 1 367 ? 13.581 -1.829 5.707 1.00 94.38 367 MET A C 1
ATOM 2983 O O . MET A 1 367 ? 13.424 -0.954 6.552 1.00 94.38 367 MET A O 1
ATOM 2987 N N . SER A 1 368 ? 12.796 -1.950 4.640 1.00 95.94 368 SER A N 1
ATOM 2988 C CA . SER A 1 368 ? 11.658 -1.090 4.330 1.00 95.94 368 SER A CA 1
ATOM 2989 C C . SER A 1 368 ? 10.473 -1.929 3.842 1.00 95.94 368 SER A C 1
ATOM 2991 O O . SER A 1 368 ? 10.676 -3.038 3.328 1.00 95.94 368 SER A O 1
ATOM 2993 N N . PRO A 1 369 ? 9.234 -1.418 3.924 1.00 98.00 369 PRO A N 1
ATOM 2994 C CA . PRO A 1 369 ? 8.061 -2.137 3.443 1.00 98.00 369 PRO A CA 1
ATOM 2995 C C . PRO A 1 369 ? 8.161 -2.573 1.983 1.00 98.00 369 PRO A C 1
ATOM 2997 O O . PRO A 1 369 ? 7.839 -3.714 1.659 1.00 98.00 369 PRO A O 1
ATOM 3000 N N . LEU A 1 370 ? 8.653 -1.701 1.095 1.00 97.88 370 LEU A N 1
ATOM 3001 C CA . LEU A 1 370 ? 8.798 -2.047 -0.319 1.00 97.88 370 LEU A CA 1
ATOM 3002 C C . LEU A 1 370 ? 9.870 -3.127 -0.535 1.00 97.88 370 LEU A C 1
ATOM 3004 O O . LEU A 1 370 ? 9.664 -4.024 -1.356 1.00 97.88 370 LEU A O 1
ATOM 3008 N N . GLY A 1 371 ? 10.972 -3.084 0.220 1.00 96.75 371 GLY A N 1
ATOM 3009 C CA . GLY A 1 371 ? 11.987 -4.140 0.215 1.00 96.75 371 GLY A CA 1
ATOM 3010 C C . GLY A 1 371 ? 11.414 -5.503 0.608 1.00 96.75 371 GLY A C 1
ATOM 3011 O O . GLY A 1 371 ? 11.612 -6.486 -0.110 1.00 96.75 371 GLY A O 1
ATOM 3012 N N . GLU A 1 372 ? 10.626 -5.553 1.685 1.00 97.62 372 GLU A N 1
ATOM 3013 C CA . GLU A 1 372 ? 9.971 -6.789 2.131 1.00 97.62 372 GLU A CA 1
ATOM 3014 C C . GLU A 1 372 ? 8.926 -7.285 1.122 1.00 97.62 372 GLU A C 1
ATOM 3016 O O . GLU A 1 372 ? 8.888 -8.478 0.817 1.00 97.62 372 GLU A O 1
ATOM 3021 N N . PHE A 1 373 ? 8.126 -6.394 0.528 1.00 98.12 373 PHE A N 1
ATOM 3022 C CA . PHE A 1 373 ? 7.161 -6.785 -0.504 1.00 98.12 373 PHE A CA 1
ATOM 3023 C C . PHE A 1 373 ? 7.837 -7.396 -1.732 1.00 98.12 373 PHE A C 1
ATOM 3025 O O . PHE A 1 373 ? 7.363 -8.409 -2.248 1.00 98.12 373 PHE A O 1
ATOM 3032 N N . LEU A 1 374 ? 8.951 -6.818 -2.197 1.00 97.50 374 LEU A N 1
ATOM 3033 C CA . LEU A 1 374 ? 9.723 -7.363 -3.318 1.00 97.50 374 LEU A CA 1
ATOM 3034 C C . LEU A 1 374 ? 10.309 -8.740 -2.983 1.00 97.50 374 LEU A C 1
ATOM 3036 O O . LEU A 1 374 ? 10.252 -9.650 -3.822 1.00 97.50 374 LEU A O 1
ATOM 3040 N N . SER A 1 375 ? 10.820 -8.902 -1.760 1.00 95.56 375 SER A N 1
ATOM 3041 C CA . SER A 1 375 ? 11.336 -10.175 -1.260 1.00 95.56 375 SER A CA 1
ATOM 3042 C C . SER A 1 375 ? 10.236 -11.242 -1.240 1.00 95.56 375 SER A C 1
ATOM 3044 O O . SER A 1 375 ? 10.374 -12.279 -1.899 1.00 95.56 375 SER A O 1
ATOM 3046 N N . LEU A 1 376 ? 9.100 -10.953 -0.591 1.00 96.12 376 LEU A N 1
ATOM 3047 C CA . LEU A 1 376 ? 7.940 -11.846 -0.503 1.00 96.12 376 LEU A CA 1
ATOM 3048 C C . LEU A 1 376 ? 7.355 -12.191 -1.872 1.00 96.12 376 LEU A C 1
ATOM 3050 O O . LEU A 1 376 ? 7.041 -13.354 -2.116 1.00 96.12 376 LEU A O 1
ATOM 3054 N N . LEU A 1 377 ? 7.249 -11.219 -2.783 1.00 95.88 377 LEU A N 1
ATOM 3055 C CA . LEU A 1 377 ? 6.727 -11.450 -4.131 1.00 95.88 377 LEU A CA 1
ATOM 3056 C C . LEU A 1 377 ? 7.624 -12.425 -4.896 1.00 95.88 377 LEU A C 1
ATOM 3058 O O . LEU A 1 377 ? 7.128 -13.359 -5.526 1.00 95.88 377 LEU A O 1
ATOM 3062 N N . SER A 1 378 ? 8.946 -12.233 -4.831 1.00 93.38 378 SER A N 1
ATOM 3063 C CA . SER A 1 378 ? 9.883 -13.132 -5.511 1.00 93.38 378 SER A CA 1
ATOM 3064 C C . SER A 1 378 ? 9.903 -14.533 -4.915 1.00 93.38 378 SER A C 1
ATOM 3066 O O . SER A 1 378 ? 9.899 -15.509 -5.665 1.00 93.38 378 SER A O 1
ATOM 3068 N N . TYR A 1 379 ? 9.826 -14.639 -3.587 1.00 93.62 379 TYR A N 1
ATOM 3069 C CA . TYR A 1 379 ? 9.718 -15.921 -2.902 1.00 93.62 379 TYR A CA 1
ATOM 3070 C C . TYR A 1 379 ? 8.408 -16.642 -3.245 1.00 93.62 379 TYR A C 1
ATOM 3072 O O . TYR A 1 379 ? 8.424 -17.820 -3.596 1.00 93.62 379 TYR A O 1
ATOM 3080 N N . GLY A 1 380 ? 7.280 -15.926 -3.212 1.00 92.00 380 GLY A N 1
ATOM 3081 C CA . GLY A 1 380 ? 5.962 -16.467 -3.534 1.00 92.00 380 GLY A CA 1
ATOM 3082 C C . GLY A 1 380 ? 5.871 -16.962 -4.976 1.00 92.00 380 GLY A C 1
ATOM 3083 O O . GLY A 1 380 ? 5.412 -18.075 -5.207 1.00 92.00 380 GLY A O 1
ATOM 3084 N N . ARG A 1 381 ? 6.395 -16.198 -5.946 1.00 89.81 381 ARG A N 1
ATOM 3085 C CA . ARG A 1 381 ? 6.465 -16.623 -7.358 1.00 89.81 381 ARG A CA 1
ATOM 3086 C C . ARG A 1 381 ? 7.334 -17.865 -7.551 1.00 89.81 381 ARG A C 1
ATOM 3088 O O . ARG A 1 381 ? 6.959 -18.762 -8.302 1.00 89.81 381 ARG A O 1
ATOM 3095 N N . ALA A 1 382 ? 8.488 -17.935 -6.884 1.00 89.25 382 ALA A N 1
ATOM 3096 C CA . ALA A 1 382 ? 9.337 -19.125 -6.926 1.00 89.25 382 ALA A CA 1
ATOM 3097 C C . ALA A 1 382 ? 8.610 -20.356 -6.359 1.00 89.25 382 ALA A C 1
ATOM 3099 O O . ALA A 1 382 ? 8.644 -21.421 -6.974 1.00 89.25 382 ALA A O 1
ATOM 3100 N N . LEU A 1 383 ? 7.897 -20.188 -5.241 1.00 86.81 383 LEU A N 1
ATOM 3101 C CA . LEU A 1 383 ? 7.148 -21.268 -4.609 1.00 86.81 383 LEU A CA 1
ATOM 3102 C C . LEU A 1 383 ? 5.970 -21.738 -5.478 1.00 86.81 383 LEU A C 1
ATOM 3104 O O . LEU A 1 383 ? 5.872 -22.935 -5.738 1.00 86.81 383 LEU A O 1
ATOM 3108 N N . SER A 1 384 ? 5.164 -20.819 -6.025 1.00 79.38 384 SER A N 1
ATOM 3109 C CA . SER A 1 384 ? 4.061 -21.149 -6.946 1.00 79.38 384 SER A CA 1
ATOM 3110 C C . SER A 1 384 ? 4.530 -21.951 -8.162 1.00 79.38 384 SER A C 1
ATOM 3112 O O . SER A 1 384 ? 3.861 -22.893 -8.572 1.00 79.38 384 SER A O 1
ATOM 3114 N N . ARG A 1 385 ? 5.705 -21.625 -8.722 1.00 77.06 385 ARG A N 1
ATOM 3115 C CA . ARG A 1 385 ? 6.288 -22.388 -9.840 1.00 77.06 385 ARG A CA 1
ATOM 3116 C C . ARG A 1 385 ? 6.717 -23.796 -9.430 1.00 77.06 385 ARG A C 1
ATOM 3118 O O . ARG A 1 385 ? 6.593 -24.723 -10.222 1.00 77.06 385 ARG A O 1
ATOM 3125 N N . SER A 1 386 ? 7.209 -23.961 -8.202 1.00 72.00 386 SER A N 1
ATOM 3126 C CA . SER A 1 386 ? 7.655 -25.262 -7.688 1.00 72.00 386 SER A CA 1
ATOM 3127 C C . SER A 1 386 ? 6.517 -26.180 -7.228 1.00 72.00 386 SER A C 1
ATOM 3129 O O . SER A 1 386 ? 6.674 -27.397 -7.265 1.00 72.00 386 SER A O 1
ATOM 3131 N N . GLU A 1 387 ? 5.380 -25.618 -6.804 1.00 62.66 387 GLU A N 1
ATOM 3132 C CA . GLU A 1 387 ? 4.229 -26.386 -6.305 1.00 62.66 387 GLU A CA 1
ATOM 3133 C C . GLU A 1 387 ? 3.357 -26.972 -7.436 1.00 62.66 387 GLU A C 1
ATOM 3135 O O . GLU A 1 387 ? 2.556 -27.870 -7.179 1.00 62.66 387 GLU A O 1
ATOM 3140 N N . GLY A 1 388 ? 3.563 -26.545 -8.691 1.00 54.69 388 GLY A N 1
ATOM 3141 C CA . GLY A 1 388 ? 2.745 -26.946 -9.841 1.00 54.69 388 GLY A CA 1
ATOM 3142 C C . GLY A 1 388 ? 1.302 -26.414 -9.757 1.00 54.69 388 GLY A C 1
ATOM 3143 O O . GLY A 1 388 ? 0.909 -25.832 -8.745 1.00 54.69 388 GLY A O 1
ATOM 3144 N N . PRO A 1 389 ? 0.480 -26.575 -10.810 1.00 54.59 389 PRO A N 1
ATOM 3145 C CA . PRO A 1 389 ? -0.942 -26.256 -10.724 1.00 54.59 389 PRO A CA 1
ATOM 3146 C C . PRO A 1 389 ? -1.608 -27.169 -9.686 1.00 54.59 389 PRO A C 1
ATOM 3148 O O . PRO A 1 389 ? -1.648 -28.394 -9.833 1.00 54.59 389 PRO A O 1
ATOM 3151 N N . VAL A 1 390 ? -2.107 -26.569 -8.604 1.00 53.22 390 VAL A N 1
ATOM 3152 C CA . VAL A 1 390 ? -2.769 -27.297 -7.521 1.00 53.22 390 VAL A CA 1
ATOM 3153 C C . VAL A 1 390 ? -4.233 -27.497 -7.891 1.00 53.22 390 VAL A C 1
ATOM 3155 O O . VAL A 1 390 ? -5.084 -26.691 -7.536 1.00 53.22 390 VAL A O 1
ATOM 3158 N N . TYR A 1 391 ? -4.529 -28.583 -8.600 1.00 57.72 391 TYR A N 1
ATOM 3159 C CA . TYR A 1 391 ? -5.911 -28.993 -8.837 1.00 57.72 391 TYR A CA 1
ATOM 3160 C C . TYR A 1 391 ? -6.494 -29.599 -7.558 1.00 57.72 391 TYR A C 1
ATOM 3162 O O . TYR A 1 391 ? -6.015 -30.628 -7.063 1.00 57.72 391 TYR A O 1
ATOM 3170 N N . HIS A 1 392 ? -7.538 -28.974 -7.019 1.00 59.72 392 HIS A N 1
ATOM 3171 C CA . HIS A 1 392 ? -8.282 -29.531 -5.895 1.00 59.72 392 HIS A CA 1
ATOM 3172 C C . HIS A 1 392 ? -9.435 -30.381 -6.411 1.00 59.72 392 HIS A C 1
ATOM 3174 O O . HIS A 1 392 ? -10.461 -29.867 -6.838 1.00 59.72 392 HIS A O 1
ATOM 3180 N N . PHE A 1 393 ? -9.248 -31.698 -6.367 1.00 72.56 393 PHE A N 1
ATOM 3181 C CA . PHE A 1 393 ? -10.268 -32.662 -6.754 1.00 72.56 393 PHE A CA 1
ATOM 3182 C C . PHE A 1 393 ? -11.192 -32.987 -5.580 1.00 72.56 393 PHE A C 1
ATOM 3184 O O . PHE A 1 393 ? -10.729 -33.397 -4.513 1.00 72.56 393 PHE A O 1
ATOM 3191 N N . TYR A 1 394 ? -12.494 -32.878 -5.810 1.00 76.94 394 TYR A N 1
ATOM 3192 C CA . TYR A 1 394 ? -13.541 -33.309 -4.895 1.00 76.94 394 TYR A CA 1
ATOM 3193 C C . TYR A 1 394 ? -14.359 -34.408 -5.569 1.00 76.94 394 TYR A C 1
ATOM 3195 O O . TYR A 1 394 ? -14.762 -34.282 -6.724 1.00 76.94 394 TYR A O 1
ATOM 3203 N N . TRP A 1 395 ? -14.606 -35.493 -4.845 1.00 85.00 395 TRP A N 1
ATOM 3204 C CA . TRP A 1 395 ? -15.552 -36.520 -5.267 1.00 85.00 395 TRP A CA 1
ATOM 3205 C C . TRP A 1 395 ? -16.909 -36.238 -4.628 1.00 85.00 395 TRP A C 1
ATOM 3207 O O . TRP A 1 395 ? -16.977 -35.881 -3.450 1.00 85.00 395 TRP A O 1
ATOM 3217 N N . SER A 1 396 ? -17.986 -36.385 -5.398 1.00 85.94 396 SER A N 1
ATOM 3218 C CA . SER A 1 396 ? -19.332 -36.473 -4.832 1.00 85.94 396 SER A CA 1
ATOM 3219 C C . SER A 1 396 ? -19.441 -37.695 -3.914 1.00 85.94 396 SER A C 1
ATOM 3221 O O . SER A 1 396 ? -18.735 -38.679 -4.110 1.00 85.94 396 SER A O 1
ATOM 3223 N N . GLU A 1 397 ? -20.338 -37.664 -2.924 1.00 83.81 397 GLU A N 1
ATOM 3224 C CA . GLU A 1 397 ? -20.501 -38.769 -1.956 1.00 83.81 397 GLU A CA 1
ATOM 3225 C C . GLU A 1 397 ? -20.831 -40.126 -2.607 1.00 83.81 397 GLU A C 1
ATOM 3227 O O . GLU A 1 397 ? -20.610 -41.175 -2.008 1.00 83.81 397 GLU A O 1
ATOM 3232 N N . ASP A 1 398 ? -21.373 -40.111 -3.826 1.00 88.62 398 ASP A N 1
ATOM 3233 C CA . ASP A 1 398 ? -21.713 -41.295 -4.620 1.00 88.62 398 ASP A CA 1
ATOM 3234 C C . ASP A 1 398 ? -20.604 -41.730 -5.604 1.00 88.62 398 ASP A C 1
ATOM 3236 O O . ASP A 1 398 ? -20.819 -42.628 -6.431 1.00 88.62 398 ASP A O 1
ATOM 3240 N N . ASP A 1 399 ? -19.438 -41.077 -5.556 1.00 85.88 399 ASP A N 1
ATOM 3241 C CA . ASP A 1 399 ? -18.282 -41.279 -6.437 1.00 85.88 399 ASP A CA 1
ATOM 3242 C C . ASP A 1 399 ? -18.614 -41.189 -7.947 1.00 85.88 399 ASP A C 1
ATOM 3244 O O . ASP A 1 399 ? -17.906 -41.745 -8.797 1.00 85.88 399 ASP A O 1
ATOM 3248 N N . GLN A 1 400 ? -19.717 -40.530 -8.327 1.00 90.00 400 GLN A N 1
ATOM 3249 C CA . GLN A 1 400 ? -20.120 -40.402 -9.736 1.00 90.00 400 GLN A CA 1
ATOM 3250 C C . GLN A 1 400 ? -19.660 -39.106 -10.396 1.00 90.00 400 GLN A C 1
ATOM 3252 O O . GLN A 1 400 ? -19.635 -39.042 -11.632 1.00 90.00 400 GLN A O 1
ATOM 3257 N N . VAL A 1 401 ? -19.300 -38.091 -9.616 1.00 87.06 401 VAL A N 1
ATOM 3258 C CA . VAL A 1 401 ? -18.906 -36.776 -10.115 1.00 87.06 401 VAL A CA 1
ATOM 3259 C C . VAL A 1 401 ? -17.583 -36.372 -9.481 1.00 87.06 401 VAL A C 1
ATOM 3261 O O . VAL A 1 401 ? -17.462 -36.292 -8.263 1.00 87.06 401 VAL A O 1
ATOM 3264 N N . LEU A 1 402 ? -16.598 -36.102 -10.334 1.00 86.06 402 LEU A N 1
ATOM 3265 C CA . LEU A 1 402 ? -15.332 -35.491 -9.950 1.00 86.06 402 LEU A CA 1
ATOM 3266 C C . LEU A 1 402 ? -15.420 -33.996 -10.250 1.00 86.06 402 LEU A C 1
ATOM 3268 O O . LEU A 1 402 ? -15.550 -33.629 -11.418 1.00 86.06 402 LEU A O 1
ATOM 3272 N N . SER A 1 403 ? -15.357 -33.138 -9.241 1.00 82.88 403 SER A N 1
ATOM 3273 C CA . SER A 1 403 ? -15.284 -31.686 -9.417 1.00 82.88 403 SER A CA 1
ATOM 3274 C C . SER A 1 403 ? -13.891 -31.153 -9.105 1.00 82.88 403 SER A C 1
ATOM 3276 O O . SER A 1 403 ? -13.167 -31.717 -8.286 1.00 82.88 403 SER A O 1
ATOM 3278 N N . TRP A 1 404 ? -13.503 -30.075 -9.781 1.00 80.88 404 TRP A N 1
ATOM 3279 C CA . TRP A 1 404 ? -12.291 -29.325 -9.469 1.00 80.88 404 TRP A CA 1
ATOM 3280 C C . TRP A 1 404 ? -12.532 -27.822 -9.588 1.00 80.88 404 TRP A C 1
ATOM 3282 O O . TRP A 1 404 ? -13.385 -27.370 -10.356 1.00 80.88 404 TRP A O 1
ATOM 3292 N N . ASP A 1 405 ? -11.817 -27.071 -8.750 1.00 59.75 405 ASP A N 1
ATOM 3293 C CA . ASP A 1 405 ? -11.798 -25.603 -8.700 1.00 59.75 405 ASP A CA 1
ATOM 3294 C C . ASP A 1 405 ? -13.188 -24.946 -8.583 1.00 59.75 405 ASP A C 1
ATOM 3296 O O . ASP A 1 405 ? -13.423 -23.840 -9.056 1.00 59.75 405 ASP A O 1
ATOM 3300 N N . GLY A 1 406 ? -14.147 -25.642 -7.959 1.00 60.34 406 GLY A N 1
ATOM 3301 C CA . GLY A 1 406 ? -15.487 -25.130 -7.637 1.00 60.34 406 GLY A CA 1
ATOM 3302 C C . GLY A 1 406 ? -16.440 -24.918 -8.823 1.00 60.34 406 GLY A C 1
ATOM 3303 O O . GLY A 1 406 ? -17.648 -24.836 -8.612 1.00 60.34 406 GLY A O 1
ATOM 3304 N N . CYS A 1 407 ? -15.933 -24.888 -10.057 1.00 60.44 407 CYS A N 1
ATOM 3305 C CA . CYS A 1 407 ? -16.708 -24.545 -11.254 1.00 60.44 407 CYS A CA 1
ATOM 3306 C C . CYS A 1 407 ? -16.807 -25.693 -12.269 1.00 60.44 407 CYS A C 1
ATOM 3308 O O . CYS A 1 407 ? -17.774 -25.768 -13.032 1.00 60.44 407 CYS A O 1
ATOM 3310 N N . LEU A 1 408 ? -15.836 -26.608 -12.283 1.00 67.44 408 LEU A N 1
ATOM 3311 C CA . LEU A 1 408 ? -15.744 -27.666 -13.285 1.00 67.44 408 LEU A CA 1
ATOM 3312 C C . LEU A 1 408 ? -16.088 -29.025 -12.677 1.00 67.44 408 LEU A C 1
ATOM 3314 O O . LEU A 1 408 ? -15.736 -29.330 -11.538 1.00 67.44 408 LEU A O 1
ATOM 3318 N N . HIS A 1 409 ? -16.811 -29.846 -13.438 1.00 82.69 409 HIS A N 1
ATOM 3319 C CA . HIS A 1 409 ? -17.206 -31.185 -13.016 1.00 82.69 409 HIS A CA 1
ATOM 3320 C C . HIS A 1 409 ? -17.199 -32.173 -14.184 1.00 82.69 409 HIS A C 1
ATOM 3322 O O . HIS A 1 409 ? -17.651 -31.880 -15.291 1.00 82.69 409 HIS A O 1
ATOM 3328 N N . LEU A 1 410 ? -16.714 -33.382 -13.916 1.00 86.00 410 LEU A N 1
ATOM 3329 C CA . LEU A 1 410 ? -16.712 -34.517 -14.824 1.00 86.00 410 LEU A CA 1
ATOM 3330 C C . LEU A 1 410 ? -17.583 -35.621 -14.230 1.00 86.00 410 LEU A C 1
ATOM 3332 O O . LEU A 1 410 ? -17.227 -36.262 -13.243 1.00 86.00 410 LEU A O 1
ATOM 3336 N N . ALA A 1 411 ? -18.721 -35.882 -14.870 1.00 90.12 411 ALA A N 1
ATOM 3337 C CA . ALA A 1 411 ? -19.534 -37.043 -14.544 1.00 90.12 411 ALA A CA 1
ATOM 3338 C C . ALA A 1 411 ? -18.900 -38.318 -15.122 1.00 90.12 411 ALA A C 1
ATOM 3340 O O . ALA A 1 411 ? -18.571 -38.386 -16.314 1.00 90.12 411 ALA A O 1
ATOM 3341 N N . MET A 1 412 ? -18.827 -39.381 -14.321 1.00 91.06 412 MET A N 1
ATOM 3342 C CA . MET A 1 412 ? -18.312 -40.684 -14.756 1.00 91.06 412 MET A CA 1
ATOM 3343 C C . MET A 1 412 ? -19.126 -41.281 -15.912 1.00 91.06 412 MET A C 1
ATOM 3345 O O . MET A 1 412 ? -18.594 -42.039 -16.724 1.00 91.06 412 MET A O 1
ATOM 3349 N N . ALA A 1 413 ? -20.407 -40.921 -16.036 1.00 89.12 413 ALA A N 1
ATOM 3350 C CA . ALA A 1 413 ? -21.233 -41.273 -17.190 1.00 89.12 413 ALA A CA 1
ATOM 3351 C C . ALA A 1 413 ? -20.698 -40.659 -18.494 1.00 89.12 413 ALA A C 1
ATOM 3353 O O . ALA A 1 413 ? -20.579 -41.373 -19.492 1.00 89.12 413 ALA A O 1
ATOM 3354 N N . SER A 1 414 ? -20.320 -39.379 -18.468 1.00 87.56 414 SER A N 1
ATOM 3355 C CA . SER A 1 414 ? -19.739 -3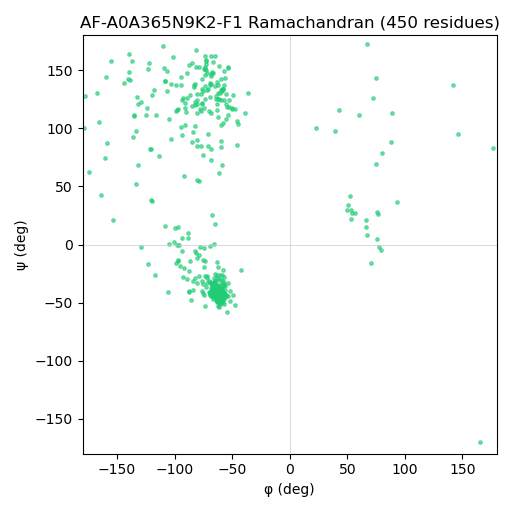8.664 -19.608 1.00 87.56 414 SER A CA 1
ATOM 3356 C C . SER A 1 414 ? -18.364 -39.219 -19.965 1.00 87.56 414 SER A C 1
ATOM 3358 O O . SER A 1 414 ? -18.102 -39.496 -21.134 1.00 87.56 414 SER A O 1
ATOM 3360 N N . PHE A 1 415 ? -17.523 -39.491 -18.962 1.00 88.06 415 PHE A N 1
ATOM 3361 C CA . PHE A 1 415 ? -16.215 -40.118 -19.169 1.00 88.06 415 PHE A CA 1
ATOM 3362 C C . PHE A 1 415 ? -16.334 -41.501 -19.833 1.00 88.06 415 PHE A C 1
ATOM 3364 O O . PHE A 1 415 ? -15.715 -41.770 -20.865 1.00 88.06 415 PHE A O 1
ATOM 3371 N N . ARG A 1 416 ? -17.205 -42.372 -19.300 1.00 91.50 416 ARG A N 1
ATOM 3372 C CA . ARG A 1 416 ? -17.499 -43.684 -19.909 1.00 91.50 416 ARG A CA 1
ATOM 3373 C C . ARG A 1 416 ? -18.118 -43.530 -21.304 1.00 91.50 416 ARG A C 1
ATOM 3375 O O . ARG A 1 416 ? -17.851 -44.350 -22.177 1.00 91.50 416 ARG A O 1
ATOM 3382 N N . GLY A 1 417 ? -18.945 -42.506 -21.516 1.00 89.88 417 GLY A N 1
ATOM 3383 C CA . GLY A 1 417 ? -19.529 -42.167 -22.815 1.00 89.88 417 GLY A CA 1
ATOM 3384 C C . GLY A 1 417 ? -18.465 -41.848 -23.862 1.00 89.88 417 GLY A C 1
ATOM 3385 O O . GLY A 1 417 ? -18.495 -42.425 -24.946 1.00 89.88 417 GLY A O 1
ATOM 3386 N N . LEU A 1 418 ? -17.479 -41.023 -23.505 1.00 89.81 418 LEU A N 1
ATOM 3387 C CA . LEU A 1 418 ? -16.355 -40.674 -24.372 1.00 89.81 418 LEU A CA 1
ATOM 3388 C C . LEU A 1 418 ? -15.520 -41.904 -24.751 1.00 89.81 418 LEU A C 1
ATOM 3390 O O . LEU A 1 418 ? -15.217 -42.094 -25.926 1.00 89.81 418 LEU A O 1
ATOM 3394 N N . ALA A 1 419 ? -15.226 -42.792 -23.796 1.00 87.50 419 ALA A N 1
ATOM 3395 C CA . ALA A 1 419 ? -14.519 -44.041 -24.085 1.00 87.50 419 ALA A CA 1
ATOM 3396 C C . ALA A 1 419 ? -15.301 -44.951 -25.053 1.00 87.50 419 ALA A C 1
ATOM 3398 O O . ALA A 1 419 ? -14.721 -45.523 -25.978 1.00 87.50 419 ALA A O 1
ATOM 3399 N N . ARG A 1 420 ? -16.626 -45.066 -24.876 1.00 90.75 420 ARG A N 1
ATOM 3400 C CA . ARG A 1 420 ? -17.485 -45.837 -25.793 1.00 90.75 420 ARG A CA 1
ATOM 3401 C C . ARG A 1 420 ? -17.529 -45.224 -27.186 1.00 90.75 420 ARG A C 1
ATOM 3403 O O . ARG A 1 420 ? -17.478 -45.966 -28.160 1.00 90.75 420 ARG A O 1
ATOM 3410 N N . GLU A 1 421 ? -17.613 -43.902 -27.284 1.00 91.12 421 GLU A N 1
ATOM 3411 C CA . GLU A 1 421 ? -17.623 -43.212 -28.573 1.00 91.12 421 GLU A CA 1
ATOM 3412 C C . GLU A 1 421 ? -16.277 -43.359 -29.288 1.00 91.12 421 GLU A C 1
ATOM 3414 O O . GLU A 1 421 ? -16.253 -43.694 -30.469 1.00 91.12 421 GLU A O 1
ATOM 3419 N N . ALA A 1 422 ? -15.160 -43.219 -28.571 1.00 89.81 422 ALA A N 1
ATOM 3420 C CA . ALA A 1 422 ? -13.831 -43.468 -29.121 1.00 89.81 422 ALA A CA 1
ATOM 3421 C C . ALA A 1 422 ? -13.696 -44.906 -29.649 1.00 89.81 422 ALA A C 1
ATOM 3423 O O . ALA A 1 422 ? -13.221 -45.111 -30.767 1.00 89.81 422 ALA A O 1
ATOM 3424 N N . LEU A 1 423 ? -14.180 -45.898 -28.891 1.00 91.62 423 LEU A N 1
ATOM 3425 C CA . LEU A 1 423 ? -14.206 -47.291 -29.337 1.00 91.62 423 LEU A CA 1
ATOM 3426 C C . LEU A 1 423 ? -15.082 -47.464 -30.582 1.00 91.62 423 LEU A C 1
ATOM 3428 O O . LEU A 1 423 ? -14.644 -48.072 -31.551 1.00 91.62 423 LEU A O 1
ATOM 3432 N N . ARG A 1 424 ? -16.290 -46.892 -30.591 1.00 91.75 424 ARG A N 1
ATOM 3433 C CA . ARG A 1 424 ? -17.217 -46.959 -31.728 1.00 91.75 424 ARG A CA 1
ATOM 3434 C C . ARG A 1 424 ? -16.600 -46.365 -32.993 1.00 91.75 424 ARG A C 1
ATOM 3436 O O . ARG A 1 424 ? -16.707 -46.966 -34.060 1.00 91.75 424 ARG A O 1
ATOM 3443 N N . GLN A 1 425 ? -15.935 -45.218 -32.874 1.00 91.00 425 GLN A N 1
ATOM 3444 C CA . GLN A 1 425 ? -15.225 -44.579 -33.982 1.00 91.00 425 GLN A CA 1
ATOM 3445 C C . GLN A 1 425 ? -14.067 -45.450 -34.468 1.00 91.00 425 GLN A C 1
ATOM 3447 O O . GLN A 1 425 ? -13.944 -45.673 -35.670 1.00 91.00 425 GLN A O 1
ATOM 3452 N N . ALA A 1 426 ? -13.266 -46.010 -33.559 1.00 89.50 426 ALA A N 1
ATOM 3453 C CA . ALA A 1 426 ? -12.193 -46.932 -33.919 1.00 89.50 426 ALA A CA 1
ATOM 3454 C C . ALA A 1 426 ? -12.728 -48.191 -34.625 1.00 89.50 426 ALA A C 1
ATOM 3456 O O . ALA A 1 426 ? -12.173 -48.605 -35.642 1.00 89.50 426 ALA A O 1
ATOM 3457 N N . THR A 1 427 ? -13.837 -48.766 -34.151 1.00 86.56 427 THR A N 1
ATOM 3458 C CA . THR A 1 427 ? -14.502 -49.908 -34.793 1.00 86.56 427 THR A CA 1
ATOM 3459 C C . THR A 1 427 ? -15.026 -49.544 -36.178 1.00 86.56 427 THR A C 1
ATOM 3461 O O . THR A 1 427 ? -14.770 -50.285 -37.119 1.0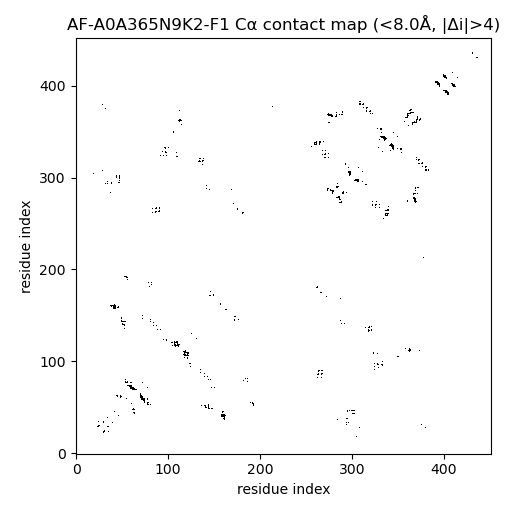0 86.56 427 THR A O 1
ATOM 3464 N N . MET A 1 428 ? -15.687 -48.394 -36.338 1.00 85.69 428 MET A N 1
ATOM 3465 C CA . MET A 1 428 ? -16.153 -47.928 -37.650 1.00 85.69 428 MET A CA 1
ATOM 3466 C C . MET A 1 428 ? -15.003 -47.693 -38.631 1.00 85.69 428 MET A C 1
ATOM 3468 O O . MET A 1 428 ? -15.111 -48.042 -39.804 1.00 85.69 428 MET A O 1
ATOM 3472 N N . GLN A 1 429 ? -13.903 -47.092 -38.173 1.00 85.44 429 GLN A N 1
ATOM 3473 C CA . GLN A 1 429 ? -12.719 -46.891 -39.009 1.00 85.44 429 GLN A CA 1
ATOM 3474 C C . GLN A 1 429 ? -12.079 -48.230 -39.378 1.00 85.44 429 GLN A C 1
ATOM 3476 O O . GLN A 1 429 ? -11.717 -48.430 -40.532 1.00 85.44 429 GLN A O 1
ATOM 3481 N N . SER A 1 430 ? -12.009 -49.172 -38.436 1.00 81.38 430 SER A N 1
ATOM 3482 C CA . SER A 1 430 ? -11.540 -50.535 -38.694 1.00 81.38 430 SER A CA 1
ATOM 3483 C C . SER A 1 430 ? -12.419 -51.255 -39.722 1.00 81.38 430 SER A C 1
ATOM 3485 O O . SER A 1 430 ? -11.897 -51.784 -40.695 1.00 81.38 430 SER A O 1
ATOM 3487 N N . GLN A 1 431 ? -13.749 -51.199 -39.587 1.00 82.00 431 GLN A N 1
ATOM 3488 C CA . GLN A 1 431 ? -14.691 -51.762 -40.564 1.00 82.00 431 GLN A CA 1
ATOM 3489 C C . GLN A 1 431 ? -14.495 -51.152 -41.953 1.00 82.00 431 GLN A C 1
ATOM 3491 O O . GLN A 1 431 ? -14.347 -51.887 -42.925 1.00 82.00 431 GLN A O 1
ATOM 3496 N N . ARG A 1 432 ? -14.372 -49.822 -42.042 1.00 83.44 432 ARG A N 1
ATOM 3497 C CA . ARG A 1 432 ? -14.073 -49.134 -43.307 1.00 83.44 432 ARG A CA 1
ATOM 3498 C C . ARG A 1 432 ? -12.749 -49.577 -43.922 1.00 83.44 432 ARG A C 1
ATOM 3500 O O . ARG A 1 432 ? -12.693 -49.813 -45.123 1.00 83.44 432 ARG A O 1
ATOM 3507 N N . LEU A 1 433 ? -11.693 -49.698 -43.117 1.00 85.06 433 LEU A N 1
ATOM 3508 C CA . LEU A 1 433 ? -10.383 -50.179 -43.573 1.00 85.06 433 LEU A CA 1
ATOM 3509 C C . LEU A 1 433 ? -10.431 -51.643 -44.026 1.00 85.06 433 LEU A C 1
ATOM 3511 O O . LEU A 1 433 ? -9.704 -52.031 -44.937 1.00 85.06 433 LEU A O 1
ATOM 3515 N N . MET A 1 434 ? -11.308 -52.436 -43.416 1.00 82.69 434 MET A N 1
ATOM 3516 C CA . MET A 1 434 ? -11.562 -53.833 -43.759 1.00 82.69 434 MET A CA 1
ATOM 3517 C C . MET A 1 434 ? -12.647 -53.996 -44.839 1.00 82.69 434 MET A C 1
ATOM 3519 O O . MET A 1 434 ? -13.064 -55.121 -45.093 1.00 82.69 434 MET A O 1
ATOM 3523 N N . TYR A 1 435 ? -13.096 -52.910 -45.485 1.00 82.25 435 TYR A N 1
ATOM 3524 C CA . TYR A 1 435 ? -14.156 -52.906 -46.508 1.00 82.25 435 TYR A CA 1
ATOM 3525 C C . TYR A 1 435 ? -15.454 -53.602 -46.064 1.00 82.25 435 TYR A C 1
ATOM 3527 O O . TYR A 1 435 ? -16.049 -54.361 -46.827 1.00 82.25 435 TYR A O 1
ATOM 3535 N N . ASP A 1 436 ? -15.864 -53.365 -44.816 1.00 76.06 436 ASP A N 1
ATOM 3536 C CA . ASP A 1 436 ? -17.056 -53.948 -44.188 1.00 76.06 436 ASP A CA 1
ATOM 3537 C C . ASP A 1 436 ? -17.059 -55.490 -44.195 1.00 76.06 436 ASP A C 1
ATOM 3539 O O . ASP A 1 436 ? -18.104 -56.139 -44.179 1.00 76.06 436 ASP A O 1
ATOM 3543 N N . TRP A 1 437 ? -15.867 -56.096 -44.215 1.00 75.00 437 TRP A N 1
ATOM 3544 C CA . TRP A 1 437 ? -15.710 -57.541 -44.147 1.00 75.00 437 TRP A CA 1
ATOM 3545 C C . TRP A 1 437 ? -16.078 -58.069 -42.755 1.00 75.00 437 TRP A C 1
ATOM 3547 O O . TRP A 1 437 ? -15.396 -57.789 -41.767 1.00 75.00 437 TRP A O 1
ATOM 3557 N N . GLU A 1 438 ? -17.142 -58.871 -42.683 1.00 68.50 438 GLU A N 1
ATOM 3558 C CA . GLU A 1 438 ? -17.523 -59.613 -41.482 1.00 68.50 438 GLU A CA 1
ATOM 3559 C C . GLU A 1 438 ? -16.928 -61.034 -41.524 1.00 68.50 438 GLU A C 1
ATOM 3561 O O . GLU A 1 438 ? -17.163 -61.775 -42.486 1.00 68.50 438 GLU A O 1
ATOM 3566 N N . PRO A 1 439 ? -16.152 -61.457 -40.509 1.00 66.44 439 PRO A N 1
ATOM 3567 C CA . PRO A 1 439 ? -15.673 -62.831 -40.430 1.00 66.44 439 PRO A CA 1
ATOM 3568 C C . PRO A 1 439 ? -16.857 -63.791 -40.244 1.00 66.44 439 PRO A C 1
ATOM 3570 O O . PRO A 1 439 ? -17.757 -63.532 -39.448 1.00 66.44 439 PRO A O 1
ATOM 3573 N N . ALA A 1 440 ? -16.854 -64.909 -40.976 1.00 66.50 440 ALA A N 1
ATOM 3574 C CA . ALA A 1 440 ? -17.936 -65.891 -40.926 1.00 66.50 440 ALA A CA 1
ATOM 3575 C C . ALA A 1 440 ? -18.154 -66.431 -39.500 1.00 66.50 440 ALA A C 1
ATOM 3577 O O . ALA A 1 440 ? -17.196 -66.810 -38.822 1.00 66.50 440 ALA A O 1
ATOM 3578 N N . ASP A 1 441 ? -19.422 -66.486 -39.079 1.00 57.22 441 ASP A N 1
ATOM 3579 C CA . ASP A 1 441 ? -19.846 -67.016 -37.782 1.00 57.22 441 ASP A CA 1
ATOM 3580 C C . ASP A 1 441 ? -19.319 -68.458 -37.608 1.00 57.22 441 ASP A C 1
ATOM 3582 O O . ASP A 1 441 ? -19.628 -69.328 -38.434 1.00 57.22 441 ASP A O 1
ATOM 3586 N N . PRO A 1 442 ? -18.507 -68.750 -36.573 1.00 60.19 442 PRO A N 1
ATOM 3587 C CA . PRO A 1 442 ? -17.836 -70.042 -36.413 1.00 60.19 442 PRO A CA 1
ATOM 3588 C C . PRO A 1 442 ? -18.785 -71.229 -36.162 1.00 60.19 442 PRO A C 1
ATOM 3590 O O . PRO A 1 442 ? -18.315 -72.355 -35.995 1.00 60.19 442 PRO A O 1
ATOM 3593 N N . THR A 1 443 ? -20.105 -71.014 -36.122 1.00 55.31 443 THR A N 1
ATOM 3594 C CA . THR A 1 443 ? -21.092 -72.024 -35.710 1.00 55.31 443 THR A CA 1
ATOM 3595 C C . THR A 1 443 ? -21.911 -72.667 -36.834 1.00 55.31 443 THR A C 1
ATOM 3597 O O . THR A 1 443 ? -22.710 -73.559 -36.546 1.00 55.31 443 THR A O 1
ATOM 3600 N N . VAL A 1 444 ? -21.706 -72.322 -38.112 1.00 54.22 444 VAL A N 1
ATOM 3601 C CA . VAL A 1 444 ? -22.442 -72.971 -39.219 1.00 54.22 444 VAL A CA 1
ATOM 3602 C C . VAL A 1 444 ? -21.682 -74.208 -39.740 1.00 54.22 444 VAL A C 1
ATOM 3604 O O . VAL A 1 444 ? -20.610 -74.058 -40.331 1.00 54.22 444 VAL A O 1
ATOM 3607 N N . PRO A 1 445 ? -22.202 -75.446 -39.585 1.00 49.59 445 PRO A N 1
ATOM 3608 C CA . PRO A 1 445 ? -21.530 -76.644 -40.079 1.00 49.59 445 PRO A CA 1
ATOM 3609 C C . PRO A 1 445 ? -21.678 -76.774 -41.600 1.00 49.59 445 PRO A C 1
ATOM 3611 O O . PRO A 1 445 ? -22.780 -76.877 -42.141 1.00 49.59 445 PRO A O 1
ATOM 3614 N N . ILE A 1 446 ? -20.540 -76.829 -42.290 1.00 51.16 446 ILE A N 1
ATOM 3615 C CA . ILE A 1 446 ? -20.436 -77.063 -43.732 1.00 51.16 446 ILE A CA 1
ATOM 3616 C C . ILE A 1 446 ? -20.855 -78.510 -44.031 1.00 51.16 446 ILE A C 1
ATOM 3618 O O . ILE A 1 446 ? -20.160 -79.454 -43.658 1.00 51.16 446 ILE A O 1
ATOM 3622 N N . THR A 1 447 ? -21.972 -78.708 -44.734 1.00 45.50 447 THR A N 1
ATOM 3623 C CA . THR A 1 447 ? -22.297 -80.007 -45.349 1.00 45.50 447 THR A CA 1
ATOM 3624 C C . THR A 1 447 ? -21.782 -80.041 -46.792 1.00 45.50 447 THR A C 1
ATOM 3626 O O . THR A 1 447 ? -22.118 -79.157 -47.582 1.00 45.50 447 THR A O 1
ATOM 3629 N N . PRO A 1 448 ? -20.975 -81.045 -47.183 1.00 49.84 448 PRO A N 1
ATOM 3630 C CA . PRO A 1 448 ? -20.455 -81.139 -48.539 1.00 49.84 448 PRO A CA 1
ATOM 3631 C C . PRO A 1 448 ? -21.517 -81.735 -49.472 1.00 49.84 448 PRO A C 1
ATOM 3633 O O . PRO A 1 448 ? -21.957 -82.872 -49.292 1.00 49.84 448 PRO A O 1
ATOM 3636 N N . ARG A 1 449 ? -21.912 -80.995 -50.514 1.00 38.16 449 ARG A N 1
ATOM 3637 C CA . ARG A 1 449 ? -22.615 -81.581 -51.666 1.00 38.16 449 ARG A CA 1
ATOM 3638 C C . ARG A 1 449 ? -21.597 -82.294 -52.558 1.00 38.16 449 ARG A C 1
ATOM 3640 O O . ARG A 1 449 ? -20.712 -81.659 -53.120 1.00 38.16 449 ARG A O 1
ATOM 3647 N N . ILE A 1 450 ? -21.747 -83.611 -52.693 1.00 45.91 450 ILE A N 1
ATOM 3648 C CA . ILE A 1 450 ? -21.037 -84.445 -53.668 1.00 45.91 450 ILE A CA 1
ATOM 3649 C C . ILE A 1 450 ? -21.972 -84.785 -54.841 1.00 45.91 450 ILE A C 1
ATOM 3651 O O . ILE A 1 450 ? -23.099 -85.220 -54.612 1.00 45.91 450 ILE A O 1
ATOM 3655 N N . ARG A 1 451 ? -21.382 -84.714 -56.049 1.00 36.81 451 ARG A N 1
ATOM 3656 C CA . ARG A 1 451 ? -21.767 -85.268 -57.372 1.00 36.81 451 ARG A CA 1
ATOM 3657 C C . ARG A 1 451 ? -22.913 -84.570 -58.118 1.00 36.81 451 ARG A C 1
ATOM 3659 O O . ARG A 1 451 ? -23.872 -84.122 -57.507 1.00 36.81 451 ARG A O 1
ATOM 3666 N N . SER A 1 452 ? -22.861 -84.461 -59.447 1.00 42.25 452 SER A N 1
ATOM 3667 C CA . SER A 1 452 ? -22.069 -85.184 -60.469 1.00 42.25 452 SER A CA 1
ATOM 3668 C C . SER A 1 452 ? -21.516 -84.261 -61.543 1.00 42.25 452 SER A C 1
ATOM 3670 O O . SER A 1 452 ? -22.293 -83.366 -61.945 1.00 42.25 452 SER A O 1
#

Mean predicted aligned error: 15.18 Å

Organism: Gibberella intermedia (NCBI:txid948311)

Solvent-accessible surface area (backbone atoms only — not comparable to full-atom values): 27620 Å² total; per-residue (Å²): 137,85,90,86,88,84,83,91,89,82,85,87,79,87,80,86,68,80,75,73,54,73,68,62,70,65,34,72,65,39,66,73,68,35,50,69,69,66,46,60,59,25,36,46,47,36,50,50,45,36,30,45,73,59,69,88,78,83,49,61,46,76,37,46,75,58,98,90,41,78,44,60,46,47,48,69,55,37,51,49,48,41,52,52,47,52,24,49,52,55,34,49,55,49,26,50,54,29,55,76,74,48,55,64,71,59,26,9,45,66,56,23,48,51,78,90,52,63,35,95,54,62,57,72,79,74,83,49,68,71,60,40,51,52,32,53,47,56,53,41,16,50,51,35,26,53,55,51,56,69,72,42,60,78,84,50,42,33,62,42,54,45,43,75,79,53,71,71,57,48,50,50,53,44,54,56,69,71,41,73,78,64,77,80,62,71,77,80,78,77,65,75,74,76,79,76,66,89,78,64,79,63,76,72,68,75,78,74,81,71,78,84,80,86,73,77,89,74,85,79,86,81,88,82,92,78,91,78,86,81,84,88,78,89,81,84,85,82,90,83,89,84,82,93,77,94,74,84,89,87,88,84,77,87,70,90,76,73,80,87,54,57,63,26,28,47,50,49,52,45,56,42,52,45,42,62,32,60,40,54,92,80,34,62,64,63,22,66,54,37,35,48,52,52,52,67,34,38,30,83,86,57,31,87,49,69,52,50,43,74,71,37,38,59,56,38,52,29,51,52,51,52,51,49,39,44,53,44,38,74,61,47,15,73,59,55,34,76,75,64,68,41,68,41,44,68,99,65,62,62,63,75,59,44,46,64,57,36,57,56,29,45,11,52,86,26,69,14,38,43,3,48,42,50,46,51,36,54,52,26,52,54,48,42,66,72,67,50,88,80,79,55,77,43,69,42,97,80,71,48,35,44,31,36,80,93,78,46,73,48,44,51,67,58,56,54,46,50,54,50,49,54,49,50,51,53,50,52,52,49,35,60,77,52,70,67,66,72,80,77,72,92,80,72,84,87,77,85,88,78,86,133

pLDDT: mean 78.65, std 24.3, range [24.2, 98.69]